Protein AF-0000000076754803 (afdb_homodimer)

pLDDT: mean 91.99, std 6.73, range [62.12, 98.69]

Organism: NCBI:txid592010

Radius of gyration: 23.78 Å; Cα contacts (8 Å, |Δi|>4): 853; chains: 2; bounding box: 56×66×45 Å

Nearest PDB structures (foldseek):
  7cfi-assembly1_A-2  TM=8.836E-01  e=2.532E-06  Thermus parvatiensis
  7m1u-assembly1_A  TM=8.599E-01  e=1.645E-06  Methanoculleus thermophilus
  3oi8-assembly1_B  TM=8.134E-01  e=3.045E-06  Neisseria meningitidis serogroup B
  2dt9-assembly1_B  TM=7.145E-01  e=1.914E-02  Thermus thermophilus
  3ab2-assembly1_A  TM=5.181E-01  e=3.209E-03  Corynebacterium glutamicum

InterPro domains:
  IPR017036 Lmo0553-like [NF038387] (1-206)
  IPR017036 Lmo0553-like [PIRSF035040] (2-206)
  IPR046342 CBS domain superfamily [G3DSA:3.10.580.10] (1-131)
  IPR046342 CBS domain superfamily [SSF54631] (2-126)

Secondary structure (DSSP, 8-state):
-GGGG-EEGGGS--EETT-BHHHHHHHHHHTT-SEEEEE-TTS-SEEEEEEHHHHHHHHHH-TT--GGGSBGGGG-B-TT-EEETT--HHHHHHHHTT-SEEEEE-TTS-EEEEEEHHHHHHHHHHHHS-TTEEEEEEEE----TTHHHHHHHHHHTT---SEEEEE---TTSPPPEEEEEEETTS-HHHHHHHHHHHHHTT--EEEEE--/-GGGG-EEGGGS--EETT-BHHHHHHHHHHTT-SEEEEE-TTS-SEEEEEEHHHHHHHHHH-TT--GGGSBGGGG-B-TT-EEETT--HHHHHHHHTT-SEEEEE-TTS-EEEEEEHHHHHHHHHHHHS-TTEEEEEEEE----TTHHHHHHHHHHTT---SEEEEE---TTSPPPEEEEEEETTS-HHHHHHHHHHHHHTT--EEEEE--

Foldseek 3Di:
DCLVQFDWPVRFDAAEQAAFQVVVLVVCVVVVHQKHWYAYPVQWATQAIAGNVVSVVVCVVVVPDDRRPHTSSVRGDPRPLAEEPPDDPVSLCVSCPPPQWHFYAYPVNTTTGIGGPVSVVVVVCCQAAPVFFWKKKKWFDPPDPCPVVVLQVLVVVQFDWSHKDWDPQDPVRDTTIIMTTTGPPRDPVSVVVSVVVSVVVPIDMDMDTPD/DCLVQFDWPVRFDAAEQAAFQVVVLVVCVVVVHQKHWYAYPVQWATQAIAGNVVSVVVCVVVVPDDRRPHTSSVGGDPRPLAEEPPDDPVSLCVSCPPPQWHFYAYPVNTTTGIGGPVSVVVVVCCQAAPVFFWKKKKWFDPPDPCPVVVLQVLVVVQFDWSHKDWDPQDPVRDTTIIMTTTGPPRDPVSVVVSVVVSVVVPIDMDMDTPD

Sequence (422 aa):
MIEQLVVPKQQISYLTEADNCASALDLLEDQGLRCVPVLDATQTLYRGNLYRYHIYQYAYHHPDEDLSRLPVTHFLKNTTRVVHEQDSFYHLVFTLNDLPYVAVLDRENRFSGIIRHNTMLQWLAQAWAMPNAGFALSVETLGSRGELAQVSKLINRFSDIVSATTLEKTDMDTKGQILYALPNSLDPVEYNQLVKQLERRGYRIRSYRLHMIEQLVVPKQQISYLTEADNCASALDLLEDQGLRCVPVLDATQTLYRGNLYRYHIYQYAYHHPDEDLSRLPVTHFLKNTTRVVHEQDSFYHLVFTLNDLPYVAVLDRENRFSGIIRHNTMLQWLAQAWAMPNAGFALSVETLGSRGELAQVSKLINRFSDIVSATTLEKTDMDTKGQILYALPNSLDPVEYNQLVKQLERRGYRIRSYRLH

Structure (mmCIF, N/CA/C/O backbone):
data_AF-0000000076754803-model_v1
#
loop_
_entity.id
_entity.type
_entity.pdbx_description
1 polymer 'CBS domain protein'
#
loop_
_atom_site.group_PDB
_atom_site.id
_atom_site.type_symbol
_atom_site.label_atom_id
_atom_site.label_alt_id
_atom_site.label_comp_id
_atom_site.label_asym_id
_atom_site.label_entity_id
_atom_site.label_seq_id
_atom_site.pdbx_PDB_ins_code
_atom_site.Cartn_x
_atom_site.Cartn_y
_atom_site.Cartn_z
_atom_site.occupancy
_atom_site.B_iso_or_equiv
_atom_site.auth_seq_id
_atom_site.auth_comp_id
_atom_site.auth_asym_id
_atom_site.auth_atom_id
_atom_site.pdbx_PDB_model_num
ATOM 1 N N . MET A 1 1 ? -14.734 -11.391 0.704 1 62.34 1 MET A N 1
ATOM 2 C CA . MET A 1 1 ? -13.297 -11.508 0.956 1 62.34 1 MET A CA 1
ATOM 3 C C . MET A 1 1 ? -12.789 -10.305 1.74 1 62.34 1 MET A C 1
ATOM 5 O O . MET A 1 1 ? -12.078 -10.461 2.734 1 62.34 1 MET A O 1
ATOM 9 N N . ILE A 1 2 ? -13.398 -9.172 1.516 1 77.75 2 ILE A N 1
ATOM 10 C CA . ILE A 1 2 ? -12.789 -8.023 2.184 1 77.75 2 ILE A CA 1
ATOM 11 C C . ILE A 1 2 ? -13.547 -7.719 3.475 1 77.75 2 ILE A C 1
ATOM 13 O O . ILE A 1 2 ? -13.18 -6.809 4.219 1 77.75 2 ILE A O 1
ATOM 17 N N . GLU A 1 3 ? -14.562 -8.602 3.678 1 82.88 3 GLU A N 1
ATOM 18 C CA . GLU A 1 3 ? -15.422 -8.359 4.836 1 82.88 3 GLU A CA 1
ATOM 19 C C . GLU A 1 3 ? -14.633 -8.492 6.141 1 82.88 3 GLU A C 1
ATOM 21 O O . GLU A 1 3 ? -14.898 -7.777 7.105 1 82.88 3 GLU A O 1
ATOM 26 N N . GLN A 1 4 ? -13.695 -9.375 6.074 1 85.38 4 GLN A N 1
ATOM 27 C CA . GLN A 1 4 ? -12.93 -9.648 7.285 1 85.38 4 GLN A CA 1
ATOM 28 C C . GLN A 1 4 ? -11.984 -8.492 7.609 1 85.38 4 GLN A C 1
A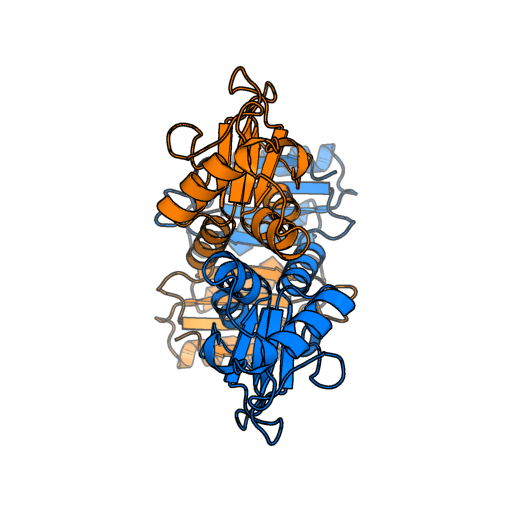TOM 30 O O . GLN A 1 4 ? -11.484 -8.391 8.727 1 85.38 4 GLN A O 1
ATOM 35 N N . LEU A 1 5 ? -11.734 -7.664 6.684 1 91.5 5 LEU A N 1
ATOM 36 C CA . LEU A 1 5 ? -10.797 -6.562 6.871 1 91.5 5 LEU A CA 1
ATOM 37 C C . LEU A 1 5 ? -11.531 -5.301 7.324 1 91.5 5 LEU A C 1
ATOM 39 O O . LEU A 1 5 ? -10.891 -4.316 7.703 1 91.5 5 LEU A O 1
ATOM 43 N N . VAL A 1 6 ? -12.859 -5.348 7.34 1 94.44 6 VAL A N 1
ATOM 44 C CA . VAL A 1 6 ? -13.648 -4.156 7.633 1 94.44 6 VAL A CA 1
ATOM 45 C C . VAL A 1 6 ? -13.664 -3.9 9.141 1 94.44 6 VAL A C 1
ATOM 47 O O . VAL A 1 6 ? -13.93 -4.812 9.93 1 94.44 6 VAL A O 1
ATOM 50 N N . VAL A 1 7 ? -13.312 -2.736 9.461 1 96.62 7 VAL A N 1
ATOM 51 C CA . VAL A 1 7 ? -13.617 -2.252 10.805 1 96.62 7 VAL A CA 1
ATOM 52 C C . VAL A 1 7 ? -14.992 -1.584 10.812 1 96.62 7 VAL A C 1
ATOM 54 O O . VAL A 1 7 ? -15.18 -0.528 10.203 1 96.62 7 VAL A O 1
ATOM 57 N N . PRO A 1 8 ? -15.898 -2.164 11.492 1 96.81 8 PRO A N 1
ATOM 58 C CA . PRO A 1 8 ? -17.281 -1.675 11.391 1 96.81 8 PRO A CA 1
ATOM 59 C C . PRO A 1 8 ? -17.453 -0.288 12.008 1 96.81 8 PRO A C 1
ATOM 61 O O . PRO A 1 8 ? -16.688 0.104 12.891 1 96.81 8 PRO A O 1
ATOM 64 N N . LYS A 1 9 ? -18.484 0.38 11.547 1 97.75 9 LYS A N 1
ATOM 65 C CA . LYS A 1 9 ? -18.812 1.739 11.969 1 97.75 9 LYS A CA 1
ATOM 66 C C . LYS A 1 9 ? -18.859 1.85 13.492 1 97.75 9 LYS A C 1
ATOM 68 O O . LYS A 1 9 ? -18.375 2.834 14.062 1 97.75 9 LYS A O 1
ATOM 73 N N . GLN A 1 10 ? -19.25 0.836 14.133 1 97.19 10 GLN A N 1
ATOM 74 C CA . GLN A 1 10 ? -19.453 0.863 15.586 1 97.19 10 GLN A CA 1
ATOM 75 C C . GLN A 1 10 ? -18.109 0.869 16.312 1 97.19 10 GLN A C 1
ATOM 77 O O . GLN A 1 10 ? -18.047 1.149 17.516 1 97.19 10 GLN A O 1
ATOM 82 N N . GLN A 1 11 ? -17.031 0.59 15.633 1 97.19 11 GLN A N 1
ATOM 83 C CA . GLN A 1 11 ? -15.727 0.458 16.266 1 97.19 11 GLN A CA 1
ATOM 84 C C . GLN A 1 11 ? -14.781 1.571 15.828 1 97.19 11 GLN A C 1
ATOM 86 O O . GLN A 1 11 ? -13.578 1.494 16.062 1 97.19 11 GLN A O 1
ATOM 91 N N . ILE A 1 12 ? -15.352 2.486 15.117 1 97.19 12 ILE A N 1
ATOM 92 C CA . ILE A 1 12 ? -14.469 3.568 14.695 1 97.19 12 ILE A CA 1
ATOM 93 C C . ILE A 1 12 ? -15.078 4.914 15.094 1 97.19 12 ILE A C 1
ATOM 95 O O . ILE A 1 12 ? -16.281 5.016 15.297 1 97.19 12 ILE A O 1
ATOM 99 N N . SER A 1 13 ? -14.203 5.93 15.195 1 97.62 13 SER A N 1
ATOM 100 C CA . SER A 1 13 ? -14.664 7.301 15.391 1 97.62 13 SER A CA 1
ATOM 101 C C . SER A 1 13 ? -15.062 7.941 14.062 1 97.62 13 SER A C 1
ATOM 103 O O . SER A 1 13 ? -14.461 7.66 13.023 1 97.62 13 SER A O 1
ATOM 105 N N . TYR A 1 14 ? -16.047 8.672 14.094 1 98.25 14 TYR A N 1
ATOM 106 C CA . TYR A 1 14 ? -16.469 9.453 12.945 1 98.25 14 TYR A CA 1
ATOM 107 C C . TYR A 1 14 ? -17.047 10.797 13.375 1 98.25 14 TYR A C 1
ATOM 109 O O . TYR A 1 14 ? -17.344 11 14.555 1 98.25 14 TYR A O 1
ATOM 117 N N . LEU A 1 15 ? -17.094 11.766 12.445 1 98.38 15 LEU A N 1
ATOM 118 C CA . LEU A 1 15 ? -17.734 13.062 12.641 1 98.38 15 LEU A CA 1
ATOM 119 C C . LEU A 1 15 ? -18.984 13.18 11.781 1 98.38 15 LEU A C 1
ATOM 121 O O . LEU A 1 15 ? -19.25 12.336 10.922 1 98.38 15 LEU A O 1
ATOM 125 N N . THR A 1 16 ? -19.766 14.164 12.07 1 97.69 16 THR A N 1
ATOM 126 C CA . THR A 1 16 ? -20.875 14.5 11.195 1 97.69 16 THR A CA 1
ATOM 127 C C . THR A 1 16 ? -20.672 15.859 10.531 1 97.69 16 THR A C 1
ATOM 129 O O . THR A 1 16 ? -19.781 16.625 10.938 1 97.69 16 THR A O 1
ATOM 132 N N . GLU A 1 17 ? -21.453 16.062 9.562 1 95.94 17 GLU A N 1
ATOM 133 C CA . GLU A 1 17 ? -21.328 17.312 8.828 1 95.94 17 GLU A CA 1
ATOM 134 C C . GLU A 1 17 ? -21.609 18.516 9.727 1 95.94 17 GLU A C 1
ATOM 136 O O . GLU A 1 17 ? -21.312 19.656 9.367 1 95.94 17 GLU A O 1
ATOM 141 N N . ALA A 1 18 ? -22.125 18.328 10.898 1 95.12 18 ALA A N 1
ATOM 142 C CA . ALA A 1 18 ? -22.469 19.406 11.82 1 95.12 18 ALA A CA 1
ATOM 143 C C . ALA A 1 18 ? -21.25 19.797 12.68 1 95.12 18 ALA A C 1
ATOM 145 O O . ALA A 1 18 ? -21.266 20.844 13.344 1 95.12 18 ALA A O 1
ATOM 146 N N . ASP A 1 19 ? -20.25 19.062 12.648 1 97.25 19 ASP A N 1
ATOM 147 C CA . ASP A 1 19 ? -19.078 19.312 13.477 1 97.25 19 ASP A CA 1
ATOM 148 C C . ASP A 1 19 ? -18.219 20.422 12.891 1 97.25 19 ASP A C 1
ATOM 150 O O . ASP A 1 19 ? -18.328 20.734 11.703 1 97.25 19 ASP A O 1
ATOM 154 N N . ASN A 1 20 ? -17.469 21.078 13.742 1 98 20 ASN A N 1
ATOM 155 C CA . ASN A 1 20 ? -16.531 22.109 13.297 1 98 20 ASN A CA 1
ATOM 156 C C . ASN A 1 20 ? -15.078 21.625 13.391 1 98 20 ASN A C 1
ATOM 158 O O . ASN A 1 20 ? -14.812 20.547 13.938 1 98 20 ASN A O 1
ATOM 162 N N . CYS A 1 21 ? -14.148 22.438 12.891 1 98.25 21 CYS A N 1
ATOM 163 C CA . CYS A 1 21 ? -12.758 22 12.734 1 98.25 21 CYS A CA 1
ATOM 164 C C . CYS A 1 21 ? -12.039 22 14.078 1 98.25 21 CYS A C 1
ATOM 166 O O . CYS A 1 21 ? -11.086 21.234 14.281 1 98.25 21 CYS A O 1
ATOM 168 N N . ALA A 1 22 ? -12.492 22.797 15.039 1 97.88 22 ALA A N 1
ATOM 169 C CA . ALA A 1 22 ? -11.859 22.797 16.359 1 97.88 22 ALA A CA 1
ATOM 170 C C . ALA A 1 22 ? -12.133 21.484 17.094 1 97.88 22 ALA A C 1
ATOM 172 O O . ALA A 1 22 ? -11.203 20.844 17.594 1 97.88 22 ALA A O 1
ATOM 173 N N . SER A 1 23 ? -13.383 21.141 17.125 1 97.38 23 SER A N 1
ATOM 174 C CA . SER A 1 23 ? -13.758 19.891 17.766 1 97.38 23 SER A CA 1
ATOM 175 C C . SER A 1 23 ? -13.188 18.688 17.031 1 97.38 23 SER A C 1
ATOM 177 O O . SER A 1 23 ? -12.797 17.688 17.641 1 97.38 23 SER A O 1
ATOM 179 N N . ALA A 1 24 ? -13.156 18.766 15.719 1 98.31 24 ALA A N 1
ATOM 180 C CA . ALA A 1 24 ? -12.57 17.703 14.906 1 98.31 24 ALA A CA 1
ATOM 181 C C . ALA A 1 24 ? -11.094 17.516 15.234 1 98.31 24 ALA A C 1
ATOM 183 O O . ALA A 1 24 ? -10.625 16.391 15.391 1 98.31 24 ALA A O 1
ATOM 184 N N . LEU A 1 25 ? -10.406 18.625 15.312 1 98.12 25 LEU A N 1
ATOM 185 C CA . LEU A 1 25 ? -8.977 18.578 15.625 1 98.12 25 LEU A CA 1
ATOM 186 C C . LEU A 1 25 ? -8.742 17.938 16.984 1 98.12 25 LEU A C 1
ATOM 188 O O . LEU A 1 25 ? -7.82 17.141 17.156 1 98.12 25 LEU A O 1
ATOM 192 N N . ASP A 1 26 ? -9.586 18.281 17.953 1 97.75 26 ASP A N 1
ATOM 193 C CA . ASP A 1 26 ? -9.492 17.688 19.281 1 97.75 26 ASP A CA 1
ATOM 194 C C . ASP A 1 26 ? -9.656 16.172 19.219 1 97.75 26 ASP A C 1
ATOM 196 O O . ASP A 1 26 ? -8.867 15.43 19.812 1 97.75 26 ASP A O 1
ATOM 200 N N . LEU A 1 27 ? -10.602 15.734 18.5 1 97.94 27 LEU A N 1
ATOM 201 C CA . LEU A 1 27 ? -10.867 14.305 18.359 1 97.94 27 LEU A CA 1
ATOM 202 C C . LEU A 1 27 ? -9.688 13.594 17.719 1 97.94 27 LEU A C 1
ATOM 204 O O . LEU A 1 27 ? -9.219 12.57 18.219 1 97.94 27 LEU A O 1
ATOM 208 N N . LEU A 1 28 ? -9.234 14.156 16.609 1 98.12 28 LEU A N 1
ATOM 209 C CA . LEU A 1 28 ? -8.148 13.547 15.844 1 98.12 28 LEU A CA 1
ATOM 210 C C . LEU A 1 28 ? -6.871 13.469 16.672 1 98.12 28 LEU A C 1
ATOM 212 O O . LEU A 1 28 ? -6.172 12.453 16.656 1 98.12 28 LEU A O 1
ATOM 216 N N . GLU A 1 29 ? -6.594 14.484 17.422 1 97.62 29 GLU A N 1
ATOM 217 C CA . GLU A 1 29 ? -5.406 14.5 18.266 1 97.62 29 GLU A CA 1
ATOM 218 C C . GLU A 1 29 ? -5.547 13.531 19.438 1 97.62 29 GLU A C 1
ATOM 220 O O . GLU A 1 29 ? -4.629 12.758 19.734 1 97.62 29 GLU A O 1
ATOM 225 N N . ASP A 1 30 ? -6.668 13.57 20.109 1 97.5 30 ASP A N 1
ATOM 226 C CA . ASP A 1 30 ? -6.91 12.742 21.281 1 97.5 30 ASP A CA 1
ATOM 227 C C . ASP A 1 30 ? -6.781 11.258 20.953 1 97.5 30 ASP A C 1
ATOM 229 O O . ASP A 1 30 ? -6.234 10.484 21.75 1 97.5 30 ASP A O 1
ATOM 233 N N . GLN A 1 31 ? -7.191 10.906 19.781 1 96.56 31 GLN A N 1
ATOM 234 C CA . GLN A 1 31 ? -7.219 9.492 19.422 1 96.56 31 GLN A CA 1
ATOM 235 C C . GLN A 1 31 ? -6.047 9.141 18.5 1 96.56 31 GLN A C 1
ATOM 237 O O . GLN A 1 31 ? -5.922 8 18.062 1 96.56 31 GLN A O 1
ATOM 242 N N . GLY A 1 32 ? -5.227 10.125 18.203 1 95.69 32 GLY A N 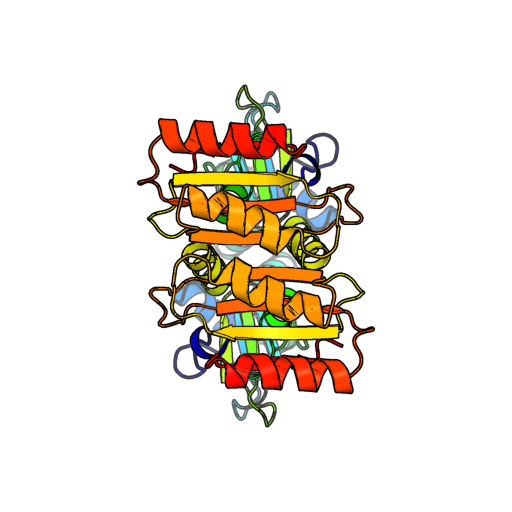1
ATOM 243 C CA . GLY A 1 32 ? -4.055 9.891 17.375 1 95.69 32 GLY A CA 1
ATOM 244 C C . GLY A 1 32 ? -4.398 9.492 15.945 1 95.69 32 GLY A C 1
ATOM 245 O O . GLY A 1 32 ? -3.715 8.656 15.352 1 95.69 32 GLY A O 1
ATOM 246 N N . LEU A 1 33 ? -5.496 10.023 15.367 1 96.12 33 LEU A N 1
ATOM 247 C CA . LEU A 1 33 ? -5.957 9.672 14.031 1 96.12 33 LEU A CA 1
ATOM 248 C C . LEU A 1 33 ? -5.43 10.656 13 1 96.12 33 LEU A C 1
ATOM 250 O O . LEU A 1 33 ? -5.402 11.867 13.242 1 96.12 33 LEU A O 1
ATOM 254 N N . ARG A 1 34 ? -5.02 10.141 11.867 1 94.44 34 ARG A N 1
ATOM 255 C CA . ARG A 1 34 ? -4.613 10.977 10.742 1 94.44 34 ARG A CA 1
ATOM 256 C C . ARG A 1 34 ? -5.824 11.602 10.055 1 94.44 34 ARG A C 1
ATOM 258 O O . ARG A 1 34 ? -5.77 12.75 9.609 1 94.44 34 ARG A O 1
ATOM 265 N N . CYS A 1 35 ? -6.816 10.828 9.938 1 97 35 CYS A N 1
ATOM 266 C CA . CYS A 1 35 ? -8.055 11.273 9.32 1 97 35 CYS A CA 1
ATOM 267 C C . CYS A 1 35 ? -9.258 10.586 9.945 1 97 35 CYS A C 1
ATOM 269 O O . CYS A 1 35 ? -9.102 9.648 10.727 1 97 35 CYS A O 1
ATOM 271 N N . VAL A 1 36 ? -10.422 11.109 9.648 1 98.06 36 VAL A N 1
ATOM 272 C CA . VAL A 1 36 ? -11.656 10.586 10.219 1 98.06 36 VAL A CA 1
ATOM 273 C C . VAL A 1 36 ? -12.797 10.742 9.211 1 98.06 36 VAL A C 1
ATOM 275 O O . VAL A 1 36 ? -12.891 11.766 8.531 1 98.06 36 VAL A O 1
ATOM 278 N N . PRO A 1 37 ? -13.602 9.672 9.055 1 98.44 37 PRO A N 1
ATOM 279 C CA . PRO A 1 37 ? -14.75 9.844 8.156 1 98.44 37 PRO A CA 1
ATOM 280 C C . PRO A 1 37 ? -15.773 10.844 8.688 1 98.44 37 PRO A C 1
ATOM 282 O O . PRO A 1 37 ? -15.969 10.945 9.898 1 98.44 37 PRO A O 1
ATOM 285 N N . VAL A 1 38 ? -16.359 11.602 7.77 1 98.69 38 VAL A N 1
ATOM 286 C CA . VAL A 1 38 ? -17.453 12.508 8.062 1 98.69 38 VAL A CA 1
ATOM 287 C C . VAL A 1 38 ? -18.75 11.969 7.445 1 98.69 38 VAL A C 1
ATOM 289 O O . VAL A 1 38 ? -18.781 11.656 6.254 1 98.69 38 VAL A O 1
ATOM 292 N N . LEU A 1 39 ? -19.734 11.781 8.266 1 98.5 39 LEU A N 1
ATOM 293 C CA . LEU A 1 39 ? -21.016 11.266 7.828 1 98.5 39 LEU A CA 1
ATOM 294 C C . LEU A 1 39 ? -22.078 12.367 7.828 1 98.5 39 LEU A C 1
ATOM 296 O O . LEU A 1 39 ? -21.828 13.461 8.352 1 98.5 39 LEU A O 1
ATOM 300 N N . ASP A 1 40 ? -23.156 12.078 7.184 1 97.81 40 ASP A N 1
ATOM 301 C CA . ASP A 1 40 ? -24.266 13.023 7.207 1 97.81 40 ASP A CA 1
ATOM 302 C C . ASP A 1 40 ? -24.891 13.102 8.594 1 97.81 40 ASP A C 1
ATOM 304 O O . ASP A 1 40 ? -24.484 12.375 9.508 1 97.81 40 ASP A O 1
ATOM 308 N N . ALA A 1 41 ? -25.891 13.945 8.703 1 95.44 41 ALA A N 1
ATOM 309 C CA . ALA A 1 41 ? -26.516 14.195 10 1 95.44 41 ALA A CA 1
ATOM 310 C C . ALA A 1 41 ? -27.156 12.93 10.555 1 95.44 41 ALA A C 1
ATOM 312 O O . ALA A 1 41 ? -27.203 12.727 11.766 1 95.44 41 ALA A O 1
ATOM 313 N N . THR A 1 42 ? -27.609 12.078 9.68 1 96.06 42 THR A N 1
ATOM 314 C CA . THR A 1 42 ? -28.281 10.852 10.102 1 96.06 42 THR A CA 1
ATOM 315 C C . THR A 1 42 ? -27.25 9.758 10.406 1 96.06 42 THR A C 1
ATOM 317 O O . THR A 1 42 ? -27.625 8.672 10.859 1 96.06 42 THR A O 1
ATOM 320 N N . GLN A 1 43 ? -26 10.039 10.102 1 96.88 43 GLN A N 1
ATOM 321 C CA . GLN A 1 43 ? -24.906 9.102 10.32 1 96.88 43 GLN A CA 1
ATOM 322 C C . GLN A 1 43 ? -25.047 7.863 9.445 1 96.88 43 GLN A C 1
ATOM 324 O O . GLN A 1 43 ? -24.766 6.75 9.883 1 96.88 43 GLN A O 1
ATOM 329 N N . THR A 1 44 ? -25.547 8.062 8.289 1 96.94 44 THR A N 1
ATOM 330 C CA . THR A 1 44 ? -25.766 6.949 7.375 1 96.94 44 THR A CA 1
ATOM 331 C C . THR A 1 44 ? -24.938 7.113 6.105 1 96.94 44 THR A C 1
ATOM 333 O O . THR A 1 44 ? -24.328 6.156 5.633 1 96.94 44 THR A O 1
ATOM 336 N N . LEU A 1 45 ? -24.891 8.297 5.594 1 97.69 45 LEU A N 1
ATOM 337 C CA . LEU A 1 45 ? -24.219 8.555 4.32 1 97.69 45 LEU A CA 1
ATOM 338 C C . LEU A 1 45 ? -22.781 9.031 4.547 1 97.69 45 LEU A C 1
ATOM 340 O O . LEU A 1 45 ? -22.547 9.914 5.371 1 97.69 45 LEU A O 1
ATOM 344 N N . TYR A 1 46 ? -21.906 8.438 3.844 1 98.44 46 TYR A N 1
ATOM 345 C CA . TYR A 1 46 ? -20.5 8.852 3.85 1 98.44 46 TYR A CA 1
ATOM 346 C C . TYR A 1 46 ? -20.312 10.148 3.062 1 98.44 46 TYR A C 1
ATOM 348 O O . TYR A 1 46 ? -20.672 10.227 1.889 1 98.44 46 TYR A O 1
ATOM 356 N N . ARG A 1 47 ? -19.656 11.172 3.645 1 98.06 47 ARG A N 1
ATOM 357 C CA . ARG A 1 47 ? -19.516 12.477 2.998 1 98.06 47 ARG A CA 1
ATOM 358 C C . ARG A 1 47 ? -18.078 12.719 2.562 1 98.06 47 ARG A C 1
ATOM 360 O O . ARG A 1 47 ? -17.812 13.609 1.749 1 98.06 47 ARG A O 1
ATOM 367 N N . GLY A 1 48 ? -17.188 12 3.148 1 98 48 GLY A N 1
ATOM 368 C CA . GLY A 1 48 ? -15.773 12.172 2.871 1 98 48 GLY A CA 1
ATOM 369 C C . GLY A 1 48 ? -14.898 12.008 4.102 1 98 48 GLY A C 1
ATOM 370 O O . GLY A 1 48 ? -15.344 11.469 5.117 1 98 48 GLY A O 1
ATOM 371 N N . ASN A 1 49 ? -13.641 12.352 3.953 1 98.06 49 ASN A N 1
ATOM 372 C CA . ASN A 1 49 ? -12.672 12.281 5.043 1 98.06 49 ASN A CA 1
ATOM 373 C C . ASN A 1 49 ? -12.172 13.664 5.441 1 98.06 49 ASN A C 1
ATOM 375 O O . ASN A 1 49 ? -12.094 14.562 4.598 1 98.06 49 ASN A O 1
ATOM 379 N N . LEU A 1 50 ? -11.984 13.828 6.652 1 98.38 50 LEU A N 1
ATOM 380 C CA . LEU A 1 50 ? -11.305 15.016 7.172 1 98.38 50 LEU A CA 1
ATOM 381 C C . LEU A 1 50 ? -9.914 14.664 7.684 1 98.38 50 LEU A C 1
ATOM 383 O O . LEU A 1 50 ? -9.766 13.789 8.547 1 98.38 50 LEU A O 1
ATOM 387 N N . TYR A 1 51 ? -8.922 15.305 7.148 1 97.75 51 TYR A N 1
ATOM 388 C CA . TYR A 1 51 ? -7.543 15.062 7.555 1 97.75 51 TYR A CA 1
ATOM 389 C C . TYR A 1 51 ? -7.066 16.125 8.539 1 97.75 51 TYR A C 1
ATOM 391 O O . TYR A 1 51 ? -7.293 17.312 8.32 1 97.75 51 TYR A O 1
ATOM 399 N N . ARG A 1 52 ? -6.379 15.609 9.539 1 97.19 52 ARG A N 1
ATOM 400 C CA . ARG A 1 52 ? -5.734 16.516 10.492 1 97.19 52 ARG A CA 1
ATOM 401 C C . ARG A 1 52 ? -4.758 17.438 9.789 1 97.19 52 ARG A C 1
ATOM 403 O O . ARG A 1 52 ? -4.664 18.625 10.141 1 97.19 52 ARG A O 1
ATOM 410 N N . TYR A 1 53 ? -4.117 17.016 8.812 1 97.25 53 TYR A N 1
ATOM 411 C CA . TYR A 1 53 ? -3.158 17.75 8.008 1 97.25 53 TYR A CA 1
ATOM 412 C C . TYR A 1 53 ? -3.789 19.016 7.434 1 97.25 53 TYR A C 1
ATOM 414 O O . TYR A 1 53 ? -3.221 20.109 7.547 1 97.25 53 TYR A O 1
ATOM 422 N N . HIS A 1 54 ? -4.961 18.906 6.883 1 97.44 54 HIS A N 1
ATOM 423 C CA . HIS A 1 54 ? -5.586 20.031 6.188 1 97.44 54 HIS A CA 1
ATOM 424 C C . HIS A 1 54 ? -6.016 21.109 7.168 1 97.44 54 HIS A C 1
ATOM 426 O O . HIS A 1 54 ? -5.996 22.297 6.836 1 97.44 54 HIS A O 1
ATOM 432 N N . ILE A 1 55 ? -6.363 20.688 8.336 1 97.88 55 ILE A N 1
ATOM 433 C CA . ILE A 1 55 ? -6.719 21.672 9.352 1 97.88 55 ILE A CA 1
ATOM 434 C C . ILE A 1 55 ? -5.473 22.438 9.789 1 97.88 55 ILE A C 1
ATOM 436 O O . ILE A 1 55 ? -5.484 23.672 9.844 1 97.88 55 ILE A O 1
ATOM 440 N N . TYR A 1 56 ? -4.387 21.719 10.039 1 97.69 56 TYR A N 1
ATOM 441 C CA . TYR A 1 56 ? -3.143 22.359 10.453 1 97.69 56 TYR A CA 1
ATOM 442 C C . TYR A 1 56 ? -2.637 23.297 9.367 1 97.69 56 TYR A C 1
ATOM 444 O O . TYR A 1 56 ? -2.217 24.422 9.664 1 97.69 56 TYR A O 1
ATOM 452 N N . GLN A 1 57 ? -2.631 22.812 8.172 1 97.19 57 GLN A N 1
ATOM 453 C CA . GLN A 1 57 ? -2.162 23.641 7.066 1 97.19 57 GLN A CA 1
ATOM 454 C C . GLN A 1 57 ? -2.969 24.938 6.965 1 97.19 57 GLN A C 1
ATOM 456 O O . GLN A 1 57 ? -2.402 26.016 6.809 1 97.19 57 GLN A O 1
ATOM 461 N N . TYR A 1 58 ? -4.262 24.812 7.043 1 97.25 58 TYR A N 1
ATOM 462 C CA . TYR A 1 58 ? -5.133 25.984 6.961 1 97.25 58 TYR A CA 1
ATOM 463 C C . TYR A 1 58 ? -4.852 26.953 8.109 1 97.25 58 TYR A C 1
ATOM 465 O O . TYR A 1 58 ? -4.699 28.156 7.887 1 97.25 58 TYR A O 1
ATOM 473 N N . ALA A 1 59 ? -4.797 26.438 9.297 1 96.38 59 ALA A N 1
ATOM 474 C CA . ALA A 1 59 ? -4.543 27.266 10.477 1 96.38 59 ALA A CA 1
ATOM 475 C C . ALA A 1 59 ? -3.205 28 10.359 1 96.38 59 ALA A C 1
ATOM 477 O O . ALA A 1 59 ? -3.072 29.141 10.797 1 96.38 59 ALA A O 1
ATOM 478 N N . TYR A 1 60 ? -2.252 27.281 9.797 1 95.94 60 TYR A N 1
ATOM 479 C CA . TYR A 1 60 ? -0.93 27.875 9.609 1 95.94 60 TYR A CA 1
ATOM 480 C C . TYR A 1 60 ? -0.998 29.094 8.695 1 95.94 60 TYR A C 1
ATOM 482 O O . TYR A 1 60 ? -0.393 30.125 8.977 1 95.94 60 TYR A O 1
ATOM 490 N N . HIS A 1 61 ? -1.75 29.031 7.645 1 96.31 61 HIS A N 1
ATOM 491 C CA . HIS A 1 61 ? -1.815 30.094 6.652 1 96.31 61 HIS A CA 1
ATOM 492 C C . HIS A 1 61 ? -2.881 31.125 7.016 1 96.31 61 HIS A C 1
ATOM 494 O O . HIS A 1 61 ? -2.92 32.219 6.441 1 96.31 61 HIS A O 1
ATOM 500 N N . HIS A 1 62 ? -3.766 30.781 7.953 1 96.12 62 HIS A N 1
ATOM 501 C CA . HIS A 1 62 ? -4.805 31.672 8.453 1 96.12 62 HIS A CA 1
ATOM 502 C C . HIS A 1 62 ? -4.793 31.734 9.977 1 96.12 62 HIS A C 1
ATOM 504 O O . HIS A 1 62 ? -5.762 31.344 10.625 1 96.12 62 HIS A O 1
ATOM 510 N N . PRO A 1 63 ? -3.812 32.375 10.547 1 92.69 63 PRO A N 1
ATOM 511 C CA . PRO A 1 63 ? -3.623 32.312 12 1 92.69 63 PRO A CA 1
ATOM 512 C C . PRO A 1 63 ? -4.746 33.031 12.766 1 92.69 63 PRO A C 1
ATOM 514 O O . PRO A 1 63 ? -4.965 32.719 13.945 1 92.69 63 PRO A O 1
ATOM 517 N N . ASP A 1 64 ? -5.535 33.844 12.148 1 94.38 64 ASP A N 1
ATOM 518 C CA . ASP A 1 64 ? -6.578 34.625 12.828 1 94.38 64 ASP A CA 1
ATOM 519 C C . ASP A 1 64 ? -7.93 33.906 12.719 1 94.38 64 ASP A C 1
ATOM 521 O O . ASP A 1 64 ? -8.914 34.375 13.305 1 94.38 64 ASP A O 1
ATOM 525 N N . GLU A 1 65 ? -7.945 32.812 11.977 1 94 65 GLU A N 1
ATOM 526 C CA . GLU A 1 65 ? -9.203 32.094 11.766 1 94 65 GLU A CA 1
ATOM 527 C C . GLU A 1 65 ? -9.656 31.375 13.031 1 94 65 GLU A C 1
ATOM 529 O O . GLU A 1 65 ? -8.836 30.781 13.734 1 94 65 GLU A O 1
ATOM 534 N N . ASP A 1 66 ? -10.977 31.469 13.234 1 96.88 66 ASP A N 1
ATOM 535 C CA . ASP A 1 66 ? -11.586 30.719 14.336 1 96.88 66 ASP A CA 1
ATOM 536 C C . ASP A 1 66 ? -12.078 29.359 13.859 1 96.88 66 ASP A C 1
ATOM 538 O O . ASP A 1 66 ? -13.156 29.25 13.273 1 96.88 66 ASP A O 1
ATOM 542 N N . LEU A 1 67 ? -11.375 28.297 14.211 1 97.38 67 LEU A N 1
ATOM 543 C CA . LEU A 1 67 ? -11.656 26.938 13.75 1 97.38 67 LEU A CA 1
ATOM 544 C C . LEU A 1 67 ? -13 26.453 14.289 1 97.38 67 LEU A C 1
ATOM 546 O O . LEU A 1 67 ? -13.586 25.516 13.75 1 97.38 67 LEU A O 1
ATOM 550 N N . SER A 1 68 ? -13.477 27.047 15.383 1 97.38 68 SER A N 1
ATOM 551 C CA . SER A 1 68 ? -14.766 26.656 15.953 1 97.38 68 SER A CA 1
ATOM 552 C C . SER A 1 68 ? -15.922 27.094 15.062 1 97.38 68 SER A C 1
ATOM 554 O O . SER A 1 68 ? -17.047 26.609 15.203 1 97.38 68 SER A O 1
ATOM 556 N N . ARG A 1 69 ? -15.656 27.953 14.141 1 97.25 69 ARG A N 1
ATOM 557 C CA . ARG A 1 69 ? -16.688 28.469 13.242 1 97.25 69 ARG A CA 1
ATOM 558 C C . ARG A 1 69 ? -16.547 27.859 11.852 1 97.25 69 ARG A C 1
ATOM 560 O O . ARG A 1 69 ? -17.375 28.125 10.969 1 97.25 69 ARG A O 1
ATOM 567 N N . LEU A 1 70 ? -15.57 27.141 11.625 1 97.12 70 LEU A N 1
ATOM 568 C CA . LEU A 1 70 ? -15.32 26.516 10.336 1 97.12 70 LEU A CA 1
ATOM 569 C C . LEU A 1 70 ? -15.891 25.094 10.312 1 97.12 70 LEU A C 1
ATOM 571 O O . LEU A 1 70 ? -15.438 24.234 11.062 1 97.12 70 LEU A O 1
ATOM 575 N N . PRO A 1 71 ? -16.828 24.875 9.461 1 97.38 71 PRO A N 1
ATOM 576 C CA . PRO A 1 71 ? -17.406 23.531 9.398 1 97.38 71 PRO A CA 1
ATOM 577 C C . PRO A 1 71 ? -16.422 22.516 8.812 1 97.38 71 PRO A C 1
ATOM 579 O O . PRO A 1 71 ? -15.586 22.859 7.98 1 97.38 71 PRO A O 1
ATOM 582 N N . VAL A 1 72 ? -16.516 21.234 9.25 1 97.5 72 VAL A N 1
ATOM 583 C CA . VAL A 1 72 ? -15.633 20.188 8.766 1 97.5 72 VAL A CA 1
ATOM 584 C C . VAL A 1 72 ? -15.852 19.969 7.27 1 97.5 72 VAL A C 1
ATOM 586 O O . VAL A 1 72 ? -14.961 19.484 6.57 1 97.5 72 VAL A O 1
ATOM 589 N N . THR A 1 73 ? -17.016 20.359 6.715 1 96.56 73 THR A N 1
ATOM 590 C CA . THR A 1 73 ? -17.344 20.156 5.309 1 96.56 73 THR A CA 1
ATOM 591 C C . THR A 1 73 ? -16.453 21 4.414 1 96.56 73 THR A C 1
ATOM 593 O O . THR A 1 73 ? -16.391 20.781 3.201 1 96.56 73 THR A O 1
ATOM 596 N N . HIS A 1 74 ? -15.766 21.969 5.023 1 95.69 74 HIS A N 1
ATOM 597 C CA . HIS A 1 74 ? -14.859 22.844 4.277 1 95.69 74 HIS A CA 1
ATOM 598 C C . HIS A 1 74 ? -13.641 22.078 3.775 1 95.69 74 HIS A C 1
ATOM 600 O O . HIS A 1 74 ? -12.992 22.484 2.812 1 95.69 74 HIS A O 1
ATOM 606 N N . PHE A 1 75 ? -13.305 20.953 4.383 1 96.44 75 PHE A N 1
ATOM 607 C CA . PHE A 1 75 ? -12.039 20.281 4.086 1 96.44 75 PHE A CA 1
ATOM 608 C C . PHE A 1 75 ? -12.281 18.828 3.699 1 96.44 75 PHE A C 1
ATOM 610 O O . PHE A 1 75 ? -11.383 18 3.82 1 96.44 75 PHE A O 1
ATOM 617 N N . LEU A 1 76 ? -13.398 18.484 3.252 1 97 76 LEU A N 1
ATOM 618 C CA . LEU A 1 76 ? -13.68 17.094 2.916 1 97 76 LEU A CA 1
ATOM 619 C C . LEU A 1 76 ? -12.828 16.641 1.736 1 97 76 LEU A C 1
ATOM 621 O O . LEU A 1 76 ? -12.664 17.375 0.762 1 97 76 LEU A O 1
ATOM 625 N N . LYS A 1 77 ? -12.227 15.523 1.942 1 96.94 77 LYS A N 1
ATOM 626 C CA . LYS A 1 77 ? -11.422 14.906 0.889 1 96.94 77 LYS A CA 1
ATOM 627 C C . LYS A 1 77 ? -11.891 13.484 0.601 1 96.94 77 LYS A C 1
ATOM 629 O O . LYS A 1 77 ? -12.617 12.891 1.404 1 96.94 77 LYS A O 1
ATOM 634 N N . ASN A 1 78 ? -11.547 12.945 -0.614 1 95.06 78 ASN A N 1
ATOM 635 C CA . ASN A 1 78 ? -11.75 11.555 -0.996 1 95.06 78 ASN A CA 1
ATOM 636 C C . ASN A 1 78 ? -13.219 11.156 -0.896 1 95.06 78 ASN A C 1
ATOM 638 O O . ASN A 1 78 ? -13.539 10.086 -0.367 1 95.06 78 ASN A O 1
ATOM 642 N N . THR A 1 79 ? -14.078 12.023 -1.373 1 94.5 79 THR A N 1
ATOM 643 C CA . THR A 1 79 ? -15.523 11.875 -1.221 1 94.5 79 THR A CA 1
ATOM 644 C C . THR A 1 79 ? -16.047 10.75 -2.107 1 94.5 79 THR A C 1
ATOM 646 O O . THR A 1 79 ? -17.109 10.18 -1.83 1 94.5 79 THR A O 1
ATOM 649 N N . THR A 1 80 ? -15.273 10.383 -3.098 1 93.31 80 THR A N 1
ATOM 650 C CA . THR A 1 80 ? -15.789 9.391 -4.035 1 93.31 80 THR A CA 1
ATOM 651 C C . THR A 1 80 ? -14.969 8.109 -3.967 1 93.31 80 THR A C 1
ATOM 653 O O . THR A 1 80 ? -15.195 7.176 -4.746 1 93.31 80 THR A O 1
ATOM 656 N N . ARG A 1 81 ? -14.062 8.039 -3.195 1 94.25 81 ARG A N 1
ATOM 657 C CA . ARG A 1 81 ? -13.219 6.855 -3.051 1 94.25 81 ARG A CA 1
ATOM 658 C C . ARG A 1 81 ? -13.797 5.895 -2.021 1 94.25 81 ARG A C 1
ATOM 660 O O . ARG A 1 81 ? -13.523 6.012 -0.826 1 94.25 81 ARG A O 1
ATOM 667 N N . VAL A 1 82 ? -14.672 5.074 -2.496 1 96.25 82 VAL A N 1
ATOM 668 C CA . VAL A 1 82 ? -15.344 4.121 -1.62 1 96.25 82 VAL A CA 1
ATOM 669 C C . VAL A 1 82 ? -15.32 2.73 -2.25 1 96.25 82 VAL A C 1
ATOM 671 O O . VAL A 1 82 ? -15.117 2.594 -3.459 1 96.25 82 VAL A O 1
ATOM 674 N N . VAL A 1 83 ? -15.453 1.705 -1.414 1 94.31 83 VAL A N 1
ATOM 675 C CA . VAL A 1 83 ? -15.688 0.341 -1.876 1 94.31 83 VAL A CA 1
ATOM 676 C C . VAL A 1 83 ? -16.969 -0.206 -1.244 1 94.31 83 VAL A C 1
ATOM 678 O O . VAL A 1 83 ? -17.453 0.335 -0.25 1 94.31 83 VAL A O 1
ATOM 681 N N . HIS A 1 84 ? -17.5 -1.147 -1.911 1 93.62 84 HIS A N 1
ATOM 682 C CA . HIS A 1 84 ? -18.641 -1.854 -1.337 1 93.62 84 HIS A CA 1
ATOM 683 C C . HIS A 1 84 ? -18.203 -3.156 -0.675 1 93.62 84 HIS A C 1
ATOM 685 O O . HIS A 1 84 ? -17.141 -3.711 -1.016 1 93.62 84 HIS A O 1
ATOM 691 N N . GLU A 1 85 ? -19 -3.605 0.21 1 89.94 85 GLU A N 1
ATOM 692 C CA . GLU A 1 85 ? -18.703 -4.816 0.968 1 89.94 85 GLU A CA 1
ATOM 693 C C . GLU A 1 85 ? -18.469 -6.004 0.039 1 89.94 85 GLU A C 1
ATOM 695 O O . GLU A 1 85 ? -17.688 -6.906 0.361 1 89.94 85 GLU A O 1
ATOM 700 N N . GLN A 1 86 ? -19.016 -5.961 -1.125 1 85 86 GLN A N 1
ATOM 701 C CA . GLN A 1 86 ? -18.969 -7.109 -2.025 1 85 86 GLN A CA 1
ATOM 702 C C . GLN A 1 86 ? -17.922 -6.906 -3.121 1 85 86 GLN A C 1
ATOM 704 O O . GLN A 1 86 ? -17.797 -7.73 -4.031 1 85 86 GLN A O 1
ATOM 709 N N . ASP A 1 87 ? -17.234 -5.812 -3.039 1 87.12 87 ASP A N 1
ATOM 710 C CA . ASP A 1 87 ? -16.234 -5.559 -4.066 1 87.12 87 ASP A CA 1
ATOM 711 C C . ASP A 1 87 ? -15.133 -6.617 -4.031 1 87.12 87 ASP A C 1
ATOM 713 O O . ASP A 1 87 ? -14.922 -7.258 -3.002 1 87.12 87 ASP A O 1
ATOM 717 N N . SER A 1 88 ? -14.43 -6.805 -5.172 1 83.19 88 SER A N 1
ATOM 718 C CA . SER A 1 88 ? -13.289 -7.711 -5.273 1 83.19 88 SER A CA 1
ATOM 719 C C . SER A 1 88 ? -12.07 -7.148 -4.559 1 83.19 88 SER A C 1
ATOM 721 O O . SER A 1 88 ? -11.984 -5.941 -4.324 1 83.19 88 SER A O 1
ATOM 723 N N . PHE A 1 89 ? -11.172 -8.047 -4.312 1 85.31 89 PHE A N 1
ATOM 724 C CA . PHE A 1 89 ? -9.891 -7.66 -3.729 1 85.31 89 PHE A CA 1
ATOM 725 C C . PHE A 1 89 ? -9.141 -6.707 -4.652 1 85.31 89 PHE A C 1
ATOM 727 O O . PHE A 1 89 ? -8.539 -5.734 -4.191 1 85.31 89 PHE A O 1
ATOM 734 N N . TYR A 1 90 ? -9.219 -6.938 -5.844 1 81.88 90 TYR A N 1
ATOM 735 C CA . TYR A 1 90 ? -8.531 -6.09 -6.805 1 81.88 90 TYR A CA 1
ATOM 736 C C . TYR A 1 90 ? -9.078 -4.668 -6.77 1 81.88 90 TYR A C 1
ATOM 738 O O . TYR A 1 90 ? -8.312 -3.701 -6.746 1 81.88 90 TYR A O 1
ATOM 746 N N . HIS A 1 91 ? -10.359 -4.586 -6.676 1 84.62 91 HIS A N 1
ATOM 747 C CA . HIS A 1 91 ? -10.969 -3.264 -6.598 1 84.62 91 HIS A CA 1
ATOM 748 C C . HIS A 1 91 ? -10.57 -2.551 -5.309 1 84.62 91 HIS A C 1
ATOM 750 O O . HIS A 1 91 ? -10.32 -1.346 -5.312 1 84.62 91 HIS A O 1
ATOM 756 N N . LEU A 1 92 ? -10.523 -3.289 -4.273 1 88.56 92 LEU A N 1
ATOM 757 C CA . LEU A 1 92 ? -10.109 -2.727 -2.992 1 88.56 92 LEU A CA 1
ATOM 758 C C . LEU A 1 92 ? -8.688 -2.168 -3.078 1 88.56 92 LEU A C 1
ATOM 760 O O . LEU A 1 92 ? -8.445 -1.027 -2.678 1 88.56 92 LEU A O 1
ATOM 764 N N . VAL A 1 93 ? -7.77 -2.996 -3.625 1 86 93 VAL A N 1
ATOM 765 C CA . VAL A 1 93 ? -6.363 -2.602 -3.676 1 86 93 VAL A CA 1
ATOM 766 C C . VAL A 1 93 ? -6.207 -1.36 -4.551 1 86 93 VAL A C 1
ATOM 768 O O . VAL A 1 93 ? -5.488 -0.425 -4.188 1 86 93 VAL A O 1
ATOM 771 N N . PHE A 1 94 ? -6.961 -1.272 -5.555 1 82.31 94 PHE A N 1
ATOM 772 C CA . PHE A 1 94 ? -6.859 -0.157 -6.484 1 82.31 94 PHE A CA 1
ATOM 773 C C . PHE A 1 94 ? -7.449 1.111 -5.879 1 82.31 94 PHE A C 1
ATOM 775 O O . PHE A 1 94 ? -6.906 2.203 -6.059 1 82.31 94 PHE A O 1
ATOM 782 N N . THR A 1 95 ? -8.523 0.918 -5.18 1 87.62 95 THR A N 1
ATOM 783 C CA . THR A 1 95 ? -9.195 2.074 -4.598 1 87.62 95 THR A CA 1
ATOM 784 C C . THR A 1 95 ? -8.414 2.598 -3.393 1 87.62 95 THR A C 1
ATOM 786 O O . THR A 1 95 ? -8.312 3.811 -3.191 1 87.62 95 THR A O 1
ATOM 789 N N . LEU A 1 96 ? -7.949 1.718 -2.535 1 88.44 96 LEU A N 1
ATOM 790 C CA . LEU A 1 96 ? -7.18 2.111 -1.36 1 88.44 96 LEU A CA 1
ATOM 791 C C . LEU A 1 96 ? -5.934 2.891 -1.764 1 88.44 96 LEU A C 1
ATOM 793 O O . LEU A 1 96 ? -5.684 3.98 -1.244 1 88.44 96 LEU A O 1
ATOM 797 N N . ASN A 1 97 ? -5.168 2.445 -2.812 1 79.75 97 ASN A N 1
ATOM 798 C CA . ASN A 1 97 ? -4.035 3.133 -3.428 1 79.75 97 ASN A CA 1
ATOM 799 C C . ASN A 1 97 ? -3.217 3.9 -2.395 1 79.75 97 ASN A C 1
ATOM 801 O O . ASN A 1 97 ? -2.547 3.295 -1.555 1 79.75 97 ASN A O 1
ATOM 805 N N . ASP A 1 98 ? -3.352 5.191 -2.199 1 82.56 98 ASP A N 1
ATOM 806 C CA . ASP A 1 98 ? -2.518 6.043 -1.354 1 82.56 98 ASP A CA 1
ATOM 807 C C . ASP A 1 98 ? -3.307 6.574 -0.159 1 82.56 98 ASP A C 1
ATOM 809 O O . ASP A 1 98 ? -2.824 7.438 0.574 1 82.56 98 ASP A O 1
ATOM 813 N N . LEU A 1 99 ? -4.465 5.965 0.088 1 90.44 99 LEU A N 1
ATOM 814 C CA . LEU A 1 99 ? -5.309 6.438 1.182 1 90.44 99 LEU A CA 1
ATOM 815 C C . LEU A 1 99 ? -4.957 5.723 2.482 1 90.44 99 LEU A C 1
ATOM 817 O O . LEU A 1 99 ? -4.578 4.547 2.469 1 90.44 99 LEU A O 1
ATOM 821 N N . PRO A 1 100 ? -5.07 6.449 3.58 1 91.69 100 PRO A N 1
ATOM 822 C CA . PRO A 1 100 ? -4.883 5.766 4.863 1 91.69 100 PRO A CA 1
ATOM 823 C C . PRO A 1 100 ? -5.914 4.664 5.102 1 91.69 100 PRO A C 1
ATOM 825 O O . PRO A 1 100 ? -5.613 3.66 5.75 1 91.69 100 PRO A O 1
ATOM 828 N N . TYR A 1 101 ? -7.074 4.891 4.621 1 95.44 101 TYR A N 1
ATOM 829 C CA . TYR A 1 101 ? -8.141 3.896 4.613 1 95.44 101 TYR A CA 1
ATOM 830 C C . TYR A 1 101 ? -9.18 4.223 3.545 1 95.44 101 TYR A C 1
ATOM 832 O O . TYR A 1 101 ? -9.172 5.316 2.977 1 95.44 101 TYR A O 1
ATOM 840 N N . VAL A 1 102 ? -10.047 3.203 3.256 1 96.38 102 VAL A N 1
ATOM 841 C CA . VAL A 1 102 ? -11.156 3.436 2.336 1 96.38 102 VAL A CA 1
ATOM 842 C C . VAL A 1 102 ? -12.477 3.172 3.045 1 96.38 102 VAL A C 1
ATOM 844 O O . VAL A 1 102 ? -12.586 2.24 3.846 1 96.38 102 VAL A O 1
ATOM 847 N N . ALA A 1 103 ? -13.414 4.066 2.744 1 97.75 103 ALA A N 1
ATOM 848 C CA . ALA A 1 103 ? -14.758 3.865 3.277 1 97.75 103 ALA A CA 1
ATOM 849 C C . ALA A 1 103 ? -15.438 2.66 2.629 1 97.75 103 ALA A C 1
ATOM 851 O O . ALA A 1 103 ? -15.297 2.439 1.423 1 97.75 103 ALA A O 1
ATOM 852 N N . VAL A 1 104 ? -16.141 1.89 3.418 1 97.56 104 VAL A N 1
ATOM 853 C CA . VAL A 1 104 ? -16.891 0.732 2.945 1 97.56 104 VAL A CA 1
ATOM 854 C C . VAL A 1 104 ? -18.391 1.014 3.047 1 97.56 104 VAL A C 1
ATOM 856 O O . VAL A 1 104 ? -18.875 1.442 4.094 1 97.56 104 VAL A O 1
ATOM 859 N N . LEU A 1 105 ? -19.078 0.879 1.956 1 97.44 105 LEU A N 1
ATOM 860 C CA . LEU A 1 105 ? -20.531 1.052 1.917 1 97.44 105 LEU A CA 1
ATOM 861 C C . LEU A 1 105 ? -21.234 -0.293 1.77 1 97.44 105 LEU A C 1
ATOM 863 O O . LEU A 1 105 ? -20.688 -1.223 1.17 1 97.44 105 LEU A O 1
ATOM 867 N N . ASP A 1 106 ? -22.391 -0.369 2.375 1 95.25 106 ASP A N 1
ATOM 868 C CA . ASP A 1 106 ? -23.188 -1.583 2.195 1 95.25 106 ASP A CA 1
ATOM 869 C C . ASP A 1 106 ? -23.953 -1.553 0.873 1 95.25 106 ASP A C 1
ATOM 871 O O . ASP A 1 106 ? -23.703 -0.683 0.032 1 95.25 106 ASP A O 1
ATOM 875 N N . ARG A 1 107 ? -24.828 -2.484 0.633 1 93.19 107 ARG A N 1
ATOM 876 C CA . ARG A 1 107 ? -25.531 -2.652 -0.629 1 93.19 107 ARG A CA 1
ATOM 877 C C . ARG A 1 107 ? -26.469 -1.477 -0.89 1 93.19 107 ARG A C 1
ATOM 879 O O . ARG A 1 107 ? -26.812 -1.196 -2.039 1 93.19 107 ARG A O 1
ATOM 886 N N . GLU A 1 108 ? -26.906 -0.854 0.197 1 95.94 108 GLU A N 1
ATOM 887 C CA . GLU A 1 108 ? -27.797 0.286 0.08 1 95.94 108 GLU A CA 1
ATOM 888 C C . GLU A 1 108 ? -27.031 1.603 0.048 1 95.94 108 GLU A C 1
ATOM 890 O O . GLU A 1 108 ? -27.609 2.672 0.26 1 95.94 108 GLU A O 1
ATOM 895 N N . ASN A 1 109 ? -25.75 1.549 -0.03 1 96.25 109 ASN A N 1
ATOM 896 C CA . ASN A 1 109 ? -24.859 2.701 -0.115 1 96.25 109 ASN A CA 1
ATOM 897 C C . ASN A 1 109 ? -24.781 3.443 1.216 1 96.25 109 ASN A C 1
ATOM 899 O O . ASN A 1 109 ? -24.562 4.656 1.241 1 96.25 109 ASN A O 1
ATOM 903 N N . ARG A 1 110 ? -25.062 2.723 2.234 1 97.62 110 ARG A N 1
ATOM 904 C CA . ARG A 1 110 ? -24.875 3.273 3.574 1 97.62 110 ARG A CA 1
ATOM 905 C C . ARG A 1 110 ? -23.5 2.953 4.117 1 97.62 110 ARG A C 1
ATOM 907 O O . ARG A 1 110 ? -22.953 1.877 3.859 1 97.62 110 ARG A O 1
ATOM 914 N N . PHE A 1 111 ? -22.969 3.928 4.934 1 98.31 111 PHE A N 1
ATOM 915 C CA . PHE A 1 111 ? -21.641 3.758 5.512 1 98.31 111 PHE A CA 1
ATOM 916 C C . PHE A 1 111 ? -21.609 2.568 6.465 1 98.31 111 PHE A C 1
ATOM 918 O O . PHE A 1 111 ? -22.359 2.531 7.441 1 98.31 111 PHE A O 1
ATOM 925 N N . SER A 1 112 ? -20.672 1.608 6.164 1 97.56 112 SER A N 1
ATOM 926 C CA . SER A 1 112 ? -20.609 0.386 6.957 1 97.56 112 SER A CA 1
ATOM 927 C C . SER A 1 112 ? -19.359 0.373 7.836 1 97.56 112 SER A C 1
ATOM 929 O O . SER A 1 112 ? -19.328 -0.286 8.875 1 97.56 112 SER A O 1
ATOM 931 N N . GLY A 1 113 ? -18.359 1.035 7.426 1 97.94 113 GLY A N 1
ATOM 932 C CA . GLY A 1 113 ? -17.078 1.058 8.125 1 97.94 113 GLY A CA 1
ATOM 933 C C . GLY A 1 113 ? -15.914 1.416 7.219 1 97.94 113 GLY A C 1
ATOM 934 O O . GLY A 1 113 ? -16.078 2.156 6.246 1 97.94 113 GLY A O 1
ATOM 935 N N . ILE A 1 114 ? -14.719 0.962 7.664 1 97.94 114 ILE A N 1
ATOM 936 C CA . ILE A 1 114 ? -13.547 1.297 6.863 1 97.94 114 ILE A CA 1
ATOM 937 C C . ILE A 1 114 ? -12.641 0.075 6.742 1 97.94 114 ILE A C 1
ATOM 939 O O . ILE A 1 114 ? -12.75 -0.869 7.527 1 97.94 114 ILE A O 1
ATOM 943 N N . ILE A 1 115 ? -11.789 0.068 5.762 1 96.19 115 ILE A N 1
ATOM 944 C CA . ILE A 1 115 ? -10.641 -0.825 5.652 1 96.19 115 ILE A CA 1
ATOM 945 C C . ILE A 1 115 ? -9.344 -0.012 5.688 1 96.19 115 ILE A C 1
ATOM 947 O O . ILE A 1 115 ? -9.141 0.872 4.852 1 96.19 115 ILE A O 1
ATOM 951 N N . ARG A 1 116 ? -8.539 -0.254 6.656 1 94.31 116 ARG A N 1
ATOM 952 C CA . ARG A 1 116 ? -7.289 0.489 6.812 1 94.31 116 ARG A CA 1
ATOM 953 C C . ARG A 1 116 ? -6.223 -0.028 5.852 1 94.31 116 ARG A C 1
ATOM 955 O O . ARG A 1 116 ? -6.074 -1.238 5.676 1 94.31 116 ARG A O 1
ATOM 962 N N . HIS A 1 117 ? -5.551 0.911 5.383 1 90.94 117 HIS A N 1
ATOM 963 C CA . HIS A 1 117 ? -4.445 0.579 4.488 1 90.94 117 HIS A CA 1
ATOM 964 C C . HIS A 1 117 ? -3.445 -0.348 5.168 1 90.94 117 HIS A C 1
ATOM 966 O O . HIS A 1 117 ? -3.092 -1.397 4.625 1 90.94 117 HIS A O 1
ATOM 972 N N . ASN A 1 118 ? -3.037 0.031 6.371 1 87.5 118 ASN A N 1
ATOM 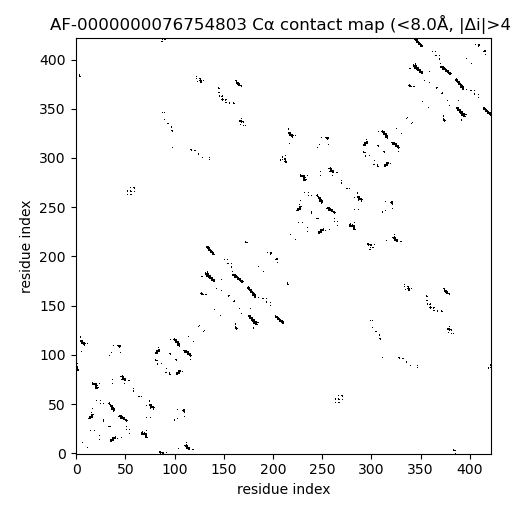973 C CA . ASN A 1 118 ? -2.041 -0.754 7.094 1 87.5 118 ASN A CA 1
ATOM 974 C C . ASN A 1 118 ? -2.541 -2.166 7.379 1 87.5 118 ASN A C 1
ATOM 976 O O . ASN A 1 118 ? -1.767 -3.125 7.34 1 87.5 118 ASN A O 1
ATOM 980 N N . THR A 1 119 ? -3.781 -2.268 7.668 1 88.19 119 THR A N 1
ATOM 981 C CA . THR A 1 119 ? -4.352 -3.582 7.934 1 88.19 119 THR A CA 1
ATOM 982 C C . THR A 1 119 ? -4.309 -4.453 6.68 1 88.19 119 THR A C 1
ATOM 984 O O . THR A 1 119 ? -3.936 -5.625 6.746 1 88.19 119 THR A O 1
ATOM 987 N N . MET A 1 120 ? -4.691 -3.924 5.566 1 88.12 120 MET A N 1
ATOM 988 C CA . MET A 1 120 ? -4.668 -4.656 4.305 1 88.12 120 MET A CA 1
ATOM 989 C C . MET A 1 120 ? -3.25 -5.102 3.959 1 88.12 120 MET A C 1
ATOM 991 O O . MET A 1 120 ? -3.031 -6.25 3.57 1 88.12 120 MET A O 1
ATOM 995 N N . LEU A 1 121 ? -2.289 -4.207 4.113 1 84.69 121 LEU A N 1
ATOM 996 C CA . LEU A 1 121 ? -0.903 -4.531 3.789 1 84.69 121 LEU A CA 1
ATOM 997 C C . LEU A 1 121 ? -0.358 -5.598 4.73 1 84.69 121 LEU A C 1
ATOM 999 O O . LEU A 1 121 ? 0.377 -6.492 4.309 1 84.69 121 LEU A O 1
ATOM 1003 N N . GLN A 1 122 ? -0.683 -5.457 6.012 1 84.25 122 GLN A N 1
ATOM 1004 C CA . GLN A 1 122 ? -0.275 -6.477 6.973 1 84.25 122 GLN A CA 1
ATOM 1005 C C . GLN A 1 122 ? -0.907 -7.824 6.645 1 84.25 122 GLN A C 1
ATOM 1007 O O . GLN A 1 122 ? -0.267 -8.867 6.789 1 84.25 122 GLN A O 1
ATOM 1012 N N . TRP A 1 123 ? -2.135 -7.734 6.293 1 86.19 123 TRP A N 1
ATOM 1013 C CA . TRP A 1 123 ? -2.824 -8.953 5.875 1 86.19 123 TRP A CA 1
ATOM 1014 C C . TRP A 1 123 ? -2.107 -9.609 4.699 1 86.19 123 TRP A C 1
ATOM 1016 O O . TRP A 1 123 ? -1.861 -10.812 4.711 1 86.19 123 TRP A O 1
ATOM 1026 N N . LEU A 1 124 ? -1.768 -8.828 3.688 1 84.62 124 LEU A N 1
ATOM 1027 C CA . LEU A 1 124 ? -1.06 -9.328 2.516 1 84.62 124 LEU A CA 1
ATOM 1028 C C . LEU A 1 124 ? 0.305 -9.891 2.904 1 84.62 124 LEU A C 1
ATOM 1030 O O . LEU A 1 124 ? 0.712 -10.945 2.41 1 84.62 124 LEU A O 1
ATOM 1034 N N . ALA A 1 125 ? 0.967 -9.188 3.736 1 81.19 125 ALA A N 1
ATOM 1035 C CA . ALA A 1 125 ? 2.275 -9.633 4.203 1 81.19 125 ALA A CA 1
ATOM 1036 C C . ALA A 1 125 ? 2.178 -11 4.883 1 81.19 125 ALA A C 1
ATOM 1038 O O . ALA A 1 125 ? 3.004 -11.883 4.641 1 81.19 125 ALA A O 1
ATOM 1039 N N . GLN A 1 126 ? 1.206 -11.094 5.742 1 83.06 126 GLN A N 1
ATOM 1040 C CA . GLN A 1 126 ? 0.997 -12.367 6.426 1 83.06 126 GLN A CA 1
ATOM 1041 C C . GLN A 1 126 ? 0.626 -13.469 5.438 1 83.06 126 GLN A C 1
ATOM 1043 O O . GLN A 1 126 ? 1.137 -14.586 5.527 1 83.06 126 GLN A O 1
ATOM 1048 N N . ALA A 1 127 ? -0.198 -13.078 4.5 1 83.69 127 ALA A N 1
ATOM 1049 C CA . ALA A 1 127 ? -0.683 -14.055 3.531 1 83.69 127 ALA A CA 1
ATOM 1050 C C . ALA A 1 127 ? 0.443 -14.523 2.615 1 83.69 127 ALA A C 1
ATOM 1052 O 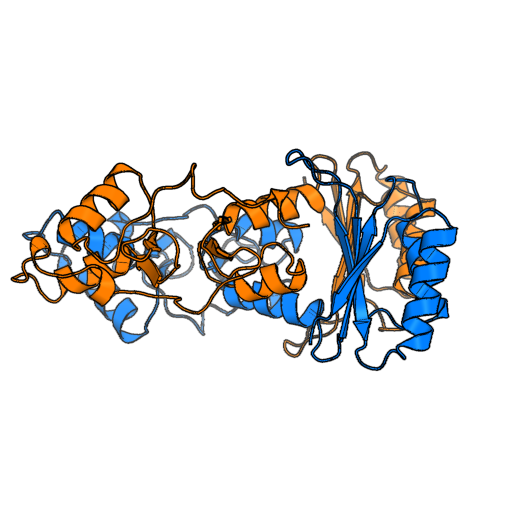O . ALA A 1 127 ? 0.439 -15.664 2.15 1 83.69 127 ALA A O 1
ATOM 1053 N N . TRP A 1 128 ? 1.397 -13.672 2.227 1 82.75 128 TRP A N 1
ATOM 1054 C CA . TRP A 1 128 ? 2.486 -13.977 1.304 1 82.75 128 TRP A CA 1
ATOM 1055 C C . TRP A 1 128 ? 3.68 -14.562 2.047 1 82.75 128 TRP A C 1
ATOM 1057 O O . TRP A 1 128 ? 4.438 -15.359 1.486 1 82.75 128 TRP A O 1
ATOM 1067 N N . ALA A 1 129 ? 4.035 -13.992 3.041 1 72.88 129 ALA A N 1
ATOM 1068 C CA . ALA A 1 129 ? 5.293 -14.375 3.678 1 72.88 129 ALA A CA 1
ATOM 1069 C C . ALA A 1 129 ? 5.082 -14.711 5.152 1 72.88 129 ALA A C 1
ATOM 1071 O O . ALA A 1 129 ? 5.602 -14.016 6.031 1 72.88 129 ALA A O 1
ATOM 1072 N N . MET A 1 130 ? 4.367 -15.852 5.348 1 65.69 130 MET A N 1
ATOM 1073 C CA . MET A 1 130 ? 4.121 -16.359 6.695 1 65.69 130 MET A CA 1
ATOM 1074 C C . MET A 1 130 ? 5.418 -16.422 7.496 1 65.69 130 MET A C 1
ATOM 1076 O O . MET A 1 130 ? 6.508 -16.422 6.922 1 65.69 130 MET A O 1
ATOM 1080 N N . PRO A 1 131 ? 5.312 -16.234 8.68 1 67.38 131 PRO A N 1
ATOM 1081 C CA . PRO A 1 131 ? 6.484 -16.375 9.547 1 67.38 131 PRO A CA 1
ATOM 1082 C C . PRO A 1 131 ? 7.375 -17.547 9.156 1 67.38 131 PRO A C 1
ATOM 1084 O O . PRO A 1 131 ? 8.555 -17.594 9.523 1 67.38 131 PRO A O 1
ATOM 1087 N N . ASN A 1 132 ? 6.922 -18.312 8.211 1 77.06 132 ASN A N 1
ATOM 1088 C CA . ASN A 1 132 ? 7.652 -19.531 7.906 1 77.06 132 ASN A CA 1
ATOM 1089 C C . ASN A 1 132 ? 8.406 -19.422 6.582 1 77.06 132 ASN A C 1
ATOM 1091 O O . ASN A 1 132 ? 9.086 -20.375 6.172 1 77.06 132 ASN A O 1
ATOM 1095 N N . ALA A 1 133 ? 8.266 -18.25 5.934 1 84.94 133 ALA A N 1
ATOM 1096 C CA . ALA A 1 133 ? 9 -18.109 4.68 1 84.94 133 ALA A CA 1
ATOM 1097 C C . ALA A 1 133 ? 10.477 -17.828 4.938 1 84.94 133 ALA A C 1
ATOM 1099 O O . ALA A 1 133 ? 10.82 -17.016 5.793 1 84.94 133 ALA A O 1
ATOM 1100 N N . GLY A 1 134 ? 11.344 -18.594 4.25 1 86.19 134 GLY A N 1
ATOM 1101 C CA . GLY A 1 134 ? 12.773 -18.391 4.426 1 86.19 134 GLY A CA 1
ATOM 1102 C C . GLY A 1 134 ? 13.477 -17.984 3.148 1 86.19 134 GLY A C 1
ATOM 1103 O O . GLY A 1 134 ? 14.602 -17.469 3.191 1 86.19 134 GLY A O 1
ATOM 1104 N N . PHE A 1 135 ? 12.867 -18.312 2.002 1 88.31 135 PHE A N 1
ATOM 1105 C CA . PHE A 1 135 ? 13.484 -18 0.717 1 88.31 135 PHE A CA 1
ATOM 1106 C C . PHE A 1 135 ? 12.492 -17.328 -0.216 1 88.31 135 PHE A C 1
ATOM 1108 O O . PHE A 1 135 ? 11.305 -17.656 -0.218 1 88.31 135 PHE A O 1
ATOM 1115 N N . ALA A 1 136 ? 13.016 -16.375 -0.842 1 89.69 136 ALA A N 1
ATOM 1116 C CA . ALA A 1 136 ? 12.273 -15.781 -1.952 1 89.69 136 ALA A CA 1
ATOM 1117 C C . ALA A 1 136 ? 12.93 -16.109 -3.289 1 89.69 136 ALA A C 1
ATOM 1119 O O . ALA A 1 136 ? 14.156 -16.031 -3.422 1 89.69 136 ALA A O 1
ATOM 1120 N N . LEU A 1 137 ? 12.094 -16.578 -4.172 1 91.75 137 LEU A N 1
ATOM 1121 C CA . LEU A 1 137 ? 12.555 -16.969 -5.5 1 91.75 137 LEU A CA 1
ATOM 1122 C C . LEU A 1 137 ? 11.805 -16.203 -6.582 1 91.75 137 LEU A C 1
ATOM 1124 O O . LEU A 1 137 ? 10.57 -16.188 -6.594 1 91.75 137 LEU A O 1
ATOM 1128 N N . SER A 1 138 ? 12.547 -15.469 -7.352 1 92 138 SER A N 1
ATOM 1129 C CA . SER A 1 138 ? 11.977 -14.82 -8.523 1 92 138 SER A CA 1
ATOM 1130 C C . SER A 1 138 ? 12.328 -15.57 -9.805 1 92 138 SER A C 1
ATOM 1132 O O . SER A 1 138 ? 13.508 -15.789 -10.094 1 92 138 SER A O 1
ATOM 1134 N N . VAL A 1 139 ? 11.297 -15.984 -10.523 1 94.38 139 VAL A N 1
ATOM 1135 C CA . VAL A 1 139 ? 11.477 -16.719 -11.773 1 94.38 139 VAL A CA 1
ATOM 1136 C C . VAL A 1 139 ? 10.992 -15.859 -12.945 1 94.38 139 VAL A C 1
ATOM 1138 O O . VAL A 1 139 ? 9.797 -15.594 -13.078 1 94.38 139 VAL A O 1
ATOM 1141 N N . GLU A 1 140 ? 11.922 -15.477 -13.75 1 92.5 140 GLU A N 1
ATOM 1142 C CA . GLU A 1 140 ? 11.523 -14.719 -14.93 1 92.5 140 GLU A CA 1
ATOM 1143 C C . GLU A 1 140 ? 10.781 -15.602 -15.93 1 92.5 140 GLU A C 1
ATOM 1145 O O . GLU A 1 140 ? 11.227 -16.703 -16.25 1 92.5 140 GLU A O 1
ATOM 1150 N N . THR A 1 141 ? 9.594 -15.062 -16.312 1 86.12 141 THR A N 1
ATOM 1151 C CA . THR A 1 141 ? 8.75 -15.852 -17.219 1 86.12 141 THR A CA 1
ATOM 1152 C C . THR A 1 141 ? 8.789 -15.281 -18.625 1 86.12 141 THR A C 1
ATOM 1154 O O . THR A 1 141 ? 9.109 -14.109 -18.828 1 86.12 141 THR A O 1
ATOM 1157 N N . LEU A 1 142 ? 8.477 -16.172 -19.625 1 79.25 142 LEU A N 1
ATOM 1158 C CA . LEU A 1 142 ? 8.375 -15.766 -21.016 1 79.25 142 LEU A CA 1
ATOM 1159 C C . LEU A 1 142 ? 6.949 -15.352 -21.375 1 79.25 142 LEU A C 1
ATOM 1161 O O . LEU A 1 142 ? 6.703 -14.781 -22.438 1 79.25 142 LEU A O 1
ATOM 1165 N N . GLY A 1 143 ? 6.02 -15.539 -20.469 1 78.31 143 GLY A N 1
ATOM 1166 C CA . GLY A 1 143 ? 4.629 -15.156 -20.672 1 78.31 143 GLY A CA 1
ATOM 1167 C C . GLY A 1 143 ? 3.828 -16.203 -21.422 1 78.31 143 GLY A C 1
ATOM 1168 O O . GLY A 1 143 ? 2.787 -15.898 -22 1 78.31 143 GLY A O 1
ATOM 1169 N N . SER A 1 144 ? 4.312 -17.484 -21.422 1 84.44 144 SER A N 1
ATOM 1170 C CA . SER A 1 144 ? 3.604 -18.547 -22.141 1 84.44 144 SER A CA 1
ATOM 1171 C C . SER A 1 144 ? 2.504 -19.156 -21.281 1 84.44 144 SER A C 1
ATOM 1173 O O . SER A 1 144 ? 2.629 -19.219 -20.047 1 84.44 144 SER A O 1
ATOM 1175 N N . ARG A 1 145 ? 1.477 -19.578 -22.047 1 89.69 145 ARG A N 1
ATOM 1176 C CA . ARG A 1 145 ? 0.373 -20.25 -21.375 1 89.69 145 ARG A CA 1
ATOM 1177 C C . ARG A 1 145 ? 0.858 -21.484 -20.641 1 89.69 145 ARG A C 1
ATOM 1179 O O . ARG A 1 145 ? 1.599 -22.297 -21.203 1 89.69 145 ARG A O 1
ATOM 1186 N N . GLY A 1 146 ? 0.515 -21.562 -19.312 1 92.88 146 GLY A N 1
ATOM 1187 C CA . GLY A 1 146 ? 0.799 -22.766 -18.531 1 92.88 146 GLY A CA 1
ATOM 1188 C C . GLY A 1 146 ? 2.084 -22.672 -17.734 1 92.88 146 GLY A C 1
ATOM 1189 O O . GLY A 1 146 ? 2.402 -23.562 -16.938 1 92.88 146 GLY A O 1
ATOM 1190 N N . GLU A 1 147 ? 2.795 -21.641 -17.906 1 92.81 147 GLU A N 1
ATOM 1191 C CA . GLU A 1 147 ? 4.094 -21.5 -17.25 1 92.81 147 GLU A CA 1
ATOM 1192 C C . GLU A 1 147 ? 3.949 -21.5 -15.734 1 92.81 147 GLU A C 1
ATOM 1194 O O . GLU A 1 147 ? 4.758 -22.109 -15.031 1 92.81 147 GLU A O 1
ATOM 1199 N N . LEU A 1 148 ? 2.932 -20.828 -15.242 1 95 148 LEU A N 1
ATOM 1200 C CA . LEU A 1 148 ? 2.699 -20.812 -13.797 1 95 148 LEU A CA 1
ATOM 1201 C C . LEU A 1 148 ? 2.547 -22.234 -13.258 1 95 148 LEU A C 1
ATOM 1203 O O . LEU A 1 148 ? 3.197 -22.609 -12.281 1 95 148 LEU A O 1
ATOM 1207 N N . ALA A 1 149 ? 1.766 -23.031 -13.945 1 95.5 149 ALA A N 1
ATOM 1208 C CA . ALA A 1 149 ? 1.532 -24.406 -13.523 1 95.5 149 ALA A CA 1
ATOM 1209 C C . ALA A 1 149 ? 2.812 -25.234 -13.617 1 95.5 149 ALA A C 1
ATOM 1211 O O . ALA A 1 149 ? 3.135 -25.984 -12.695 1 95.5 149 ALA A O 1
ATOM 1212 N N . GLN A 1 150 ? 3.564 -25.047 -14.641 1 95 150 GLN A N 1
ATOM 1213 C CA . GLN A 1 150 ? 4.773 -25.828 -14.891 1 95 150 GLN A CA 1
ATOM 1214 C C . GLN A 1 150 ? 5.848 -25.531 -13.852 1 95 150 GLN A C 1
ATOM 1216 O O . GLN A 1 150 ? 6.434 -26.438 -13.266 1 95 150 GLN A O 1
ATOM 1221 N N . VAL A 1 151 ? 6.07 -24.297 -13.633 1 96.19 151 VAL A N 1
ATOM 1222 C CA . VAL A 1 151 ? 7.105 -23.875 -12.695 1 96.19 151 VAL A CA 1
ATOM 1223 C C . VAL A 1 151 ? 6.711 -24.297 -11.273 1 96.19 151 VAL A C 1
ATOM 1225 O O . VAL A 1 151 ? 7.531 -24.812 -10.523 1 96.19 151 VAL A O 1
ATOM 1228 N N . SER A 1 152 ? 5.422 -24.109 -10.969 1 96.88 152 SER A N 1
ATOM 1229 C CA . SER A 1 152 ? 4.953 -24.469 -9.633 1 96.88 152 SER A CA 1
ATOM 1230 C C . SER A 1 152 ? 5.074 -25.969 -9.398 1 96.88 152 SER A C 1
ATOM 1232 O O . SER A 1 152 ? 5.441 -26.406 -8.305 1 96.88 152 SER A O 1
ATOM 1234 N N . LYS A 1 153 ? 4.754 -26.719 -10.391 1 96.12 153 LYS A N 1
ATOM 1235 C CA . LYS A 1 153 ? 4.898 -28.172 -10.305 1 96.12 153 LYS A CA 1
ATOM 1236 C C . LYS A 1 153 ? 6.355 -28.562 -10.055 1 96.12 153 LYS A C 1
ATOM 1238 O O . LYS A 1 153 ? 6.637 -29.438 -9.234 1 96.12 153 LYS A O 1
ATOM 1243 N N . LEU A 1 154 ? 7.215 -27.938 -10.758 1 95.69 154 LEU A N 1
ATOM 1244 C CA . LEU A 1 154 ? 8.641 -28.203 -10.594 1 95.69 154 LEU A CA 1
ATOM 1245 C C . LEU A 1 154 ? 9.102 -27.875 -9.18 1 95.69 154 LEU A C 1
ATOM 1247 O O . LEU A 1 154 ? 9.828 -28.641 -8.562 1 95.69 154 LEU A O 1
ATOM 1251 N N . ILE A 1 155 ? 8.688 -26.766 -8.664 1 96.44 155 ILE A N 1
ATOM 1252 C CA . ILE A 1 155 ? 9.055 -26.344 -7.312 1 96.44 155 ILE A CA 1
ATOM 1253 C C . ILE A 1 155 ? 8.508 -27.359 -6.301 1 96.44 155 ILE A C 1
ATOM 1255 O O . ILE A 1 155 ? 9.203 -27.719 -5.348 1 96.44 155 ILE A O 1
ATOM 1259 N N . ASN A 1 156 ? 7.324 -27.828 -6.57 1 96.31 156 ASN A N 1
ATOM 1260 C CA . ASN A 1 156 ? 6.664 -28.75 -5.637 1 96.31 156 ASN A CA 1
ATOM 1261 C C . ASN A 1 156 ? 7.387 -30.094 -5.559 1 96.31 156 ASN A C 1
ATOM 1263 O O . ASN A 1 156 ? 7.168 -30.859 -4.625 1 96.31 156 ASN A O 1
ATOM 1267 N N . ARG A 1 157 ? 8.195 -30.391 -6.473 1 95.12 157 ARG A N 1
ATOM 1268 C CA . ARG A 1 157 ? 9.016 -31.609 -6.395 1 95.12 157 ARG A CA 1
ATOM 1269 C C . ARG A 1 157 ? 10.047 -31.5 -5.281 1 95.12 157 ARG A C 1
ATOM 1271 O O . ARG A 1 157 ? 10.555 -32.5 -4.793 1 95.12 157 ARG A O 1
ATOM 1278 N N . PHE A 1 158 ? 10.336 -30.266 -4.871 1 94.38 158 PHE A N 1
ATOM 1279 C CA . PHE A 1 158 ? 11.414 -30.047 -3.92 1 94.38 158 PHE A CA 1
ATOM 1280 C C . PHE A 1 158 ? 10.891 -29.422 -2.637 1 94.38 158 PHE A C 1
ATOM 1282 O O . PHE A 1 158 ? 11.477 -29.609 -1.565 1 94.38 158 PHE A O 1
ATOM 1289 N N . SER A 1 159 ? 9.836 -28.672 -2.752 1 93.5 159 SER A N 1
ATOM 1290 C CA . SER A 1 159 ? 9.422 -27.844 -1.621 1 93.5 159 SER A CA 1
ATOM 1291 C C . SER A 1 159 ? 7.93 -27.531 -1.678 1 93.5 159 SER A C 1
ATOM 1293 O O . SER A 1 159 ? 7.324 -27.578 -2.75 1 93.5 159 SER A O 1
ATOM 1295 N N . ASP A 1 160 ? 7.418 -27.266 -0.495 1 92 160 ASP A N 1
ATOM 1296 C CA . ASP A 1 160 ? 6.137 -26.578 -0.453 1 92 160 ASP A CA 1
ATOM 1297 C C . ASP A 1 160 ? 6.289 -25.125 -0.903 1 92 160 ASP A C 1
ATOM 1299 O O . ASP A 1 160 ? 7.398 -24.594 -0.935 1 92 160 ASP A O 1
ATOM 1303 N N . ILE A 1 161 ? 5.184 -24.609 -1.348 1 92.56 161 ILE A N 1
ATOM 1304 C CA . ILE A 1 161 ? 5.129 -23.188 -1.717 1 92.56 161 ILE A CA 1
ATOM 1305 C C . ILE A 1 161 ? 4.324 -22.422 -0.677 1 92.56 161 ILE A C 1
ATOM 1307 O O . ILE A 1 161 ? 3.141 -22.703 -0.466 1 92.56 161 ILE A O 1
ATOM 1311 N N . VAL A 1 162 ? 5.004 -21.531 -0.044 1 89.62 162 VAL A N 1
ATOM 1312 C CA . VAL A 1 162 ? 4.336 -20.719 0.96 1 89.62 162 VAL A CA 1
ATOM 1313 C C . VAL A 1 162 ? 3.43 -19.688 0.275 1 89.62 162 VAL A C 1
ATOM 1315 O O . VAL A 1 162 ? 2.266 -19.531 0.654 1 89.62 162 VAL A O 1
ATOM 1318 N N . SER A 1 163 ? 3.941 -19.078 -0.711 1 90.75 163 SER A N 1
ATOM 1319 C CA . SER A 1 163 ? 3.154 -18.141 -1.497 1 90.75 163 SER A CA 1
ATOM 1320 C C . SER A 1 163 ? 3.709 -18 -2.912 1 90.75 163 SER A C 1
ATOM 1322 O O . SER A 1 163 ? 4.867 -18.328 -3.166 1 90.75 163 SER A O 1
ATOM 1324 N N . ALA A 1 164 ? 2.832 -17.578 -3.789 1 92.44 164 ALA A N 1
ATOM 1325 C CA . ALA A 1 164 ? 3.205 -17.297 -5.176 1 92.44 164 ALA A CA 1
ATOM 1326 C C . ALA A 1 164 ? 2.404 -16.125 -5.742 1 92.44 164 ALA A C 1
ATOM 1328 O O . ALA A 1 164 ? 1.206 -16 -5.48 1 92.44 164 ALA A O 1
ATOM 1329 N N . THR A 1 165 ? 3.076 -15.305 -6.496 1 92.12 165 THR A N 1
ATOM 1330 C CA . THR A 1 165 ? 2.418 -14.195 -7.184 1 92.12 165 THR A CA 1
ATOM 1331 C C . THR A 1 165 ? 3.031 -13.969 -8.562 1 92.12 165 THR A C 1
ATOM 1333 O O . THR A 1 165 ? 4.254 -13.953 -8.703 1 92.12 165 THR A O 1
ATOM 1336 N N . THR A 1 166 ? 2.17 -13.852 -9.539 1 92.25 166 THR A N 1
ATOM 1337 C CA . THR A 1 166 ? 2.656 -13.508 -10.875 1 92.25 166 THR A CA 1
ATOM 1338 C C . THR A 1 166 ? 2.699 -12 -11.07 1 92.25 166 THR A C 1
ATOM 1340 O O . THR A 1 166 ? 1.805 -11.281 -10.609 1 92.25 166 THR A O 1
ATOM 1343 N N . LEU A 1 167 ? 3.717 -11.57 -11.68 1 89.06 167 LEU A N 1
ATOM 1344 C CA . LEU A 1 167 ? 3.881 -10.172 -12.07 1 89.06 167 LEU A CA 1
ATOM 1345 C C . LEU A 1 167 ? 4.109 -10.055 -13.578 1 89.06 167 LEU A C 1
ATOM 1347 O O . LEU A 1 167 ? 5.137 -10.508 -14.086 1 89.06 167 LEU A O 1
ATOM 1351 N N . GLU A 1 168 ? 3.201 -9.414 -14.227 1 85.94 168 GLU A N 1
ATOM 1352 C CA . GLU A 1 168 ? 3.314 -9.273 -15.68 1 85.94 168 GLU A CA 1
ATOM 1353 C C . GLU A 1 168 ? 4.203 -8.086 -16.047 1 85.94 168 GLU A C 1
ATOM 1355 O O . GLU A 1 168 ? 4.5 -7.238 -15.203 1 85.94 168 GLU A O 1
ATOM 1360 N N . LYS A 1 169 ? 4.602 -8.172 -17.297 1 84.62 169 LYS A N 1
ATOM 1361 C CA . LYS A 1 169 ? 5.359 -7.027 -17.812 1 84.62 169 LYS A CA 1
ATOM 1362 C C . LYS A 1 169 ? 4.547 -5.742 -17.703 1 84.62 169 LYS A C 1
ATOM 1364 O O . LYS A 1 169 ? 3.336 -5.742 -17.938 1 84.62 169 LYS A O 1
ATOM 1369 N N . THR A 1 170 ? 5.211 -4.691 -17.344 1 84.62 170 THR A N 1
ATOM 1370 C CA . THR A 1 170 ? 4.531 -3.408 -17.203 1 84.62 170 THR A CA 1
ATOM 1371 C C . THR A 1 170 ? 5.191 -2.348 -18.078 1 84.62 170 THR A C 1
ATOM 1373 O O . THR A 1 170 ? 6.207 -2.615 -18.734 1 84.62 170 THR A O 1
ATOM 1376 N N . ASP A 1 171 ? 4.562 -1.165 -18.109 1 82.75 171 ASP A N 1
ATOM 1377 C CA . ASP A 1 171 ? 5.121 -0.043 -18.844 1 82.75 171 ASP A CA 1
ATOM 1378 C C . ASP A 1 171 ? 6.352 0.526 -18.156 1 82.75 171 ASP A C 1
ATOM 1380 O O . ASP A 1 171 ? 7.031 1.4 -18.688 1 82.75 171 ASP A O 1
ATOM 1384 N N . MET A 1 172 ? 6.742 -0.025 -17 1 78.06 172 MET A N 1
ATOM 1385 C CA . MET A 1 172 ? 7.922 0.419 -16.281 1 78.06 172 MET A CA 1
ATOM 1386 C C . MET A 1 172 ? 9.125 -0.454 -16.609 1 78.06 172 MET A C 1
ATOM 1388 O O . MET A 1 172 ? 10.078 -0.527 -15.828 1 78.06 172 MET A O 1
ATOM 1392 N N . ASP A 1 173 ? 9.062 -1.157 -17.656 1 80.88 173 ASP A N 1
ATOM 1393 C CA . ASP A 1 173 ? 10.148 -1.97 -18.203 1 80.88 173 ASP A CA 1
ATOM 1394 C C . ASP A 1 173 ? 10.492 -3.125 -17.266 1 80.88 173 ASP A C 1
ATOM 1396 O O . ASP A 1 173 ? 11.664 -3.445 -17.078 1 80.88 173 ASP A O 1
ATOM 1400 N N . THR A 1 174 ? 9.516 -3.559 -16.578 1 82.94 174 THR A N 1
ATOM 1401 C CA . THR A 1 174 ? 9.711 -4.77 -15.781 1 82.94 174 THR A CA 1
ATOM 1402 C C . THR A 1 174 ? 9.32 -6.008 -16.578 1 82.94 174 THR A C 1
ATOM 1404 O O . THR A 1 174 ? 8.461 -5.938 -17.469 1 82.94 174 THR A O 1
ATOM 1407 N N . LYS A 1 175 ? 9.984 -7.027 -16.281 1 85.94 175 LYS A N 1
ATOM 1408 C CA . LYS A 1 175 ? 9.719 -8.297 -16.953 1 85.94 175 LYS A CA 1
ATOM 1409 C C . LYS A 1 175 ? 8.68 -9.117 -16.188 1 85.94 175 LYS A C 1
ATOM 1411 O O . LYS A 1 175 ? 8.445 -8.875 -15.008 1 85.94 175 LYS A O 1
ATOM 1416 N N . GLY A 1 176 ? 8.094 -9.992 -16.984 1 88.5 176 GLY A N 1
ATOM 1417 C CA . GLY A 1 176 ? 7.211 -10.945 -16.312 1 88.5 176 GLY A CA 1
ATOM 1418 C C . GLY A 1 176 ? 7.945 -11.898 -15.398 1 88.5 176 GLY A C 1
ATOM 1419 O O . GLY A 1 176 ? 9.016 -12.406 -15.742 1 88.5 176 GLY A O 1
ATOM 1420 N N . GLN A 1 177 ? 7.43 -12.047 -14.188 1 92.25 177 GLN A N 1
ATOM 1421 C CA . GLN A 1 177 ? 8.055 -12.93 -13.211 1 92.25 177 GLN A CA 1
ATOM 1422 C C . GLN A 1 177 ? 7.012 -13.609 -12.336 1 92.25 177 GLN A C 1
ATOM 1424 O O . GLN A 1 177 ? 5.891 -13.117 -12.195 1 92.25 177 GLN A O 1
ATOM 1429 N N . ILE A 1 178 ? 7.375 -14.719 -11.852 1 94.25 178 ILE A N 1
ATOM 1430 C CA . ILE A 1 178 ? 6.652 -15.352 -10.75 1 94.25 178 ILE A CA 1
ATOM 1431 C C . ILE A 1 178 ? 7.492 -15.297 -9.477 1 94.25 178 ILE A C 1
ATOM 1433 O O . ILE A 1 178 ? 8.641 -15.758 -9.469 1 94.25 178 ILE A O 1
ATOM 1437 N N . LEU A 1 179 ? 6.914 -14.672 -8.484 1 91.75 179 LEU A N 1
ATOM 1438 C CA . LEU A 1 179 ? 7.578 -14.609 -7.188 1 91.75 179 LEU A CA 1
ATOM 1439 C C . LEU A 1 179 ? 7.066 -15.711 -6.262 1 91.75 179 LEU A C 1
ATOM 1441 O O . LEU A 1 179 ? 5.855 -15.859 -6.082 1 91.75 179 LEU A O 1
ATOM 1445 N N . TYR A 1 180 ? 8.062 -16.484 -5.715 1 92.88 180 TYR A N 1
ATOM 1446 C CA . TYR A 1 180 ? 7.719 -17.547 -4.773 1 92.88 180 TYR A CA 1
ATOM 1447 C C . TYR A 1 180 ? 8.359 -17.281 -3.414 1 92.88 180 TYR A C 1
ATOM 1449 O O . TYR A 1 180 ? 9.508 -16.844 -3.332 1 92.88 180 TYR A O 1
ATOM 1457 N N . ALA A 1 181 ? 7.586 -17.484 -2.43 1 91.31 181 ALA A N 1
ATOM 1458 C CA . ALA A 1 181 ? 8.148 -17.656 -1.093 1 91.31 181 ALA A CA 1
ATOM 1459 C C . ALA A 1 181 ? 8.172 -19.125 -0.69 1 91.31 181 ALA A C 1
ATOM 1461 O O . ALA A 1 181 ? 7.152 -19.812 -0.786 1 91.31 181 ALA A O 1
ATOM 1462 N N . LEU A 1 182 ? 9.359 -19.547 -0.275 1 92.88 182 LEU A N 1
ATOM 1463 C CA . LEU A 1 182 ? 9.531 -20.938 0.134 1 92.88 182 LEU A CA 1
ATOM 1464 C C . LEU A 1 182 ? 9.828 -21.031 1.628 1 92.88 182 LEU A C 1
ATOM 1466 O O . LEU A 1 182 ? 10.305 -20.062 2.234 1 92.88 182 LEU A O 1
ATOM 1470 N N . PRO A 1 183 ? 9.516 -22.203 2.164 1 91.38 183 PRO A N 1
ATOM 1471 C CA . PRO A 1 183 ? 9.641 -22.328 3.619 1 91.38 183 PRO A CA 1
ATOM 1472 C C . PRO A 1 183 ? 11.086 -22.234 4.098 1 91.38 183 PRO A C 1
ATOM 1474 O O . PRO A 1 183 ? 12.008 -22.625 3.375 1 91.38 183 PRO A O 1
ATOM 1477 N N . ASN A 1 184 ? 11.156 -21.719 5.305 1 90.62 184 ASN A N 1
ATOM 1478 C CA . ASN A 1 184 ? 12.477 -21.641 5.934 1 90.62 184 ASN A CA 1
ATOM 1479 C C . ASN A 1 184 ? 13.008 -23.031 6.293 1 90.62 184 ASN A C 1
ATOM 1481 O O . ASN A 1 184 ? 14.195 -23.188 6.57 1 90.62 184 ASN A O 1
ATOM 1485 N N . SER A 1 185 ? 12.164 -24.016 6.281 1 90.12 185 SER A N 1
ATOM 1486 C CA . SER A 1 185 ? 12.547 -25.375 6.605 1 90.12 185 SER A CA 1
ATOM 1487 C C . SER A 1 185 ? 13.164 -26.078 5.398 1 90.12 185 SER A C 1
ATOM 1489 O O . SER A 1 185 ? 13.68 -27.188 5.52 1 90.12 185 SER A O 1
ATOM 1491 N N . LEU A 1 186 ? 13.117 -25.422 4.258 1 91.94 186 LEU A N 1
ATOM 1492 C CA . LEU A 1 186 ? 13.672 -26.016 3.045 1 91.94 186 LEU A CA 1
ATOM 1493 C C . LEU A 1 186 ? 15.18 -26.188 3.164 1 91.94 186 LEU A C 1
ATOM 1495 O O . LEU A 1 186 ? 15.898 -25.25 3.48 1 91.94 186 LEU A O 1
ATOM 1499 N N . ASP A 1 187 ? 15.625 -27.438 2.918 1 92.25 187 ASP A N 1
ATOM 1500 C CA . ASP A 1 187 ? 17.047 -27.766 2.971 1 92.25 187 ASP A CA 1
ATOM 1501 C C . ASP A 1 187 ? 17.828 -27.016 1.904 1 92.25 187 ASP A C 1
ATOM 1503 O O . ASP A 1 187 ? 17.422 -26.969 0.739 1 92.25 187 ASP A O 1
ATOM 1507 N N . PRO A 1 188 ? 18.984 -26.453 2.404 1 90.25 188 PRO A N 1
ATOM 1508 C CA . PRO A 1 188 ? 19.781 -25.688 1.453 1 90.25 188 PRO A CA 1
ATOM 1509 C C . PRO A 1 188 ? 20.25 -26.516 0.255 1 90.25 188 PRO A C 1
ATOM 1511 O O . PRO A 1 188 ? 20.375 -25.984 -0.853 1 90.25 188 PRO A O 1
ATOM 1514 N N . VAL A 1 189 ? 20.469 -27.734 0.444 1 93.69 189 VAL A N 1
ATOM 1515 C CA . VAL A 1 189 ? 20.875 -28.594 -0.658 1 93.69 189 VAL A CA 1
ATOM 1516 C C . VAL A 1 189 ? 19.719 -28.75 -1.641 1 93.69 189 VAL A C 1
ATOM 1518 O O . VAL A 1 189 ? 19.906 -28.641 -2.854 1 93.69 189 VAL A O 1
ATOM 1521 N N . GLU A 1 190 ? 18.547 -28.953 -1.097 1 93.88 190 GLU A N 1
ATOM 1522 C CA . GLU A 1 190 ? 17.359 -29.078 -1.93 1 93.88 190 GLU A CA 1
ATOM 1523 C C . GLU A 1 190 ? 17.062 -27.766 -2.662 1 93.88 190 GLU A C 1
ATOM 1525 O O . GLU A 1 190 ? 16.641 -27.781 -3.824 1 93.88 190 GLU A O 1
ATOM 1530 N N . TYR A 1 191 ? 17.266 -26.75 -1.937 1 93.75 191 TYR A N 1
ATOM 1531 C CA . TYR A 1 191 ? 17.062 -25.453 -2.549 1 93.75 191 TYR A CA 1
ATOM 1532 C C . TYR A 1 191 ? 17.984 -25.266 -3.748 1 93.75 191 TYR A C 1
ATOM 1534 O O . TYR A 1 191 ? 17.547 -24.828 -4.812 1 93.75 191 TYR A O 1
ATOM 1542 N N . ASN A 1 192 ? 19.219 -25.594 -3.57 1 94.12 192 ASN A N 1
ATOM 1543 C CA . ASN A 1 192 ? 20.188 -25.453 -4.652 1 94.12 192 ASN A CA 1
ATOM 1544 C C . ASN A 1 192 ? 19.844 -26.344 -5.836 1 94.12 192 ASN A C 1
ATOM 1546 O O . ASN A 1 192 ? 20 -25.953 -6.992 1 94.12 192 ASN A O 1
ATOM 1550 N N . GLN A 1 193 ? 19.375 -27.484 -5.559 1 95.69 193 GLN A N 1
ATOM 1551 C CA . GLN A 1 193 ? 18.953 -28.391 -6.621 1 95.69 193 GLN A CA 1
ATOM 1552 C C . GLN A 1 193 ? 17.766 -27.828 -7.391 1 95.69 193 GLN A C 1
ATOM 1554 O O . GLN A 1 193 ? 17.719 -27.922 -8.617 1 95.69 193 GLN A O 1
ATOM 1559 N N . LEU A 1 194 ? 16.859 -27.281 -6.641 1 95.88 194 LEU A N 1
ATOM 1560 C CA . LEU A 1 194 ? 15.695 -26.641 -7.254 1 95.88 194 LEU A CA 1
ATOM 1561 C C . LEU A 1 194 ? 16.109 -25.547 -8.211 1 95.88 194 LEU A C 1
ATOM 1563 O O . LEU A 1 194 ? 15.68 -25.516 -9.367 1 95.88 194 LEU A O 1
ATOM 1567 N N . VAL A 1 195 ? 17.016 -24.719 -7.758 1 94.81 195 VAL A N 1
ATOM 1568 C CA . VAL A 1 195 ? 17.484 -23.578 -8.555 1 94.81 195 VAL A CA 1
ATOM 1569 C C . VAL A 1 195 ? 18.188 -24.094 -9.812 1 94.81 195 VAL A C 1
ATOM 1571 O O . VAL A 1 195 ? 17.922 -23.609 -10.922 1 94.81 195 VAL A O 1
ATOM 1574 N N . LYS A 1 196 ? 18.969 -25.062 -9.648 1 95.38 196 LYS A N 1
ATOM 1575 C CA . LYS A 1 196 ? 19.703 -25.641 -10.773 1 95.38 196 LYS A CA 1
ATOM 1576 C C . LYS A 1 196 ? 18.75 -26.25 -11.805 1 95.38 196 LYS A C 1
ATOM 1578 O O . LYS A 1 196 ? 18.938 -26.094 -13.008 1 95.38 196 LYS A O 1
ATOM 1583 N N . GLN A 1 197 ? 17.75 -26.922 -11.344 1 95.62 197 GLN A N 1
ATOM 1584 C CA . GLN A 1 197 ? 16.781 -27.531 -12.242 1 95.62 197 GLN A CA 1
ATOM 1585 C C . GLN A 1 197 ? 16.031 -26.469 -13.047 1 95.62 197 GLN A C 1
ATOM 1587 O O . GLN A 1 197 ? 15.789 -26.641 -14.242 1 95.62 197 GLN A O 1
ATOM 1592 N N . LEU A 1 198 ? 15.633 -25.406 -12.375 1 94.75 198 LEU A N 1
ATOM 1593 C CA . LEU A 1 198 ? 14.93 -24.328 -13.055 1 94.75 198 LEU A CA 1
ATOM 1594 C C . LEU A 1 198 ? 15.828 -23.672 -14.102 1 94.75 198 LEU A C 1
ATOM 1596 O O . LEU A 1 198 ? 15.383 -23.391 -15.219 1 94.75 198 LEU A O 1
ATOM 1600 N N . GLU A 1 199 ? 17.094 -23.5 -13.75 1 94.56 199 GLU A N 1
ATOM 1601 C CA . GLU A 1 199 ? 18.047 -22.875 -14.672 1 94.56 199 GLU A CA 1
ATOM 1602 C C . GLU A 1 199 ? 18.312 -23.781 -15.875 1 94.56 199 GLU A C 1
ATOM 1604 O O . GLU A 1 199 ? 18.438 -23.297 -17 1 94.56 199 GLU A O 1
ATOM 1609 N N . ARG A 1 200 ? 18.344 -25 -15.641 1 94.44 200 ARG A N 1
ATOM 1610 C CA . ARG A 1 200 ? 18.547 -25.969 -16.719 1 94.44 200 ARG A CA 1
ATOM 1611 C C . ARG A 1 200 ? 17.406 -25.922 -17.719 1 94.44 200 ARG A C 1
ATOM 1613 O O . ARG A 1 200 ? 17.594 -26.188 -18.906 1 94.44 200 ARG A O 1
ATOM 1620 N N . ARG A 1 201 ? 16.281 -25.594 -17.266 1 91.69 201 ARG A N 1
ATOM 1621 C CA . ARG A 1 201 ? 15.102 -25.531 -18.125 1 91.69 201 ARG A CA 1
ATOM 1622 C C . ARG A 1 201 ? 15.008 -24.172 -18.812 1 91.69 201 ARG A C 1
ATOM 1624 O O . ARG A 1 201 ? 14.039 -23.906 -19.531 1 91.69 201 ARG A O 1
ATOM 1631 N N . GLY A 1 202 ? 16 -23.281 -18.516 1 90.88 202 GLY A N 1
ATOM 1632 C CA . GLY A 1 202 ? 16.094 -22.031 -19.266 1 90.88 202 GLY A CA 1
ATOM 1633 C C . GLY A 1 202 ? 15.516 -20.844 -18.516 1 90.88 202 GLY A C 1
ATOM 1634 O O . GLY A 1 202 ? 15.43 -19.75 -19.047 1 90.88 202 GLY A O 1
ATOM 1635 N N . TYR A 1 203 ? 15.141 -21.031 -17.234 1 92.62 203 TYR A N 1
ATOM 1636 C CA . TYR A 1 203 ? 14.586 -19.922 -16.469 1 92.62 203 TYR A CA 1
ATOM 1637 C C . TYR A 1 203 ? 15.695 -19.094 -15.836 1 92.62 203 TYR A C 1
ATOM 1639 O O . TYR A 1 203 ? 16.688 -19.641 -15.359 1 92.62 203 TYR A O 1
ATOM 1647 N N . ARG A 1 204 ? 15.57 -17.781 -15.938 1 92.19 204 ARG A N 1
ATOM 1648 C CA . ARG A 1 204 ? 16.422 -16.891 -15.164 1 92.19 204 ARG A CA 1
ATOM 1649 C C . ARG A 1 204 ? 15.891 -16.734 -13.742 1 92.19 204 ARG A C 1
ATOM 1651 O O . ARG A 1 204 ? 14.727 -16.375 -13.539 1 92.19 204 ARG A O 1
ATOM 1658 N N . ILE A 1 205 ? 16.844 -17 -12.773 1 92.44 205 ILE A N 1
ATOM 1659 C CA . ILE A 1 205 ? 16.422 -17.078 -11.383 1 92.44 205 ILE A CA 1
ATOM 1660 C C . ILE A 1 205 ? 17.188 -16.078 -10.531 1 92.44 205 ILE A C 1
ATOM 1662 O O . ILE A 1 205 ? 18.406 -15.93 -10.703 1 92.44 205 ILE A O 1
ATOM 1666 N N . ARG A 1 206 ? 16.422 -15.383 -9.703 1 88.88 206 ARG A N 1
ATOM 1667 C CA . ARG A 1 206 ? 17.016 -14.609 -8.625 1 88.88 206 ARG A CA 1
ATOM 1668 C C . ARG A 1 206 ? 16.547 -15.102 -7.258 1 88.88 206 ARG A C 1
ATOM 1670 O O . ARG A 1 206 ? 15.359 -15.391 -7.074 1 88.88 206 ARG A O 1
ATOM 1677 N N . SER A 1 207 ? 17.484 -15.266 -6.387 1 86.88 207 SER A N 1
ATOM 1678 C CA . SER A 1 207 ? 17.172 -15.82 -5.07 1 86.88 207 SER A CA 1
ATOM 1679 C C . SER A 1 207 ? 17.562 -14.852 -3.961 1 86.88 207 SER A C 1
ATOM 1681 O O . SER A 1 207 ? 18.609 -14.18 -4.051 1 86.88 207 SER A O 1
ATOM 1683 N N . TYR A 1 208 ? 16.672 -14.828 -2.959 1 82.56 208 TYR A N 1
ATOM 1684 C CA . TYR A 1 208 ? 16.875 -13.953 -1.81 1 82.56 208 TYR A CA 1
ATOM 1685 C C . TYR A 1 208 ? 16.578 -14.688 -0.506 1 82.56 208 TYR A C 1
ATOM 1687 O O . TYR A 1 208 ? 15.68 -15.531 -0.452 1 82.56 208 TYR A O 1
ATOM 1695 N N . ARG A 1 209 ? 17.453 -14.367 0.476 1 80.94 209 ARG A N 1
ATOM 1696 C CA . ARG A 1 209 ? 17.109 -14.852 1.811 1 80.94 209 ARG A CA 1
ATOM 1697 C C . ARG A 1 209 ? 16.188 -13.859 2.531 1 80.94 209 ARG A C 1
ATOM 1699 O O . ARG A 1 209 ? 16.453 -12.656 2.527 1 80.94 209 ARG A O 1
ATOM 1706 N N . LEU A 1 210 ? 14.945 -14.258 3.062 1 75.75 210 LEU A N 1
ATOM 1707 C CA . LEU A 1 210 ? 13.977 -13.375 3.713 1 75.75 210 LEU A CA 1
ATOM 1708 C C . LEU A 1 210 ? 14.281 -13.234 5.199 1 75.75 210 LEU A C 1
ATOM 1710 O O . LEU A 1 210 ? 13.891 -12.25 5.832 1 75.75 210 LEU A O 1
ATOM 1714 N N . HIS A 1 211 ? 14.875 -14.125 5.859 1 65.94 211 HIS A N 1
ATOM 1715 C CA . HIS A 1 211 ? 15.336 -14.07 7.242 1 65.94 211 HIS A CA 1
ATOM 1716 C C . HIS A 1 211 ? 16.766 -14.609 7.371 1 65.94 211 HIS A C 1
ATOM 1718 O O . HIS A 1 211 ? 17.188 -15.445 6.578 1 65.94 211 HIS A O 1
ATOM 1724 N N . MET B 1 1 ? 15.383 -6.246 -8.805 1 62.12 1 MET B N 1
ATOM 1725 C CA . MET B 1 1 ? 13.953 -6.242 -9.094 1 62.12 1 MET B CA 1
ATOM 1726 C C . MET B 1 1 ? 13.328 -4.891 -8.766 1 62.12 1 MET B C 1
ATOM 1728 O O . MET B 1 1 ? 12.539 -4.355 -9.539 1 62.12 1 MET B O 1
ATOM 1732 N N . ILE B 1 2 ? 13.914 -4.23 -7.793 1 77.94 2 ILE B N 1
ATOM 1733 C CA . ILE B 1 2 ? 13.211 -3.016 -7.402 1 77.94 2 ILE B CA 1
ATOM 1734 C C . ILE B 1 2 ? 13.922 -1.795 -7.977 1 77.94 2 ILE B C 1
ATOM 1736 O O . ILE B 1 2 ? 13.516 -0.657 -7.734 1 77.94 2 ILE B O 1
ATOM 1740 N N . GLU B 1 3 ? 14.961 -2.158 -8.758 1 82.88 3 GLU B N 1
ATOM 1741 C CA . GLU B 1 3 ? 15.781 -1.074 -9.289 1 82.88 3 GLU B CA 1
ATOM 1742 C C . GLU B 1 3 ? 14.977 -0.182 -10.227 1 82.88 3 GLU B C 1
ATOM 1744 O O . GLU B 1 3 ? 15.195 1.03 -10.273 1 82.88 3 GLU B O 1
ATOM 1749 N N . GLN B 1 4 ? 14.078 -0.832 -10.883 1 85.75 4 GLN B N 1
ATOM 1750 C CA . GLN B 1 4 ? 13.297 -0.097 -11.875 1 85.75 4 GLN B CA 1
ATOM 1751 C C . GLN B 1 4 ? 12.312 0.851 -11.203 1 85.75 4 GLN B C 1
ATOM 1753 O O . GLN B 1 4 ? 11.773 1.757 -11.844 1 85.75 4 GLN B O 1
ATOM 1758 N N . LEU B 1 5 ? 12.055 0.662 -9.969 1 91.75 5 LEU B N 1
ATOM 1759 C CA . LEU B 1 5 ? 11.078 1.472 -9.25 1 91.75 5 LEU B CA 1
ATOM 1760 C C . LEU B 1 5 ? 11.75 2.648 -8.555 1 91.75 5 LEU B C 1
ATOM 1762 O O . LEU B 1 5 ? 11.078 3.545 -8.047 1 91.75 5 LEU B O 1
ATOM 1766 N N . VAL B 1 6 ? 13.086 2.682 -8.586 1 94.56 6 VAL B N 1
ATOM 1767 C CA . VAL B 1 6 ? 13.828 3.691 -7.84 1 94.56 6 VAL B CA 1
ATOM 1768 C C . VAL B 1 6 ? 13.805 5.016 -8.602 1 94.56 6 VAL B C 1
ATOM 1770 O O . VAL B 1 6 ? 14.086 5.055 -9.805 1 94.56 6 VAL B O 1
ATOM 1773 N N . VAL B 1 7 ? 13.422 5.996 -7.91 1 96.69 7 VAL B N 1
ATOM 1774 C CA . VAL B 1 7 ? 13.688 7.348 -8.391 1 96.69 7 VAL B CA 1
ATOM 1775 C C . VAL B 1 7 ? 15.039 7.824 -7.855 1 96.69 7 VAL B C 1
ATOM 1777 O O . VAL B 1 7 ? 15.195 8.031 -6.652 1 96.69 7 VAL B O 1
ATOM 1780 N N . PRO B 1 8 ? 15.945 8.008 -8.734 1 96.88 8 PRO B N 1
ATOM 1781 C CA . PRO B 1 8 ? 17.312 8.297 -8.273 1 96.88 8 PRO B CA 1
ATOM 1782 C C . PRO B 1 8 ? 17.438 9.656 -7.594 1 96.88 8 PRO B C 1
ATOM 1784 O O . PRO B 1 8 ? 16.641 10.555 -7.863 1 96.88 8 PRO B O 1
ATOM 1787 N N . LYS B 1 9 ? 18.438 9.766 -6.762 1 97.75 9 LYS B N 1
ATOM 1788 C CA . LYS B 1 9 ? 18.719 10.961 -5.977 1 97.75 9 LYS B CA 1
ATOM 1789 C C . LYS B 1 9 ? 18.734 12.211 -6.863 1 97.75 9 LYS B C 1
ATOM 1791 O O . LYS B 1 9 ? 18.203 13.258 -6.473 1 97.75 9 LYS B O 1
ATOM 1796 N N . GLN B 1 10 ? 19.156 12.078 -8.055 1 97.19 10 GLN B N 1
ATOM 1797 C CA . GLN B 1 10 ? 19.328 13.219 -8.945 1 97.19 10 GLN B CA 1
ATOM 1798 C C . GLN B 1 10 ? 17.969 13.734 -9.43 1 97.19 10 GLN B C 1
ATOM 1800 O O . GLN B 1 10 ? 17.891 14.836 -9.977 1 97.19 10 GLN B O 1
ATOM 1805 N N . GLN B 1 11 ? 16.922 12.992 -9.227 1 97.19 11 GLN B N 1
ATOM 1806 C CA . GLN B 1 11 ? 15.617 13.359 -9.758 1 97.19 11 GLN B CA 1
ATOM 1807 C C . GLN B 1 11 ? 14.641 13.695 -8.633 1 97.19 11 GLN B C 1
ATOM 1809 O O . GLN B 1 11 ? 13.43 13.789 -8.859 1 97.19 11 GLN B O 1
ATOM 1814 N N . ILE B 1 12 ? 15.18 13.75 -7.465 1 97.19 12 ILE B N 1
ATOM 1815 C CA . ILE B 1 12 ? 14.266 14.086 -6.379 1 97.19 12 ILE B CA 1
ATOM 1816 C C . ILE B 1 12 ? 14.82 15.266 -5.582 1 97.19 12 ILE B C 1
ATOM 1818 O O . ILE B 1 12 ? 16.016 15.531 -5.613 1 97.19 12 ILE B O 1
ATOM 1822 N N . SER B 1 13 ? 13.906 15.961 -4.875 1 97.62 13 SER B N 1
ATOM 1823 C CA . SER B 1 13 ? 14.32 17 -3.934 1 97.62 13 SER B CA 1
ATOM 1824 C C . SER B 1 13 ? 14.719 16.391 -2.592 1 97.62 13 SER B C 1
ATOM 1826 O O . SER B 1 13 ? 14.148 15.391 -2.16 1 97.62 13 SER B O 1
ATOM 1828 N N . TYR B 1 14 ? 15.672 16.922 -2.031 1 98.25 14 TYR B N 1
ATOM 1829 C CA . TYR B 1 14 ? 16.094 16.547 -0.687 1 98.25 14 TYR B CA 1
ATOM 1830 C C . TYR B 1 14 ? 16.609 17.75 0.082 1 98.25 14 TYR B C 1
ATOM 1832 O O . TYR B 1 14 ? 16.875 18.797 -0.507 1 98.25 14 TYR B O 1
ATOM 1840 N N . LEU B 1 15 ? 16.656 17.656 1.42 1 98.38 15 LEU B N 1
ATOM 1841 C CA . LEU B 1 15 ? 17.234 18.656 2.307 1 98.38 15 LEU B CA 1
ATOM 1842 C C . LEU B 1 15 ? 18.5 18.109 2.969 1 98.38 15 LEU B C 1
ATOM 1844 O O . LEU B 1 15 ? 18.797 16.922 2.865 1 98.38 15 LEU B O 1
ATOM 1848 N N . THR B 1 16 ? 19.234 18.984 3.551 1 97.69 16 THR B N 1
ATOM 1849 C CA . THR B 1 16 ? 20.359 18.562 4.383 1 97.69 16 THR B CA 1
ATOM 1850 C C . THR B 1 16 ? 20.109 18.906 5.848 1 97.69 16 THR B C 1
ATOM 1852 O O . THR B 1 16 ? 19.188 19.672 6.164 1 97.69 16 THR B O 1
ATOM 1855 N N . GLU B 1 17 ? 20.906 18.312 6.641 1 95.94 17 GLU B N 1
ATOM 1856 C CA . GLU B 1 17 ? 20.766 18.531 8.078 1 95.94 17 GLU B CA 1
ATOM 1857 C C . GLU B 1 17 ? 20.984 20 8.438 1 95.94 17 GLU B C 1
ATOM 1859 O O . GLU B 1 17 ? 20.641 20.438 9.539 1 95.94 17 GLU B O 1
ATOM 1864 N N . ALA B 1 18 ? 21.469 20.812 7.559 1 95.12 18 ALA B N 1
ATOM 1865 C CA . ALA B 1 18 ? 21.766 22.219 7.809 1 95.12 18 ALA B CA 1
ATOM 1866 C C . ALA B 1 18 ? 20.531 23.094 7.543 1 95.12 18 ALA B C 1
ATOM 1868 O O . ALA B 1 18 ? 20.5 24.266 7.922 1 95.12 18 ALA B O 1
ATOM 1869 N N . ASP B 1 19 ? 19.547 22.562 6.973 1 97.25 19 ASP B N 1
ATOM 1870 C CA . ASP B 1 19 ? 18.359 23.312 6.613 1 97.25 19 ASP B CA 1
ATOM 1871 C C . ASP B 1 19 ? 17.469 23.547 7.828 1 97.25 19 ASP B C 1
ATOM 1873 O O . ASP B 1 19 ? 17.578 22.828 8.828 1 97.25 19 ASP B O 1
ATOM 1877 N N . ASN B 1 20 ? 16.688 24.594 7.77 1 97.94 20 ASN B N 1
ATOM 1878 C CA . ASN B 1 20 ? 15.719 24.875 8.828 1 97.94 20 ASN B CA 1
ATOM 1879 C C . ASN B 1 20 ? 14.289 24.594 8.375 1 97.94 20 ASN B C 1
ATOM 1881 O O . ASN B 1 20 ? 14.047 24.328 7.195 1 97.94 20 ASN B O 1
ATOM 1885 N N . CYS B 1 21 ? 13.328 24.703 9.305 1 98.25 21 CYS B N 1
ATOM 1886 C CA . CYS B 1 21 ? 11.961 24.25 9.039 1 98.25 21 CYS B CA 1
ATOM 1887 C C . CYS B 1 21 ? 11.219 25.266 8.18 1 98.25 21 CYS B C 1
ATOM 1889 O O . CYS B 1 21 ? 10.289 24.906 7.449 1 98.25 21 CYS B O 1
ATOM 1891 N N . ALA B 1 22 ? 11.625 26.531 8.188 1 97.94 22 ALA B N 1
ATOM 1892 C CA . ALA B 1 22 ? 10.977 27.531 7.34 1 97.94 22 ALA B CA 1
ATOM 1893 C C . ALA B 1 22 ? 11.281 27.266 5.867 1 97.94 22 ALA B C 1
ATOM 1895 O O . ALA B 1 22 ? 10.367 27.203 5.039 1 97.94 22 ALA B O 1
ATOM 1896 N N . SER B 1 23 ? 12.539 27.109 5.613 1 97.44 23 SER B N 1
ATOM 1897 C CA . SER B 1 23 ? 12.953 26.828 4.242 1 97.44 23 SER B CA 1
ATOM 1898 C C . SER B 1 23 ? 12.43 25.469 3.777 1 97.44 23 SER B C 1
ATOM 1900 O O . SER B 1 23 ? 12.07 25.312 2.609 1 97.44 23 SER B O 1
ATOM 1902 N N . ALA B 1 24 ? 12.422 24.516 4.668 1 98.31 24 ALA B N 1
ATOM 1903 C CA . ALA B 1 24 ? 11.891 23.203 4.355 1 98.31 24 ALA B CA 1
ATOM 1904 C C . ALA B 1 24 ? 10.414 23.281 3.977 1 98.31 24 ALA B C 1
ATOM 1906 O O . ALA B 1 24 ? 9.984 22.672 2.994 1 98.31 24 ALA B O 1
ATOM 1907 N N . LEU B 1 25 ? 9.68 24.016 4.762 1 98.06 25 LEU B N 1
ATOM 1908 C CA . LEU B 1 25 ? 8.258 24.172 4.504 1 98.06 25 LEU B CA 1
ATOM 1909 C C . LEU B 1 25 ? 8.016 24.828 3.146 1 98.06 25 LEU B C 1
ATOM 1911 O O . LEU B 1 25 ? 7.125 24.406 2.402 1 98.06 25 LEU B O 1
ATOM 1915 N N . ASP B 1 26 ? 8.828 25.797 2.811 1 97.75 26 ASP B N 1
ATOM 1916 C CA . ASP B 1 26 ? 8.734 26.453 1.509 1 97.75 26 ASP B CA 1
ATOM 1917 C C . ASP B 1 26 ? 8.953 25.453 0.375 1 97.75 26 ASP B C 1
ATOM 1919 O O . ASP B 1 26 ? 8.188 25.422 -0.586 1 97.75 26 ASP B O 1
ATOM 1923 N N . LEU B 1 27 ? 9.93 24.656 0.512 1 97.94 27 LEU B N 1
ATOM 1924 C CA . LEU B 1 27 ? 10.25 23.656 -0.5 1 97.94 27 LEU B CA 1
ATOM 1925 C C . LEU B 1 27 ? 9.102 22.656 -0.657 1 97.94 27 LEU B C 1
ATOM 1927 O O . LEU B 1 27 ? 8.664 22.375 -1.775 1 97.94 27 LEU B O 1
ATOM 1931 N N . LEU B 1 28 ? 8.641 22.141 0.465 1 98.06 28 LEU B N 1
ATOM 1932 C CA . LEU B 1 28 ? 7.598 21.125 0.466 1 98.06 28 LEU B CA 1
ATOM 1933 C C . LEU B 1 28 ? 6.309 21.672 -0.14 1 98.06 28 LEU B C 1
ATOM 1935 O O . LEU B 1 28 ? 5.652 21 -0.93 1 98.06 28 LEU B O 1
ATOM 1939 N N . GLU B 1 29 ? 5.984 22.891 0.167 1 97.62 29 GLU B N 1
ATOM 1940 C CA . GLU B 1 29 ? 4.781 23.5 -0.38 1 97.62 29 GLU B CA 1
ATOM 1941 C C . GLU B 1 29 ? 4.938 23.797 -1.869 1 97.62 29 GLU B C 1
ATOM 1943 O O . GLU B 1 29 ? 4.043 23.5 -2.664 1 97.62 29 GLU B O 1
ATOM 1948 N N . ASP B 1 30 ? 6.055 24.359 -2.236 1 97.56 30 ASP B N 1
ATOM 1949 C CA . ASP B 1 30 ? 6.309 24.766 -3.619 1 97.56 30 ASP B CA 1
ATOM 1950 C C . ASP B 1 30 ? 6.234 23.562 -4.559 1 97.56 30 ASP B C 1
ATOM 1952 O O . ASP B 1 30 ? 5.703 23.656 -5.664 1 97.56 30 ASP B O 1
ATOM 1956 N N . GLN B 1 31 ? 6.676 22.438 -4.078 1 96.5 31 GLN B N 1
ATOM 1957 C CA . GLN B 1 31 ? 6.754 21.266 -4.938 1 96.5 31 GLN B CA 1
ATOM 1958 C C . GLN B 1 31 ? 5.609 20.297 -4.656 1 96.5 31 GLN B C 1
ATOM 1960 O O . GLN B 1 31 ? 5.535 19.219 -5.254 1 96.5 31 GLN B O 1
ATOM 1965 N N . GLY B 1 32 ? 4.762 20.672 -3.709 1 95.69 32 GLY B N 1
ATOM 1966 C CA . GLY B 1 32 ? 3.609 19.844 -3.385 1 95.69 32 GLY B CA 1
ATOM 1967 C C . GLY B 1 32 ? 3.986 18.5 -2.781 1 95.69 32 GLY B C 1
ATOM 1968 O O . GLY B 1 32 ? 3.342 17.484 -3.057 1 95.69 32 GLY B O 1
ATOM 1969 N N . LEU B 1 33 ? 5.07 18.438 -1.99 1 96.06 33 LEU B N 1
ATOM 1970 C CA . LEU B 1 33 ? 5.562 17.188 -1.397 1 96.06 33 LEU B CA 1
ATOM 1971 C C . LEU B 1 33 ? 5.016 17.016 0.015 1 96.06 33 LEU B C 1
ATOM 1973 O O . LEU B 1 33 ? 4.953 17.969 0.788 1 96.06 33 LEU B O 1
ATOM 1977 N N . ARG B 1 34 ? 4.645 15.789 0.338 1 94.38 34 ARG B N 1
ATOM 1978 C CA . ARG B 1 34 ? 4.227 15.445 1.692 1 94.38 34 ARG B CA 1
ATOM 1979 C C . ARG B 1 34 ? 5.426 15.352 2.629 1 94.38 34 ARG B C 1
ATOM 1981 O O . ARG B 1 34 ? 5.344 15.742 3.795 1 94.38 34 ARG B O 1
ATOM 1988 N N . CYS B 1 35 ? 6.449 14.789 2.113 1 96.94 35 CYS B N 1
ATOM 1989 C CA . CYS B 1 35 ? 7.684 14.633 2.873 1 96.94 35 CYS B CA 1
ATOM 1990 C C . CYS B 1 35 ? 8.898 14.711 1.96 1 96.94 35 CYS B C 1
ATOM 1992 O O . CYS B 1 35 ? 8.766 14.711 0.736 1 96.94 35 CYS B O 1
ATOM 1994 N N . VAL B 1 36 ? 10.047 14.859 2.586 1 98.06 36 VAL B N 1
ATOM 1995 C CA . VAL B 1 36 ? 11.289 15.008 1.838 1 98.06 36 VAL B CA 1
ATOM 1996 C C . VAL B 1 36 ? 12.438 14.367 2.615 1 98.06 36 VAL B C 1
ATOM 1998 O O . VAL B 1 36 ? 12.516 14.492 3.84 1 98.06 36 VAL B O 1
ATOM 2001 N N . PRO B 1 37 ? 13.281 13.586 1.902 1 98.44 37 PRO B N 1
ATOM 2002 C CA . PRO B 1 37 ? 14.438 13.039 2.623 1 98.44 37 PRO B CA 1
ATOM 2003 C C . PRO B 1 37 ? 15.414 14.125 3.076 1 98.44 37 PRO B C 1
ATOM 2005 O O . PRO B 1 37 ? 15.586 15.133 2.391 1 98.44 37 PRO B O 1
ATOM 2008 N N . VAL B 1 38 ? 15.984 13.914 4.25 1 98.69 38 VAL B N 1
ATOM 2009 C CA . VAL B 1 38 ? 17.047 14.758 4.781 1 98.69 38 VAL B CA 1
ATOM 2010 C C . VAL B 1 38 ? 18.359 13.984 4.781 1 98.69 38 VAL B C 1
ATOM 2012 O O . VAL B 1 38 ? 18.438 12.867 5.293 1 98.69 38 VAL B O 1
ATOM 2015 N N . LEU B 1 39 ? 19.344 14.531 4.133 1 98.5 39 LEU B N 1
ATOM 2016 C CA . LEU B 1 39 ? 20.656 13.914 4.039 1 98.5 39 LEU B CA 1
ATOM 2017 C C . LEU B 1 39 ? 21.672 14.656 4.902 1 98.5 39 LEU B C 1
ATOM 2019 O O . LEU B 1 39 ? 21.391 15.742 5.406 1 98.5 39 LEU B O 1
ATOM 2023 N N . ASP B 1 40 ? 22.781 14.008 5.105 1 97.81 40 ASP B N 1
ATOM 2024 C CA . ASP B 1 40 ? 23.859 14.664 5.84 1 97.81 40 ASP B CA 1
ATOM 2025 C C . ASP B 1 40 ? 24.453 15.812 5.031 1 97.81 40 ASP B C 1
ATOM 2027 O O . ASP B 1 40 ? 24.078 16.031 3.879 1 97.81 40 ASP B O 1
ATOM 2031 N N . ALA B 1 41 ? 25.438 16.469 5.629 1 95.38 41 ALA B N 1
ATOM 2032 C CA . ALA B 1 41 ? 26.031 17.656 5.016 1 95.38 41 ALA B CA 1
ATOM 2033 C C . ALA B 1 41 ? 26.703 17.297 3.691 1 95.38 41 ALA B C 1
ATOM 2035 O O . ALA B 1 41 ? 26.719 18.109 2.764 1 95.38 41 ALA B O 1
ATOM 2036 N N . THR B 1 42 ? 27.188 16.109 3.596 1 96.06 42 THR B N 1
ATOM 2037 C CA . THR B 1 42 ? 27.891 15.68 2.389 1 96.06 42 THR B CA 1
ATOM 2038 C C . THR B 1 42 ? 26.906 15.18 1.338 1 96.06 42 THR B C 1
ATOM 2040 O O . THR B 1 42 ? 27.297 14.852 0.217 1 96.06 42 THR B O 1
ATOM 2043 N N . GLN B 1 43 ? 25.641 15.062 1.727 1 96.88 43 GLN B N 1
ATOM 2044 C CA . GLN B 1 43 ? 24.562 14.602 0.848 1 96.88 43 GLN B CA 1
ATOM 2045 C C . GLN B 1 43 ? 24.766 13.148 0.451 1 96.88 43 GLN B C 1
ATOM 2047 O O . GLN B 1 43 ? 24.516 12.766 -0.695 1 96.88 43 GLN B O 1
ATOM 2052 N N . THR B 1 44 ? 25.281 12.398 1.349 1 96.94 44 THR B N 1
ATOM 2053 C CA . THR B 1 44 ? 25.562 10.992 1.074 1 96.94 44 THR B CA 1
ATOM 2054 C C . THR B 1 44 ? 24.75 10.086 1.997 1 96.94 44 THR B C 1
ATOM 2056 O O . THR B 1 44 ? 24.172 9.094 1.55 1 96.94 44 THR B O 1
ATOM 2059 N N . LEU B 1 45 ? 24.672 10.445 3.234 1 97.69 45 LEU B N 1
ATOM 2060 C CA . LEU B 1 45 ? 24.016 9.602 4.23 1 97.69 45 LEU B CA 1
ATOM 2061 C C . LEU B 1 45 ? 22.562 10.031 4.434 1 97.69 45 L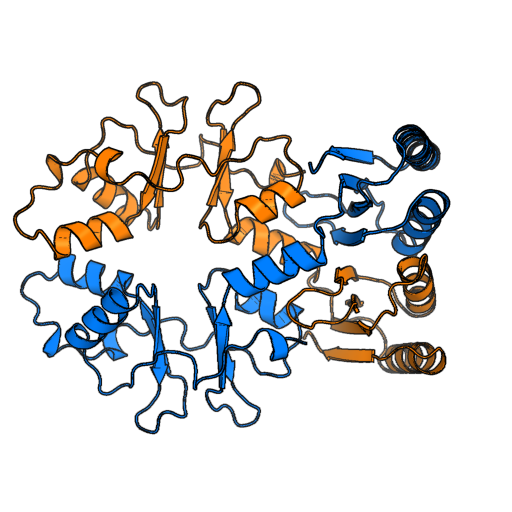EU B C 1
ATOM 2063 O O . LEU B 1 45 ? 22.281 11.219 4.59 1 97.69 45 LEU B O 1
ATOM 2067 N N . TYR B 1 46 ? 21.703 9.07 4.41 1 98.44 46 TYR B N 1
ATOM 2068 C CA . TYR B 1 46 ? 20.297 9.289 4.703 1 98.44 46 TYR B CA 1
ATOM 2069 C C . TYR B 1 46 ? 20.078 9.5 6.199 1 98.44 46 TYR B C 1
ATOM 2071 O O . TYR B 1 46 ? 20.469 8.656 7.012 1 98.44 46 TYR B O 1
ATOM 2079 N N . ARG B 1 47 ? 19.391 10.57 6.598 1 98 47 ARG B N 1
ATOM 2080 C CA . ARG B 1 47 ? 19.219 10.898 8.016 1 98 47 ARG B CA 1
ATOM 2081 C C . ARG B 1 47 ? 17.766 10.664 8.453 1 98 47 ARG B C 1
ATOM 2083 O O . ARG B 1 47 ? 17.484 10.594 9.648 1 98 47 ARG B O 1
ATOM 2090 N N . GLY B 1 48 ? 16.891 10.633 7.508 1 98 48 GLY B N 1
ATOM 2091 C CA . GLY B 1 48 ? 15.469 10.477 7.793 1 98 48 GLY B CA 1
ATOM 2092 C C . GLY B 1 48 ? 14.586 11.289 6.867 1 98 48 GLY B C 1
ATOM 2093 O O . GLY B 1 48 ? 15.031 11.742 5.809 1 98 48 GLY B O 1
ATOM 2094 N N . ASN B 1 49 ? 13.312 11.359 7.219 1 98.06 49 ASN B N 1
ATOM 2095 C CA . ASN B 1 49 ? 12.336 12.125 6.453 1 98.06 49 ASN B CA 1
ATOM 2096 C C . ASN B 1 49 ? 11.781 13.297 7.258 1 98.06 49 ASN B C 1
ATOM 2098 O O . ASN B 1 49 ? 11.688 13.219 8.484 1 98.06 49 ASN B O 1
ATOM 2102 N N . LEU B 1 50 ? 11.57 14.32 6.605 1 98.38 50 LEU B N 1
ATOM 2103 C CA . LEU B 1 50 ? 10.844 15.453 7.176 1 98.38 50 LEU B CA 1
ATOM 2104 C C . LEU B 1 50 ? 9.461 15.578 6.555 1 98.38 50 LEU B C 1
ATOM 2106 O O . LEU B 1 50 ? 9.328 15.672 5.332 1 98.38 50 LEU B O 1
ATOM 2110 N N . TYR B 1 51 ? 8.453 15.555 7.379 1 97.69 51 TYR B N 1
ATOM 2111 C CA . TYR B 1 51 ? 7.082 15.672 6.91 1 97.69 51 TYR B CA 1
ATOM 2112 C C . TYR B 1 51 ? 6.555 17.094 7.098 1 97.69 51 TYR B C 1
ATOM 2114 O O . TYR B 1 51 ? 6.742 17.688 8.164 1 97.69 51 TYR B O 1
ATOM 2122 N N . ARG B 1 52 ? 5.871 17.516 6.055 1 97.25 52 ARG B N 1
ATOM 2123 C CA . ARG B 1 52 ? 5.184 18.797 6.125 1 97.25 52 ARG B CA 1
ATOM 2124 C C . ARG B 1 52 ? 4.184 18.828 7.273 1 97.25 52 ARG B C 1
ATOM 2126 O O . ARG B 1 52 ? 4.043 19.828 7.965 1 97.25 52 ARG B O 1
ATOM 2133 N N . TYR B 1 53 ? 3.572 17.766 7.551 1 97.25 53 TYR B N 1
ATOM 2134 C CA . TYR B 1 53 ? 2.596 17.578 8.617 1 97.25 53 TYR B CA 1
ATOM 2135 C C . TYR B 1 53 ? 3.189 17.969 9.969 1 97.25 53 TYR B C 1
ATOM 2137 O O . TYR B 1 53 ? 2.582 18.719 10.727 1 97.25 53 TYR B O 1
ATOM 2145 N N . HIS B 1 54 ? 4.371 17.516 10.258 1 97.44 54 HIS B N 1
ATOM 2146 C CA . HIS B 1 54 ? 4.965 17.703 11.578 1 97.44 54 HIS B CA 1
ATOM 2147 C C . HIS B 1 54 ? 5.344 19.156 11.797 1 97.44 54 HIS B C 1
ATOM 2149 O O . HIS B 1 54 ? 5.293 19.656 12.93 1 97.44 54 HIS B O 1
ATOM 2155 N N . ILE B 1 55 ? 5.695 19.812 10.734 1 97.88 55 ILE B N 1
ATOM 2156 C CA . ILE B 1 55 ? 6.004 21.234 10.852 1 97.88 55 ILE B CA 1
ATOM 2157 C C . ILE B 1 55 ? 4.73 22.016 11.148 1 97.88 55 ILE B C 1
ATOM 2159 O O . ILE B 1 55 ? 4.699 22.844 12.07 1 97.88 55 ILE B O 1
ATOM 2163 N N . TYR B 1 56 ? 3.666 21.719 10.414 1 97.62 56 TYR B N 1
ATOM 2164 C CA . TYR B 1 56 ? 2.395 22.391 10.633 1 97.62 56 TYR B CA 1
ATOM 2165 C C . TYR B 1 56 ? 1.877 22.141 12.039 1 97.62 56 TYR B C 1
ATOM 2167 O O . TYR B 1 56 ? 1.418 23.078 12.711 1 97.62 56 TYR B O 1
ATOM 2175 N N . GLN B 1 57 ? 1.9 20.922 12.43 1 97.25 57 GLN B N 1
ATOM 2176 C CA . GLN B 1 57 ? 1.421 20.562 13.766 1 97.25 57 GLN B CA 1
ATOM 2177 C C . GLN B 1 57 ? 2.188 21.328 14.844 1 97.25 57 GLN B C 1
ATOM 2179 O O . GLN B 1 57 ? 1.586 21.875 15.766 1 97.25 57 GLN B O 1
ATOM 2184 N N . TYR B 1 58 ? 3.479 21.359 14.711 1 97.25 58 TYR B N 1
ATOM 2185 C CA . TYR B 1 58 ? 4.309 22.062 15.68 1 97.25 58 TYR B CA 1
ATOM 2186 C C . TYR B 1 58 ? 3.98 23.547 15.695 1 97.25 58 TYR B C 1
ATOM 2188 O O . TYR B 1 58 ? 3.795 24.141 16.766 1 97.25 58 TYR B O 1
ATOM 2196 N N . ALA B 1 59 ? 3.922 24.141 14.547 1 96.38 59 ALA B N 1
ATOM 2197 C CA . ALA B 1 59 ? 3.627 25.578 14.445 1 96.38 59 ALA B CA 1
ATOM 2198 C C . ALA B 1 59 ? 2.266 25.906 15.055 1 96.38 59 ALA B C 1
ATOM 2200 O O . ALA B 1 59 ? 2.088 26.953 15.664 1 96.38 59 ALA B O 1
ATOM 2201 N N . TYR B 1 60 ? 1.344 24.984 14.852 1 96 60 TYR B N 1
ATOM 2202 C CA . TYR B 1 60 ? 0.005 25.172 15.398 1 96 60 TYR B CA 1
ATOM 2203 C C . TYR B 1 60 ? 0.046 25.234 16.922 1 96 60 TYR B C 1
ATOM 2205 O O . TYR B 1 60 ? -0.597 26.094 17.531 1 96 60 TYR B O 1
ATOM 2213 N N . HIS B 1 61 ? 0.814 24.406 17.547 1 96.31 61 HIS B N 1
ATOM 2214 C CA . HIS B 1 61 ? 0.859 24.312 19 1 96.31 61 HIS B CA 1
ATOM 2215 C C . HIS B 1 61 ? 1.884 25.281 19.578 1 96.31 61 HIS B C 1
ATOM 2217 O O . HIS B 1 61 ? 1.893 25.547 20.781 1 96.31 61 HIS B O 1
ATOM 2223 N N . HIS B 1 62 ? 2.764 25.828 18.719 1 96.19 62 HIS B N 1
ATOM 2224 C CA . HIS B 1 62 ? 3.768 26.812 19.109 1 96.19 62 HIS B CA 1
ATOM 2225 C C . HIS B 1 62 ? 3.729 28.031 18.203 1 96.19 62 HIS B C 1
ATOM 2227 O O . HIS B 1 62 ? 4.703 28.312 17.5 1 96.19 62 HIS B O 1
ATOM 2233 N N . PRO B 1 63 ? 2.713 28.828 18.312 1 92.62 63 PRO B N 1
ATOM 2234 C CA . PRO B 1 63 ? 2.504 29.922 17.344 1 92.62 63 PRO B CA 1
ATOM 2235 C C . PRO B 1 63 ? 3.594 30.984 17.422 1 92.62 63 PRO B C 1
ATOM 2237 O O . PRO B 1 63 ? 3.807 31.734 16.453 1 92.62 63 PRO B O 1
ATOM 2240 N N . ASP B 1 64 ? 4.363 31.062 18.469 1 94.38 64 ASP B N 1
ATOM 2241 C CA . ASP B 1 64 ? 5.371 32.094 18.641 1 94.38 64 ASP B CA 1
ATOM 2242 C C . ASP B 1 64 ? 6.746 31.609 18.203 1 94.38 64 ASP B C 1
ATOM 2244 O O . ASP B 1 64 ? 7.711 32.375 18.188 1 94.38 64 ASP B O 1
ATOM 2248 N N . GLU B 1 65 ? 6.809 30.344 17.812 1 94.06 65 GLU B N 1
ATOM 2249 C CA . GLU B 1 65 ? 8.094 29.766 17.422 1 94.06 65 GLU B CA 1
ATOM 2250 C C . GLU B 1 65 ? 8.555 30.312 16.078 1 94.06 65 GLU B C 1
ATOM 2252 O O . GLU B 1 65 ? 7.746 30.469 15.148 1 94.06 65 GLU B O 1
ATOM 2257 N N . ASP B 1 66 ? 9.883 30.562 16.031 1 96.94 66 ASP B N 1
ATOM 2258 C CA . ASP B 1 66 ? 10.5 30.969 14.781 1 96.94 66 ASP B CA 1
ATOM 2259 C C . ASP B 1 66 ? 11.047 29.766 14.023 1 96.94 66 ASP B C 1
ATOM 2261 O O . ASP B 1 66 ? 12.133 29.266 14.32 1 96.94 66 ASP B O 1
ATOM 2265 N N . LEU B 1 67 ? 10.352 29.344 12.977 1 97.38 67 LEU B N 1
ATOM 2266 C CA . LEU B 1 67 ? 10.688 28.141 12.219 1 97.38 67 LEU B CA 1
ATOM 2267 C C . LEU B 1 67 ? 12.031 28.281 11.516 1 97.38 67 LEU B C 1
ATOM 2269 O O . LEU B 1 67 ? 12.656 27.297 11.141 1 97.38 67 LEU B O 1
ATOM 2273 N N . SER B 1 68 ? 12.477 29.516 11.289 1 97.38 68 SER B N 1
ATOM 2274 C CA . SER B 1 68 ? 13.766 29.75 10.641 1 97.38 68 SER B CA 1
ATOM 2275 C C . SER B 1 68 ? 14.922 29.391 11.57 1 97.38 68 SER B C 1
ATOM 2277 O O . SER B 1 68 ? 16.062 29.219 11.117 1 97.38 68 SER B O 1
ATOM 2279 N N . ARG B 1 69 ? 14.656 29.219 12.812 1 97.19 69 ARG B N 1
ATOM 2280 C CA . ARG B 1 69 ? 15.688 28.875 13.789 1 97.19 69 ARG B CA 1
ATOM 2281 C C . ARG B 1 69 ? 15.586 27.406 14.211 1 97.19 69 ARG B C 1
ATOM 2283 O O . ARG B 1 69 ? 16.406 26.922 14.992 1 97.19 69 ARG B O 1
ATOM 2290 N N . LEU B 1 70 ? 14.625 26.766 13.773 1 97.12 70 LEU B N 1
ATOM 2291 C CA . LEU B 1 70 ? 14.414 25.359 14.102 1 97.12 70 LEU B CA 1
ATOM 2292 C C . LEU B 1 70 ? 15.031 24.453 13.039 1 97.12 70 LEU B C 1
ATOM 2294 O O . LEU B 1 70 ? 14.594 24.469 11.883 1 97.12 70 LEU B O 1
ATOM 2298 N N . PRO B 1 71 ? 15.992 23.703 13.438 1 97.38 71 PRO B N 1
ATOM 2299 C CA . PRO B 1 71 ? 16.609 22.812 12.445 1 97.38 71 PRO B CA 1
ATOM 2300 C C . PRO B 1 71 ? 15.672 21.672 12.016 1 97.38 71 PRO B C 1
ATOM 2302 O O . PRO B 1 71 ? 14.844 21.219 12.805 1 97.38 71 PRO B O 1
ATOM 2305 N N . VAL B 1 72 ? 15.812 21.203 10.75 1 97.5 72 VAL B N 1
ATOM 2306 C CA . VAL B 1 72 ? 14.969 20.141 10.234 1 97.5 72 VAL B CA 1
ATOM 2307 C C . VAL B 1 72 ? 15.211 18.859 11.031 1 97.5 72 VAL B C 1
ATOM 2309 O O . VAL B 1 72 ? 14.352 17.969 11.078 1 97.5 72 VAL B O 1
ATOM 2312 N N . THR B 1 73 ? 16.359 18.703 11.695 1 96.56 73 THR B N 1
ATOM 2313 C CA . THR B 1 73 ? 16.719 17.5 12.438 1 96.56 73 THR B CA 1
ATOM 2314 C C . THR B 1 73 ? 15.82 17.312 13.648 1 96.56 73 THR B C 1
ATOM 2316 O O . THR B 1 73 ? 15.781 16.234 14.25 1 96.56 73 THR B O 1
ATOM 2319 N N . HIS B 1 74 ? 15.094 18.375 14 1 95.75 74 HIS B N 1
ATOM 2320 C CA . HIS B 1 74 ? 14.172 18.328 15.125 1 95.75 74 HIS B CA 1
ATOM 2321 C C . HIS B 1 74 ? 12.992 17.406 14.836 1 95.75 74 HIS B C 1
ATOM 2323 O O . HIS B 1 74 ? 12.344 16.906 15.758 1 95.75 74 HIS B O 1
ATOM 2329 N N . PHE B 1 75 ? 12.688 17.156 13.57 1 96.38 75 PHE B N 1
ATOM 2330 C CA . PHE B 1 75 ? 11.453 16.453 13.219 1 96.38 75 PHE B CA 1
ATOM 2331 C C . PHE B 1 75 ? 11.75 15.234 12.352 1 96.38 75 PHE B C 1
ATOM 2333 O O . PHE B 1 75 ? 10.875 14.766 11.617 1 96.38 75 PHE B O 1
ATOM 2340 N N . LEU B 1 76 ? 12.875 14.711 12.398 1 96.88 76 LEU B N 1
ATOM 2341 C CA . LEU B 1 76 ? 13.211 13.578 11.539 1 96.88 76 LEU B CA 1
ATOM 2342 C C . LEU B 1 76 ? 12.391 12.344 11.922 1 96.88 76 LEU B C 1
ATOM 2344 O O . LEU B 1 76 ? 12.211 12.062 13.109 1 96.88 76 LEU B O 1
ATOM 2348 N N . LYS B 1 77 ? 11.828 11.773 10.922 1 96.81 77 LYS B N 1
ATOM 2349 C CA . LYS B 1 77 ? 11.062 10.539 11.102 1 96.81 77 LYS B CA 1
ATOM 2350 C C . LYS B 1 77 ? 11.594 9.438 10.188 1 96.81 77 LYS B C 1
ATOM 2352 O O . LYS B 1 77 ? 12.32 9.703 9.234 1 96.81 77 LYS B O 1
ATOM 2357 N N . ASN B 1 78 ? 11.266 8.148 10.547 1 94.94 78 ASN B N 1
ATOM 2358 C CA . ASN B 1 78 ? 11.523 6.977 9.711 1 94.94 78 ASN B CA 1
ATOM 2359 C C . ASN B 1 78 ? 13.008 6.844 9.375 1 94.94 78 ASN B C 1
ATOM 2361 O O . ASN B 1 78 ? 13.359 6.578 8.227 1 94.94 78 ASN B O 1
ATOM 2365 N N . THR B 1 79 ? 13.859 7.059 10.359 1 94.38 79 THR B N 1
ATOM 2366 C CA . THR B 1 79 ? 15.305 7.133 10.18 1 94.38 79 THR B CA 1
ATOM 2367 C C . THR B 1 79 ? 15.883 5.754 9.883 1 94.38 79 THR B C 1
ATOM 2369 O O . THR B 1 79 ? 16.953 5.637 9.281 1 94.38 79 THR B O 1
ATOM 2372 N N . THR B 1 80 ? 15.125 4.738 10.219 1 93.06 80 THR B N 1
ATOM 2373 C CA . THR B 1 80 ? 15.688 3.398 10.055 1 93.06 80 THR B CA 1
ATOM 2374 C C . THR B 1 80 ? 14.906 2.611 9.008 1 93.06 80 THR B C 1
ATOM 2376 O O . THR B 1 80 ? 15.172 1.429 8.789 1 93.06 80 THR B O 1
ATOM 2379 N N . ARG B 1 81 ? 13.977 3.174 8.43 1 94.31 81 ARG B N 1
ATOM 2380 C CA . ARG B 1 81 ? 13.18 2.506 7.41 1 94.31 81 ARG B CA 1
ATOM 2381 C C . ARG B 1 81 ? 13.781 2.697 6.023 1 94.31 81 ARG B C 1
ATOM 2383 O O . ARG B 1 81 ? 13.492 3.68 5.344 1 94.31 81 ARG B O 1
ATOM 2390 N N . VAL B 1 82 ? 14.688 1.801 5.73 1 96.31 82 VAL B N 1
ATOM 2391 C CA . VAL B 1 82 ? 15.391 1.892 4.453 1 96.31 82 VAL B CA 1
ATOM 2392 C C . VAL B 1 82 ? 15.43 0.519 3.783 1 96.31 82 VAL B C 1
ATOM 2394 O O . VAL B 1 82 ? 15.25 -0.506 4.445 1 96.31 82 VAL B O 1
ATOM 2397 N N . VAL B 1 83 ? 15.586 0.507 2.463 1 94.25 83 VAL B N 1
ATOM 2398 C CA . VAL B 1 83 ? 15.883 -0.708 1.712 1 94.25 83 VAL B CA 1
ATOM 2399 C C . VAL B 1 83 ? 17.172 -0.523 0.91 1 94.25 83 VAL B C 1
ATOM 2401 O O . VAL B 1 83 ? 17.625 0.605 0.702 1 94.25 83 VAL B O 1
ATOM 2404 N N . HIS B 1 84 ? 17.734 -1.623 0.612 1 93.62 84 HIS B N 1
ATOM 2405 C CA . HIS B 1 84 ? 18.891 -1.587 -0.28 1 93.62 84 HIS B CA 1
ATOM 2406 C C . HIS B 1 84 ? 18.5 -1.918 -1.714 1 93.62 84 HIS B C 1
ATOM 2408 O O . HIS B 1 84 ? 17.469 -2.57 -1.942 1 93.62 84 HIS B O 1
ATOM 2414 N N . GLU B 1 85 ? 19.297 -1.498 -2.613 1 90.06 85 GLU B N 1
ATOM 2415 C CA . GLU B 1 85 ? 19.031 -1.69 -4.035 1 90.06 85 GLU B CA 1
ATOM 2416 C C . GLU B 1 85 ? 18.844 -3.168 -4.371 1 90.06 85 GLU B C 1
ATOM 2418 O O . GLU B 1 85 ? 18.094 -3.518 -5.285 1 90.06 85 GLU B O 1
ATOM 2423 N N . GLN B 1 86 ? 19.406 -4.016 -3.592 1 85 86 GLN B N 1
ATOM 2424 C CA . GLN B 1 86 ? 19.422 -5.441 -3.908 1 85 86 GLN B CA 1
ATOM 2425 C C . GLN B 1 86 ? 18.391 -6.195 -3.07 1 85 86 GLN B C 1
ATOM 2427 O O . GLN B 1 86 ? 18.312 -7.426 -3.135 1 85 86 GLN B O 1
ATOM 2432 N N . ASP B 1 87 ? 17.688 -5.465 -2.289 1 87.31 87 ASP B N 1
ATOM 2433 C CA . ASP B 1 87 ? 16.688 -6.137 -1.454 1 87.31 87 ASP B CA 1
ATOM 2434 C C . ASP B 1 87 ? 15.625 -6.816 -2.309 1 87.31 87 ASP B C 1
ATOM 2436 O O . ASP B 1 87 ? 15.406 -6.438 -3.461 1 87.31 87 ASP B O 1
ATOM 2440 N N . SER B 1 88 ? 14.945 -7.848 -1.74 1 83.44 88 SER B N 1
ATOM 2441 C CA . SER B 1 88 ? 13.836 -8.547 -2.393 1 83.44 88 SER B CA 1
ATOM 2442 C C . SER B 1 88 ? 12.586 -7.684 -2.43 1 83.44 88 SER B C 1
ATOM 2444 O O . SER B 1 88 ? 12.445 -6.742 -1.646 1 83.44 88 SER B O 1
ATOM 2446 N N . PHE B 1 89 ? 11.719 -8.086 -3.293 1 85.69 89 PHE B N 1
ATOM 2447 C CA . PHE B 1 89 ? 10.414 -7.438 -3.387 1 85.69 89 PHE B CA 1
ATOM 2448 C C . PHE B 1 89 ? 9.648 -7.578 -2.076 1 85.69 89 PHE B C 1
ATOM 2450 O O . PHE B 1 89 ? 9 -6.629 -1.624 1 85.69 89 PHE B O 1
ATOM 2457 N N . TYR B 1 90 ? 9.758 -8.648 -1.5 1 82.38 90 TYR B N 1
ATOM 2458 C CA . TYR B 1 90 ? 9.055 -8.875 -0.241 1 82.38 90 TYR B CA 1
ATOM 2459 C C . TYR B 1 90 ? 9.547 -7.926 0.841 1 82.38 90 TYR B C 1
ATOM 2461 O O . TYR B 1 90 ? 8.75 -7.324 1.562 1 82.38 90 TYR B O 1
ATOM 2469 N N . HIS B 1 91 ? 10.828 -7.758 0.863 1 84.81 91 HIS B N 1
ATOM 2470 C CA . HIS B 1 91 ? 11.383 -6.832 1.845 1 84.81 91 HIS B CA 1
ATOM 2471 C C . HIS B 1 91 ? 10.938 -5.402 1.567 1 84.81 91 HIS B C 1
ATOM 2473 O O . HIS B 1 91 ? 10.641 -4.648 2.496 1 84.81 91 HIS B O 1
ATOM 2479 N N . LEU B 1 92 ? 10.906 -5.07 0.338 1 88.62 92 LEU B N 1
ATOM 2480 C CA . LEU B 1 92 ? 10.445 -3.742 -0.046 1 88.62 92 LEU B CA 1
ATOM 2481 C C . LEU B 1 92 ? 9.008 -3.51 0.418 1 88.62 92 LEU B C 1
ATOM 2483 O O . LEU B 1 92 ? 8.711 -2.486 1.037 1 88.62 92 LEU B O 1
ATOM 2487 N N . VAL B 1 93 ? 8.117 -4.492 0.121 1 86.12 93 VAL B N 1
ATOM 2488 C CA . VAL B 1 93 ? 6.703 -4.336 0.439 1 86.12 93 VAL B CA 1
ATOM 2489 C C . VAL B 1 93 ? 6.523 -4.23 1.951 1 86.12 93 VAL B C 1
ATOM 2491 O O . VAL B 1 93 ? 5.77 -3.385 2.434 1 86.12 93 VAL B O 1
ATOM 2494 N N . PHE B 1 94 ? 7.305 -4.922 2.66 1 82.56 94 PHE B N 1
ATOM 2495 C CA . PHE B 1 94 ? 7.195 -4.934 4.113 1 82.56 94 PHE B CA 1
ATOM 2496 C C . PHE B 1 94 ? 7.715 -3.633 4.711 1 82.56 94 PHE B C 1
ATOM 2498 O O . PHE B 1 94 ? 7.129 -3.098 5.652 1 82.56 94 PHE B O 1
ATOM 2505 N N . THR B 1 95 ? 8.773 -3.176 4.125 1 87.62 95 THR B N 1
ATOM 2506 C CA . THR B 1 95 ? 9.383 -1.963 4.656 1 87.62 95 THR B CA 1
ATOM 2507 C C . THR B 1 95 ? 8.562 -0.733 4.285 1 87.62 95 THR B C 1
ATOM 2509 O O . THR B 1 95 ? 8.406 0.185 5.094 1 87.62 95 THR B O 1
ATOM 2512 N N . LEU B 1 96 ? 8.109 -0.649 3.057 1 88.25 96 LEU B N 1
ATOM 2513 C CA . LEU B 1 96 ? 7.297 0.479 2.604 1 88.25 96 LEU B CA 1
ATOM 2514 C C . LEU B 1 96 ? 6.031 0.61 3.441 1 88.25 96 LEU B C 1
ATOM 2516 O O . LEU B 1 96 ? 5.723 1.694 3.943 1 88.25 96 LEU B O 1
ATOM 2520 N N . ASN B 1 97 ? 5.305 -0.514 3.73 1 79.56 97 ASN B N 1
ATOM 2521 C CA . ASN B 1 97 ? 4.16 -0.597 4.633 1 79.56 97 ASN B CA 1
ATOM 2522 C C . ASN B 1 97 ? 3.297 0.658 4.562 1 79.56 97 ASN B C 1
ATOM 2524 O O . ASN B 1 97 ? 2.619 0.893 3.561 1 79.56 97 ASN B O 1
ATOM 2528 N N . ASP B 1 98 ? 3.404 1.652 5.445 1 82.19 98 ASP B N 1
ATOM 2529 C CA . ASP B 1 98 ? 2.529 2.814 5.559 1 82.19 98 ASP B CA 1
ATOM 2530 C C . ASP B 1 98 ? 3.277 4.102 5.223 1 82.19 98 ASP B C 1
ATOM 2532 O O . ASP B 1 98 ? 2.756 5.199 5.422 1 82.19 98 ASP B O 1
ATOM 2536 N N . LEU B 1 99 ? 4.441 3.953 4.594 1 90.19 99 LEU B N 1
ATOM 2537 C CA . LEU B 1 99 ? 5.25 5.129 4.285 1 90.19 99 LEU B CA 1
ATOM 2538 C C . LEU B 1 99 ? 4.906 5.672 2.902 1 90.19 99 LEU B C 1
ATOM 2540 O O . LEU B 1 99 ? 4.566 4.91 1.995 1 90.19 99 LEU B O 1
ATOM 2544 N N . PRO B 1 100 ? 4.965 6.977 2.775 1 91.5 100 PRO B N 1
ATOM 2545 C CA . PRO B 1 100 ? 4.781 7.531 1.432 1 91.5 100 PRO B CA 1
ATOM 2546 C C . PRO B 1 100 ? 5.852 7.055 0.448 1 91.5 100 PRO B C 1
ATOM 2548 O O . PRO B 1 100 ? 5.578 6.918 -0.747 1 91.5 100 PRO B O 1
ATOM 2551 N N . TYR B 1 101 ? 7.012 6.863 0.954 1 95.38 101 TYR B N 1
ATOM 2552 C CA . TYR B 1 101 ? 8.109 6.266 0.209 1 95.38 101 TYR B CA 1
ATOM 2553 C C . TYR B 1 101 ? 9.156 5.688 1.154 1 95.38 101 TYR B C 1
ATOM 2555 O O . TYR B 1 101 ? 9.125 5.949 2.359 1 95.38 101 TYR B O 1
ATOM 2563 N N . VAL B 1 102 ? 10.062 4.852 0.568 1 96.31 102 VAL B N 1
ATOM 2564 C CA . VAL B 1 102 ? 11.18 4.332 1.348 1 96.31 102 VAL B CA 1
ATOM 2565 C C . VAL B 1 102 ? 12.5 4.766 0.71 1 96.31 102 VAL B C 1
ATOM 2567 O O . VAL B 1 102 ? 12.625 4.797 -0.517 1 96.31 102 VAL B O 1
ATOM 2570 N N . ALA B 1 103 ? 13.414 5.137 1.597 1 97.69 103 ALA B N 1
ATOM 2571 C CA . ALA B 1 103 ? 14.75 5.469 1.121 1 97.69 103 ALA B CA 1
ATOM 2572 C C . ALA B 1 103 ? 15.477 4.227 0.614 1 97.69 103 ALA B C 1
ATOM 2574 O O . ALA B 1 103 ? 15.375 3.152 1.209 1 97.69 103 ALA B O 1
ATOM 2575 N N . VAL B 1 104 ? 16.188 4.367 -0.461 1 97.56 104 VAL B N 1
ATOM 2576 C CA . VAL B 1 104 ? 16.984 3.295 -1.043 1 97.56 104 VAL B CA 1
ATOM 2577 C C . VAL B 1 104 ? 18.469 3.605 -0.868 1 97.56 104 VAL B C 1
ATOM 2579 O O . VAL B 1 104 ? 18.922 4.703 -1.196 1 97.56 104 VAL B O 1
ATOM 2582 N N . LEU B 1 105 ? 19.188 2.707 -0.269 1 97.44 105 LEU B N 1
ATOM 2583 C CA . LEU B 1 105 ? 20.641 2.84 -0.088 1 97.44 105 LEU B CA 1
ATOM 2584 C C . LEU B 1 105 ? 21.391 1.897 -1.019 1 97.44 105 LEU B C 1
ATOM 2586 O O . LEU B 1 105 ? 20.891 0.826 -1.363 1 97.44 105 LEU B O 1
ATOM 2590 N N . ASP B 1 106 ? 22.547 2.35 -1.442 1 95.25 106 ASP B N 1
ATOM 2591 C CA . ASP B 1 106 ? 23.375 1.468 -2.252 1 95.25 106 ASP B CA 1
ATOM 2592 C C . ASP B 1 106 ? 24.156 0.494 -1.373 1 95.25 106 ASP B C 1
ATOM 2594 O O . ASP B 1 106 ? 23.906 0.389 -0.172 1 95.25 106 ASP B O 1
ATOM 2598 N N . ARG B 1 107 ? 25.062 -0.255 -1.928 1 93.25 107 ARG B N 1
ATOM 2599 C CA . ARG B 1 107 ? 25.812 -1.31 -1.238 1 93.25 107 ARG B CA 1
ATOM 2600 C C . ARG B 1 107 ? 26.703 -0.729 -0.149 1 93.25 107 ARG B C 1
ATOM 2602 O O . ARG B 1 107 ? 27.047 -1.423 0.808 1 93.25 107 ARG B O 1
ATOM 2609 N N . GLU B 1 108 ? 27.094 0.52 -0.354 1 96 108 GLU B N 1
ATOM 2610 C CA . GLU B 1 108 ? 27.953 1.188 0.615 1 96 108 GLU B CA 1
ATOM 2611 C C . GLU B 1 108 ? 27.141 1.973 1.636 1 96 108 GLU B C 1
ATOM 2613 O O . GLU B 1 108 ? 27.672 2.834 2.338 1 96 108 GLU B O 1
ATOM 2618 N N . ASN B 1 109 ? 25.859 1.844 1.626 1 96.31 109 ASN B N 1
ATOM 2619 C CA . ASN B 1 109 ? 24.938 2.479 2.553 1 96.31 109 ASN B CA 1
ATOM 2620 C C . ASN B 1 109 ? 24.797 3.973 2.277 1 96.31 109 ASN B C 1
ATOM 2622 O O . ASN B 1 109 ? 24.547 4.758 3.193 1 96.31 109 ASN B O 1
ATOM 2626 N N . ARG B 1 110 ? 25.094 4.301 1.076 1 97.69 110 ARG B N 1
ATOM 2627 C CA . ARG B 1 110 ? 24.875 5.676 0.646 1 97.69 110 ARG B CA 1
ATOM 2628 C C . ARG B 1 110 ? 23.484 5.844 0.029 1 97.69 110 ARG B C 1
ATOM 2630 O O . ARG B 1 110 ? 22.984 4.938 -0.646 1 97.69 110 ARG B O 1
ATOM 2637 N N . PHE B 1 111 ? 22.922 7.078 0.248 1 98.31 111 PHE B N 1
ATOM 2638 C CA . PHE B 1 111 ? 21.594 7.367 -0.27 1 98.31 111 PHE B CA 1
ATOM 2639 C C . PHE B 1 111 ? 21.578 7.344 -1.794 1 98.31 111 PHE B C 1
ATOM 2641 O O . PHE B 1 111 ? 22.312 8.102 -2.434 1 98.31 111 PHE B O 1
ATOM 2648 N N . SER B 1 112 ? 20.688 6.465 -2.357 1 97.56 112 SER B N 1
ATOM 2649 C CA . SER B 1 112 ? 20.641 6.297 -3.805 1 97.56 112 SER B CA 1
ATOM 2650 C C . SER B 1 112 ? 19.375 6.922 -4.395 1 97.56 112 SER B C 1
ATOM 2652 O O . SER B 1 112 ? 19.359 7.305 -5.566 1 97.56 112 SER B O 1
ATOM 2654 N N . GLY B 1 113 ? 18.359 7.004 -3.633 1 97.88 113 GLY B N 1
ATOM 2655 C CA . GLY B 1 113 ? 17.078 7.508 -4.078 1 97.88 113 GLY B CA 1
ATOM 2656 C C . GLY B 1 113 ? 15.914 6.996 -3.248 1 97.88 113 GLY B C 1
ATOM 2657 O O . GLY B 1 113 ? 16.078 6.719 -2.059 1 97.88 113 GLY B O 1
ATOM 2658 N N . ILE B 1 114 ? 14.734 7.016 -3.896 1 97.88 114 ILE B N 1
ATOM 2659 C CA . ILE B 1 114 ? 13.562 6.566 -3.145 1 97.88 114 ILE B CA 1
ATOM 2660 C C . ILE B 1 114 ? 12.703 5.668 -4.023 1 97.88 114 ILE B C 1
ATOM 2662 O O . ILE B 1 114 ? 12.828 5.676 -5.25 1 97.88 114 ILE B O 1
ATOM 2666 N N . ILE B 1 115 ? 11.867 4.871 -3.42 1 96.19 115 ILE B N 1
ATOM 2667 C CA . ILE B 1 115 ? 10.75 4.176 -4.055 1 96.19 115 ILE B CA 1
ATOM 2668 C C . ILE B 1 115 ? 9.43 4.676 -3.467 1 96.19 115 ILE B C 1
ATOM 2670 O O . ILE B 1 115 ? 9.211 4.578 -2.258 1 96.19 115 ILE B O 1
ATOM 2674 N N . ARG B 1 116 ? 8.609 5.234 -4.281 1 94.38 116 ARG B N 1
ATOM 2675 C CA . ARG B 1 116 ? 7.332 5.781 -3.822 1 94.38 116 ARG B CA 1
ATOM 2676 C C . ARG B 1 116 ? 6.297 4.68 -3.633 1 94.38 116 ARG B C 1
ATOM 2678 O O . ARG B 1 116 ? 6.191 3.771 -4.461 1 94.38 116 ARG B O 1
ATOM 2685 N N . HIS B 1 117 ? 5.602 4.891 -2.623 1 90.94 117 HIS B N 1
ATOM 2686 C CA . HIS B 1 117 ? 4.52 3.953 -2.334 1 90.94 117 HIS B CA 1
ATOM 2687 C C . HIS B 1 117 ? 3.543 3.859 -3.502 1 90.94 117 HIS B C 1
ATOM 2689 O O . HIS B 1 117 ? 3.234 2.764 -3.971 1 90.94 117 HIS B O 1
ATOM 2695 N N . ASN B 1 118 ? 3.113 5.012 -3.979 1 87.56 118 ASN B N 1
ATOM 2696 C CA . ASN B 1 118 ? 2.137 5.039 -5.062 1 87.56 118 ASN B CA 1
ATOM 2697 C C . ASN B 1 118 ? 2.682 4.383 -6.328 1 87.56 118 ASN B C 1
ATOM 2699 O O . ASN B 1 118 ? 1.941 3.723 -7.059 1 87.56 118 ASN B O 1
ATOM 2703 N N . THR B 1 119 ? 3.924 4.578 -6.555 1 88.38 119 THR B N 1
ATOM 2704 C CA . THR B 1 119 ? 4.539 3.963 -7.727 1 88.38 119 THR B CA 1
ATOM 2705 C C . THR B 1 119 ? 4.535 2.441 -7.602 1 88.38 119 THR B C 1
ATOM 2707 O O . THR B 1 119 ? 4.203 1.736 -8.555 1 88.38 119 THR B O 1
ATOM 2710 N N . MET B 1 120 ? 4.918 1.926 -6.48 1 88.19 120 MET B N 1
ATOM 2711 C CA . MET B 1 120 ? 4.934 0.485 -6.246 1 88.19 120 MET B CA 1
ATOM 2712 C C . MET B 1 120 ? 3.537 -0.106 -6.398 1 88.19 120 MET B C 1
ATOM 2714 O O . MET B 1 120 ? 3.363 -1.142 -7.043 1 88.19 120 MET B O 1
ATOM 2718 N N . LEU B 1 121 ? 2.541 0.552 -5.82 1 84.88 121 LEU B N 1
ATOM 2719 C CA . LEU B 1 121 ? 1.172 0.055 -5.891 1 84.88 121 LEU B CA 1
ATOM 2720 C C . LEU B 1 121 ? 0.655 0.085 -7.324 1 84.88 121 LEU B C 1
ATOM 2722 O O . LEU B 1 121 ? -0.042 -0.836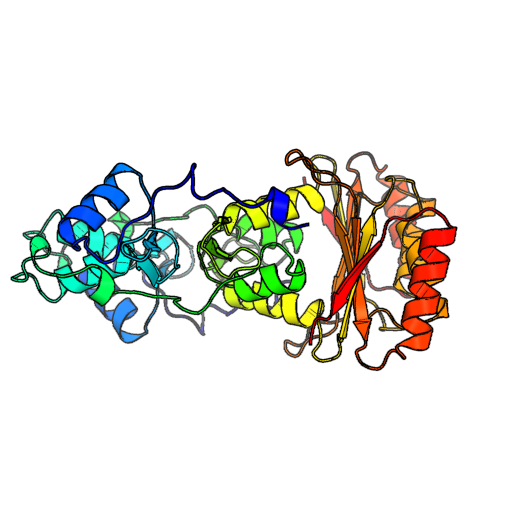 -7.758 1 84.88 121 LEU B O 1
ATOM 2726 N N . GLN B 1 122 ? 0.957 1.16 -8.023 1 84.44 122 GLN B N 1
ATOM 2727 C CA . GLN B 1 122 ? 0.575 1.239 -9.43 1 84.44 122 GLN B CA 1
ATOM 2728 C C . GLN B 1 122 ? 1.26 0.147 -10.25 1 84.44 122 GLN B C 1
ATOM 2730 O O . GLN B 1 122 ? 0.656 -0.425 -11.164 1 84.44 122 GLN B O 1
ATOM 2735 N N . TRP B 1 123 ? 2.492 -0.034 -9.93 1 86.5 123 TRP B N 1
ATOM 2736 C CA . TRP B 1 123 ? 3.23 -1.109 -10.586 1 86.5 123 TRP B CA 1
ATOM 2737 C C . TRP B 1 123 ? 2.551 -2.455 -10.359 1 86.5 123 TRP B C 1
ATOM 2739 O O . TRP B 1 123 ? 2.354 -3.227 -11.297 1 86.5 123 TRP B O 1
ATOM 2749 N N . LEU B 1 124 ? 2.201 -2.74 -9.117 1 84.94 124 LEU B N 1
ATOM 2750 C CA . LEU B 1 124 ? 1.523 -3.986 -8.773 1 84.94 124 LEU B CA 1
ATOM 2751 C C . LEU B 1 124 ? 0.176 -4.086 -9.484 1 84.94 124 LEU B C 1
ATOM 2753 O O . LEU B 1 124 ? -0.189 -5.152 -9.984 1 84.94 124 LEU B O 1
ATOM 2757 N N . ALA B 1 125 ? -0.522 -3.008 -9.492 1 81.56 125 ALA B N 1
ATOM 2758 C CA . ALA B 1 125 ? -1.816 -2.977 -10.164 1 81.56 125 ALA B CA 1
ATOM 2759 C C . ALA B 1 125 ? -1.673 -3.328 -11.641 1 81.56 125 ALA B C 1
ATOM 2761 O O . ALA B 1 125 ? -2.467 -4.102 -12.188 1 81.56 125 ALA B O 1
ATOM 2762 N N . GLN B 1 126 ? -0.71 -2.711 -12.25 1 83.44 126 GLN B N 1
ATOM 2763 C CA . GLN B 1 126 ? -0.458 -2.998 -13.656 1 83.44 126 GLN B CA 1
ATOM 2764 C C . GLN B 1 126 ? -0.035 -4.453 -13.852 1 83.44 126 GLN B C 1
ATOM 2766 O O . GLN B 1 126 ? -0.509 -5.121 -14.773 1 83.44 126 GLN B O 1
ATOM 2771 N N . ALA B 1 127 ? 0.797 -4.895 -12.945 1 83.88 127 ALA B N 1
ATOM 2772 C CA . ALA B 1 127 ? 1.336 -6.246 -13.055 1 83.88 127 ALA B CA 1
ATOM 2773 C C . ALA B 1 127 ? 0.245 -7.293 -12.844 1 83.88 127 ALA B C 1
ATOM 2775 O O . ALA B 1 127 ? 0.3 -8.383 -13.422 1 83.88 127 ALA B O 1
ATOM 2776 N N . TRP B 1 128 ? -0.738 -7.09 -11.953 1 82.81 128 TRP B N 1
ATOM 2777 C CA . TRP B 1 128 ? -1.797 -8.031 -11.617 1 82.81 128 TRP B CA 1
ATOM 2778 C C . TRP B 1 128 ? -2.984 -7.883 -12.562 1 82.81 128 TRP B C 1
ATOM 2780 O O . TRP B 1 128 ? -3.699 -8.852 -12.828 1 82.81 128 TRP B O 1
ATOM 2790 N N . ALA B 1 129 ? -3.367 -6.762 -12.766 1 72.94 129 ALA B N 1
ATOM 2791 C CA . ALA B 1 129 ? -4.609 -6.559 -13.5 1 72.94 129 ALA B CA 1
ATOM 2792 C C . ALA B 1 129 ? -4.391 -5.641 -14.703 1 72.94 129 ALA B C 1
ATOM 2794 O O . ALA B 1 129 ? -4.941 -4.539 -14.758 1 72.94 129 ALA B O 1
ATOM 2795 N N . MET B 1 130 ? -3.641 -6.215 -15.68 1 65.75 130 MET B N 1
ATOM 2796 C CA . MET B 1 130 ? -3.389 -5.488 -16.922 1 65.75 130 MET B CA 1
ATOM 2797 C C . MET B 1 130 ? -4.691 -4.973 -17.531 1 65.75 130 MET B C 1
ATOM 2799 O O . MET B 1 130 ? -5.773 -5.457 -17.188 1 65.75 130 MET B O 1
ATOM 2803 N N . PRO B 1 131 ? -4.605 -3.963 -18.141 1 67.5 131 PRO B N 1
ATOM 2804 C CA . PRO B 1 131 ? -5.785 -3.424 -18.828 1 67.5 131 PRO B CA 1
ATOM 2805 C C . PRO B 1 131 ? -6.629 -4.512 -19.5 1 67.5 131 PRO B C 1
ATOM 2807 O O . PRO B 1 131 ? -7.809 -4.289 -19.781 1 67.5 131 PRO B O 1
ATOM 2810 N N . ASN B 1 132 ? -6.145 -5.707 -19.453 1 77.25 132 ASN B N 1
ATOM 2811 C CA . ASN B 1 132 ? -6.828 -6.754 -20.203 1 77.25 132 ASN B CA 1
ATOM 2812 C C . ASN B 1 132 ? -7.582 -7.707 -19.281 1 77.25 132 ASN B C 1
ATOM 2814 O O . ASN B 1 132 ? -8.234 -8.641 -19.734 1 77.25 132 ASN B O 1
ATOM 2818 N N . ALA B 1 133 ? -7.477 -7.43 -17.969 1 85 133 ALA B N 1
ATOM 2819 C CA . ALA B 1 133 ? -8.203 -8.312 -17.062 1 85 133 ALA B CA 1
ATOM 2820 C C . ALA B 1 133 ? -9.695 -7.973 -17.047 1 85 133 ALA B C 1
ATOM 2822 O O . ALA B 1 133 ? -10.07 -6.801 -17 1 85 133 ALA B O 1
ATOM 2823 N N . GLY B 1 134 ? -10.523 -9.023 -17.188 1 86.19 134 GLY B N 1
ATOM 2824 C CA . GLY B 1 134 ? -11.961 -8.805 -17.172 1 86.19 134 GLY B CA 1
ATOM 2825 C C . GLY B 1 134 ? -12.664 -9.539 -16.047 1 86.19 134 GLY B C 1
ATOM 2826 O O . GLY B 1 134 ? -13.805 -9.211 -15.695 1 86.19 134 GLY B O 1
ATOM 2827 N N . PHE B 1 135 ? -12.039 -10.602 -15.555 1 88.31 135 PHE B N 1
ATOM 2828 C CA . PHE B 1 135 ? -12.648 -11.406 -14.5 1 88.31 135 PHE B CA 1
ATOM 2829 C C . PHE B 1 135 ? -11.664 -11.656 -13.367 1 88.31 135 PHE B C 1
ATOM 2831 O O . PHE B 1 135 ? -10.469 -11.836 -13.602 1 88.31 135 PHE B O 1
ATOM 2838 N N . ALA B 1 136 ? -12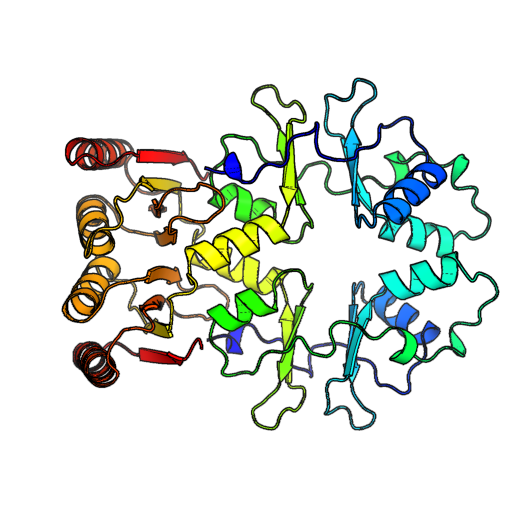.211 -11.539 -12.242 1 89.5 136 ALA B N 1
ATOM 2839 C CA . ALA B 1 136 ? -11.469 -11.992 -11.062 1 89.5 136 ALA B CA 1
ATOM 2840 C C . ALA B 1 136 ? -12.102 -13.242 -10.469 1 89.5 136 ALA B C 1
ATOM 2842 O O . ALA B 1 136 ? -13.32 -13.336 -10.344 1 89.5 136 ALA B O 1
ATOM 2843 N N . LEU B 1 137 ? -11.227 -14.203 -10.25 1 91.62 137 LEU B N 1
ATOM 2844 C CA . LEU B 1 137 ? -11.664 -15.484 -9.695 1 91.62 137 LEU B CA 1
ATOM 2845 C C . LEU B 1 137 ? -10.922 -15.797 -8.406 1 91.62 137 LEU B C 1
ATOM 2847 O O . LEU B 1 137 ? -9.688 -15.758 -8.367 1 91.62 137 LEU B O 1
ATOM 2851 N N . SER B 1 138 ? -11.68 -15.945 -7.359 1 91.88 138 SER B N 1
ATOM 2852 C CA . SER B 1 138 ? -11.109 -16.406 -6.098 1 91.88 138 SER B CA 1
ATOM 2853 C C . SER B 1 138 ? -11.422 -17.875 -5.855 1 91.88 138 SER B C 1
ATOM 2855 O O . SER B 1 138 ? -12.586 -18.281 -5.848 1 91.88 138 SER B O 1
ATOM 2857 N N . VAL B 1 139 ? -10.367 -18.656 -5.691 1 94.31 139 VAL B N 1
ATOM 2858 C CA . VAL B 1 139 ? -10.508 -20.094 -5.445 1 94.31 139 VAL B CA 1
ATOM 2859 C C . VAL B 1 139 ? -10.039 -20.422 -4.027 1 94.31 139 VAL B C 1
ATOM 2861 O O . VAL B 1 139 ? -8.852 -20.312 -3.719 1 94.31 139 VAL B O 1
ATOM 2864 N N . GLU B 1 140 ? -10.961 -20.828 -3.23 1 92.38 140 GLU B N 1
ATOM 2865 C CA . GLU B 1 140 ? -10.578 -21.234 -1.882 1 92.38 140 GLU B CA 1
ATOM 2866 C C . GLU B 1 140 ? -9.797 -22.547 -1.899 1 92.38 140 GLU B C 1
ATOM 2868 O O . GLU B 1 140 ? -10.203 -23.516 -2.547 1 92.38 140 GLU B O 1
ATOM 2873 N N . THR B 1 141 ? -8.609 -22.453 -1.223 1 86.06 141 THR B N 1
ATOM 2874 C CA . THR B 1 141 ? -7.73 -23.625 -1.239 1 86.06 141 THR B CA 1
ATOM 2875 C C . THR B 1 141 ? -7.762 -24.344 0.108 1 86.06 141 THR B C 1
ATOM 2877 O O . THR B 1 141 ? -8.117 -23.75 1.126 1 86.06 141 THR B O 1
ATOM 2880 N N . LEU B 1 142 ? -7.414 -25.656 0.088 1 79.06 142 LEU B N 1
ATOM 2881 C CA . LEU B 1 142 ? -7.309 -26.453 1.301 1 79.06 142 LEU B CA 1
ATOM 2882 C C . LEU B 1 142 ? -5.891 -26.422 1.858 1 79.06 142 LEU B C 1
ATOM 2884 O O . LEU B 1 142 ? -5.648 -26.844 2.986 1 79.06 142 LEU B O 1
ATOM 2888 N N . GLY B 1 143 ? -4.957 -25.828 1.153 1 78.38 143 GLY B N 1
ATOM 2889 C CA . GLY B 1 143 ? -3.578 -25.703 1.603 1 78.38 143 GLY B CA 1
ATOM 2890 C C . GLY B 1 143 ? -2.732 -26.906 1.281 1 78.38 143 GLY B C 1
ATOM 2891 O O . GLY B 1 143 ? -1.687 -27.125 1.898 1 78.38 143 GLY B O 1
ATOM 2892 N N . SER B 1 144 ? -3.176 -27.75 0.286 1 84.38 144 SER B N 1
ATOM 2893 C CA . SER B 1 144 ? -2.426 -28.953 -0.056 1 84.38 144 SER B CA 1
ATOM 2894 C C . SER B 1 144 ? -1.319 -28.641 -1.062 1 84.38 144 SER B C 1
ATOM 2896 O O . SER B 1 144 ? -1.462 -27.75 -1.896 1 84.38 144 SER B O 1
ATOM 2898 N N . ARG B 1 145 ? -0.269 -29.469 -0.872 1 89.81 145 ARG B N 1
ATOM 2899 C CA . ARG B 1 145 ? 0.844 -29.344 -1.807 1 89.81 145 ARG B CA 1
ATOM 2900 C C . ARG B 1 145 ? 0.387 -29.609 -3.24 1 89.81 145 ARG B C 1
ATOM 2902 O O . ARG B 1 145 ? -0.322 -30.578 -3.508 1 89.81 145 ARG B O 1
ATOM 2909 N N . GLY B 1 146 ? 0.716 -28.625 -4.156 1 92.94 146 GLY B N 1
ATOM 2910 C CA . GLY B 1 146 ? 0.456 -28.812 -5.574 1 92.94 146 GLY B CA 1
ATOM 2911 C C . GLY B 1 146 ? -0.843 -28.188 -6.031 1 92.94 146 GLY B C 1
ATOM 2912 O O . GLY B 1 146 ? -1.144 -28.172 -7.227 1 92.94 146 GLY B O 1
ATOM 2913 N N . GLU B 1 147 ? -1.582 -27.672 -5.137 1 92.81 147 GLU B N 1
ATOM 2914 C CA . GLU B 1 147 ? -2.895 -27.125 -5.473 1 92.81 147 GLU B CA 1
ATOM 2915 C C . GLU B 1 147 ? -2.773 -25.969 -6.453 1 92.81 147 GLU B C 1
ATOM 2917 O O . GLU B 1 147 ? -3.574 -25.844 -7.383 1 92.81 147 GLU B O 1
ATOM 2922 N N . LEU B 1 148 ? -1.783 -25.125 -6.234 1 95 148 LEU B N 1
ATOM 2923 C CA . LEU B 1 148 ? -1.573 -24 -7.145 1 95 148 LEU B CA 1
ATOM 2924 C C . LEU B 1 148 ? -1.385 -24.5 -8.578 1 95 148 LEU B C 1
ATOM 2926 O O . LEU B 1 148 ? -2.039 -24.016 -9.5 1 95 148 LEU B O 1
ATOM 2930 N N . ALA B 1 149 ? -0.564 -25.516 -8.734 1 95.5 149 ALA B N 1
ATOM 2931 C CA . ALA B 1 149 ? -0.295 -26.062 -10.055 1 95.5 149 ALA B CA 1
ATOM 2932 C C . ALA B 1 149 ? -1.548 -26.703 -10.648 1 95.5 149 ALA B C 1
ATOM 2934 O O . ALA B 1 149 ? -1.861 -26.5 -11.828 1 95.5 149 ALA B O 1
ATOM 2935 N N . GLN B 1 150 ? -2.283 -27.391 -9.867 1 95 150 GLN B N 1
ATOM 2936 C CA . GLN B 1 150 ? -3.463 -28.125 -10.328 1 95 150 GLN B CA 1
ATOM 2937 C C . GLN B 1 150 ? -4.562 -27.172 -10.773 1 95 150 GLN B C 1
ATOM 2939 O O . GLN B 1 150 ? -5.129 -27.328 -11.852 1 95 150 GLN B O 1
ATOM 2944 N N . VAL B 1 151 ? -4.832 -26.219 -9.969 1 96.12 151 VAL B N 1
ATOM 2945 C CA . VAL B 1 151 ? -5.895 -25.266 -10.281 1 96.12 151 VAL B CA 1
ATOM 2946 C C . VAL B 1 151 ? -5.508 -24.422 -11.5 1 96.12 151 VAL B C 1
ATOM 2948 O O . VAL B 1 151 ? -6.328 -24.203 -12.391 1 96.12 151 VAL B O 1
ATOM 2951 N N . SER B 1 152 ? -4.23 -24.031 -11.523 1 96.81 152 SER B N 1
ATOM 2952 C CA . SER B 1 152 ? -3.768 -23.234 -12.656 1 96.81 152 SER B CA 1
ATOM 2953 C C . SER B 1 152 ? -3.846 -24.031 -13.961 1 96.81 152 SER B C 1
ATOM 2955 O O . SER B 1 152 ? -4.219 -23.484 -15 1 96.81 152 SER B O 1
ATOM 2957 N N . LYS B 1 153 ? -3.486 -25.25 -13.891 1 96.19 153 LYS B N 1
ATOM 2958 C CA . LYS B 1 153 ? -3.588 -26.125 -15.062 1 96.19 153 LYS B CA 1
ATOM 2959 C C . LYS B 1 153 ? -5.035 -26.234 -15.539 1 96.19 153 LYS B C 1
ATOM 2961 O O . LYS B 1 153 ? -5.301 -26.172 -16.734 1 96.19 153 LYS B O 1
ATOM 2966 N N . LEU B 1 154 ? -5.91 -26.391 -14.625 1 95.69 154 LEU B N 1
ATOM 2967 C CA . LEU B 1 154 ? -7.328 -26.484 -14.953 1 95.69 154 LEU B CA 1
ATOM 2968 C C . LEU B 1 154 ? -7.82 -25.188 -15.617 1 95.69 154 LEU B C 1
ATOM 2970 O O . LEU B 1 154 ? -8.531 -25.234 -16.609 1 95.69 154 LEU B O 1
ATOM 2974 N N . ILE B 1 155 ? -7.449 -24.062 -15.086 1 96.38 155 ILE B N 1
ATOM 2975 C CA . ILE B 1 155 ? -7.848 -22.781 -15.641 1 96.38 155 ILE B CA 1
ATOM 2976 C C . ILE B 1 155 ? -7.289 -22.625 -17.062 1 96.38 155 ILE B C 1
ATOM 2978 O O . ILE B 1 155 ? -7.984 -22.156 -17.953 1 96.38 155 ILE B O 1
ATOM 2982 N N . ASN B 1 156 ? -6.086 -23.109 -17.234 1 96.25 156 ASN B N 1
ATOM 2983 C CA . ASN B 1 156 ? -5.406 -22.969 -18.516 1 96.25 156 ASN B CA 1
ATOM 2984 C C . ASN B 1 156 ? -6.086 -23.781 -19.609 1 96.25 156 ASN B C 1
ATOM 2986 O O . ASN B 1 156 ? -5.855 -23.562 -20.797 1 96.25 156 ASN B O 1
ATOM 2990 N N . ARG B 1 157 ? -6.875 -24.719 -19.281 1 95.12 157 ARG B N 1
ATOM 2991 C CA . ARG B 1 157 ? -7.656 -25.453 -20.281 1 95.12 157 ARG B CA 1
ATOM 2992 C C . ARG B 1 157 ? -8.711 -24.562 -20.922 1 95.12 157 ARG B C 1
ATOM 2994 O O . ARG B 1 157 ? -9.188 -24.844 -22.016 1 95.12 157 ARG B O 1
ATOM 3001 N N . PHE B 1 158 ? -9.039 -23.469 -20.234 1 94.19 158 PHE B N 1
ATOM 3002 C CA . PHE B 1 158 ? -10.141 -22.625 -20.703 1 94.19 158 PHE B CA 1
ATOM 3003 C C . PHE B 1 158 ? -9.656 -21.219 -21.031 1 94.19 158 PHE B C 1
ATOM 3005 O O . PHE B 1 158 ? -10.242 -20.547 -21.875 1 94.19 158 PHE B O 1
ATOM 3012 N N . SER B 1 159 ? -8.625 -20.797 -20.375 1 93.5 159 SER B N 1
ATOM 3013 C CA . SER B 1 159 ? -8.25 -19.391 -20.469 1 93.5 159 SER B CA 1
ATOM 3014 C C . SER B 1 159 ? -6.77 -19.188 -20.172 1 93.5 159 SER B C 1
ATOM 3016 O O . SER B 1 159 ? -6.148 -20.016 -19.484 1 93.5 159 SER B O 1
ATOM 3018 N N . ASP B 1 160 ? -6.277 -18.109 -20.719 1 92 160 ASP B N 1
ATOM 3019 C CA . ASP B 1 160 ? -5.02 -17.594 -20.188 1 92 160 ASP B CA 1
ATOM 3020 C C . ASP B 1 160 ? -5.211 -17 -18.797 1 92 160 ASP B C 1
ATOM 3022 O O . ASP B 1 160 ? -6.34 -16.734 -18.391 1 92 160 ASP B O 1
ATOM 3026 N N . ILE B 1 161 ? -4.117 -16.969 -18.078 1 92.56 161 ILE B N 1
ATOM 3027 C CA . ILE B 1 161 ? -4.105 -16.344 -16.766 1 92.56 161 ILE B CA 1
ATOM 3028 C C . ILE B 1 161 ? -3.338 -15.031 -16.828 1 92.56 161 ILE B C 1
ATOM 3030 O O . ILE B 1 161 ? -2.15 -15.008 -17.172 1 92.56 161 ILE B O 1
ATOM 3034 N N . VAL B 1 162 ? -4.055 -13.992 -16.578 1 89.69 162 VAL B N 1
ATOM 3035 C CA . VAL B 1 162 ? -3.432 -12.68 -16.578 1 89.69 162 VAL B CA 1
ATOM 3036 C C . VAL B 1 162 ? -2.549 -12.516 -15.344 1 89.69 162 VAL B C 1
ATOM 3038 O O . VAL B 1 162 ? -1.402 -12.078 -15.445 1 89.69 162 VAL B O 1
ATOM 3041 N N . SER B 1 163 ? -3.066 -12.906 -14.25 1 90.81 163 SER B N 1
ATOM 3042 C CA . SER B 1 163 ? -2.297 -12.867 -13.016 1 90.81 163 SER B CA 1
ATOM 3043 C C . SER B 1 163 ? -2.832 -13.883 -12.008 1 90.81 163 SER B C 1
ATOM 3045 O O . SER B 1 163 ? -3.975 -14.328 -12.109 1 90.81 163 SER B O 1
ATOM 3047 N N . ALA B 1 164 ? -1.943 -14.258 -11.102 1 92.44 164 ALA B N 1
ATOM 3048 C CA . ALA B 1 164 ? -2.305 -15.156 -10.008 1 92.44 164 ALA B CA 1
ATOM 3049 C C . ALA B 1 164 ? -1.536 -14.805 -8.734 1 92.44 164 ALA B C 1
ATOM 3051 O O . ALA B 1 164 ? -0.347 -14.484 -8.789 1 92.44 164 ALA B O 1
ATOM 3052 N N . THR B 1 165 ? -2.234 -14.875 -7.629 1 92 165 THR B N 1
ATOM 3053 C CA . THR B 1 165 ? -1.604 -14.664 -6.328 1 92 165 THR B CA 1
ATOM 3054 C C . THR B 1 165 ? -2.205 -15.594 -5.281 1 92 165 THR B C 1
ATOM 3056 O O . THR B 1 165 ? -3.428 -15.734 -5.195 1 92 165 THR B O 1
ATOM 3059 N N . THR B 1 166 ? -1.327 -16.25 -4.562 1 92.12 166 THR B N 1
ATOM 3060 C CA . THR B 1 166 ? -1.806 -17.078 -3.459 1 92.12 166 THR B CA 1
ATOM 3061 C C . THR B 1 166 ? -1.895 -16.25 -2.174 1 92.12 166 THR B C 1
ATOM 3063 O O . THR B 1 166 ? -1.032 -15.422 -1.906 1 92.12 166 THR B O 1
ATOM 3066 N N . LEU B 1 167 ? -2.922 -16.484 -1.456 1 88.88 167 LEU B N 1
ATOM 3067 C CA . LEU B 1 167 ? -3.125 -15.898 -0.134 1 88.88 167 LEU B CA 1
ATOM 3068 C C . LEU B 1 167 ? -3.332 -16.984 0.914 1 88.88 167 LEU B C 1
ATOM 3070 O O . LEU B 1 167 ? -4.332 -17.703 0.878 1 88.88 167 LEU B O 1
ATOM 3074 N N . GLU B 1 168 ? -2.43 -17.047 1.838 1 85.69 168 GLU B N 1
ATOM 3075 C CA . GLU B 1 168 ? -2.523 -18.062 2.877 1 85.69 168 GLU B CA 1
ATOM 3076 C C . GLU B 1 168 ? -3.457 -17.625 4.004 1 85.69 168 GLU B C 1
ATOM 3078 O O . GLU B 1 168 ? -3.807 -16.438 4.098 1 85.69 168 GLU B O 1
ATOM 3083 N N . LYS B 1 169 ? -3.828 -18.641 4.746 1 84.44 169 LYS B N 1
ATOM 3084 C CA . LYS B 1 169 ? -4.613 -18.328 5.934 1 84.44 169 LYS B CA 1
ATOM 3085 C C . LYS B 1 169 ? -3.844 -17.391 6.867 1 84.44 169 LYS B C 1
ATOM 3087 O O . LYS B 1 169 ? -2.631 -17.547 7.035 1 84.44 169 LYS B O 1
ATOM 3092 N N . THR B 1 170 ? -4.551 -16.469 7.434 1 84.12 170 THR B N 1
ATOM 3093 C CA . THR B 1 170 ? -3.912 -15.516 8.336 1 84.12 170 THR B CA 1
ATOM 3094 C C . THR B 1 170 ? -4.59 -15.531 9.703 1 84.12 170 THR B C 1
ATOM 3096 O O . THR B 1 170 ? -5.586 -16.234 9.898 1 84.12 170 THR B O 1
ATOM 3099 N N . ASP B 1 171 ? -3.996 -14.773 10.633 1 82.44 171 ASP B N 1
ATOM 3100 C CA . ASP B 1 171 ? -4.574 -14.648 11.969 1 82.44 171 ASP B CA 1
ATOM 3101 C C . ASP B 1 171 ? -5.836 -13.781 11.945 1 82.44 171 ASP B C 1
ATOM 3103 O O . ASP B 1 171 ? -6.531 -13.664 12.953 1 82.44 171 ASP B O 1
ATOM 3107 N N . MET B 1 172 ? -6.211 -13.273 10.789 1 77.62 172 MET B N 1
ATOM 3108 C CA . MET B 1 172 ? -7.422 -12.469 10.648 1 77.62 172 MET B CA 1
ATOM 3109 C C . MET B 1 172 ? -8.594 -13.328 10.18 1 77.62 172 MET B C 1
ATOM 3111 O O . MET B 1 172 ? -9.555 -12.812 9.602 1 77.62 172 MET B O 1
ATOM 3115 N N . ASP B 1 173 ? -8.477 -14.586 10.312 1 80.56 173 ASP B N 1
ATOM 3116 C CA . ASP B 1 173 ? -9.523 -15.562 10.031 1 80.56 173 ASP B CA 1
ATOM 3117 C C . ASP B 1 173 ? -9.859 -15.594 8.539 1 80.56 173 ASP B C 1
ATOM 3119 O O . ASP B 1 173 ? -11.023 -15.688 8.156 1 80.56 173 ASP B O 1
ATOM 3123 N N . THR B 1 174 ? -8.883 -15.305 7.777 1 82.69 174 THR B N 1
ATOM 3124 C CA . THR B 1 174 ? -9.055 -15.469 6.34 1 82.69 174 THR B CA 1
ATOM 3125 C C . THR B 1 174 ? -8.625 -16.875 5.902 1 82.69 174 THR B C 1
ATOM 3127 O O . THR B 1 174 ? -7.758 -17.484 6.535 1 82.69 174 THR B O 1
ATOM 3130 N N . LYS B 1 175 ? -9.258 -17.297 4.902 1 85.75 175 LYS B N 1
ATOM 3131 C CA . LYS B 1 175 ? -8.938 -18.625 4.363 1 85.75 175 LYS B CA 1
ATOM 3132 C C . LYS B 1 175 ? -7.895 -18.531 3.258 1 85.75 175 LYS B C 1
ATOM 3134 O O . LYS B 1 175 ? -7.68 -17.453 2.691 1 85.75 175 LYS B O 1
ATOM 3139 N N . GLY B 1 176 ? -7.27 -19.672 3.094 1 88.25 176 GLY B N 1
ATOM 3140 C CA . GLY B 1 176 ? -6.367 -19.75 1.955 1 88.25 176 GLY B CA 1
ATOM 3141 C C . GLY B 1 176 ? -7.082 -19.672 0.62 1 88.25 176 GLY B C 1
ATOM 3142 O O . GLY B 1 176 ? -8.133 -20.297 0.436 1 88.25 176 GLY B O 1
ATOM 3143 N N . GLN B 1 177 ? -6.582 -18.797 -0.263 1 92.06 177 GLN B N 1
ATOM 3144 C CA . GLN B 1 177 ? -7.191 -18.641 -1.577 1 92.06 177 GLN B CA 1
ATOM 3145 C C . GLN B 1 177 ? -6.133 -18.375 -2.646 1 92.06 177 GLN B C 1
ATOM 3147 O O . GLN B 1 177 ? -5.027 -17.938 -2.336 1 92.06 177 GLN B O 1
ATOM 3152 N N . ILE B 1 178 ? -6.465 -18.75 -3.811 1 94.19 178 ILE B N 1
ATOM 3153 C CA . ILE B 1 178 ? -5.738 -18.281 -4.992 1 94.19 178 ILE B CA 1
ATOM 3154 C C . ILE B 1 178 ? -6.598 -17.297 -5.781 1 94.19 178 ILE B C 1
ATOM 3156 O O . ILE B 1 178 ? -7.73 -17.625 -6.156 1 94.19 178 ILE B O 1
ATOM 3160 N N . LEU B 1 179 ? -6.055 -16.125 -5.934 1 91.62 179 LEU B N 1
ATOM 3161 C CA . LEU B 1 179 ? -6.738 -15.109 -6.727 1 91.62 179 LEU B CA 1
ATOM 3162 C C . LEU B 1 179 ? -6.207 -15.086 -8.156 1 91.62 179 LEU B C 1
ATOM 3164 O O . LEU B 1 179 ? -4.992 -15.008 -8.367 1 91.62 179 LEU B O 1
ATOM 3168 N N . TYR B 1 180 ? -7.18 -15.195 -9.102 1 92.75 180 TYR B N 1
ATOM 3169 C CA . TYR B 1 180 ? -6.816 -15.141 -10.516 1 92.75 180 TYR B CA 1
ATOM 3170 C C . TYR B 1 180 ? -7.484 -13.961 -11.203 1 92.75 180 TYR B C 1
ATOM 3172 O O . TYR B 1 180 ? -8.648 -13.656 -10.938 1 92.75 180 TYR B O 1
ATOM 3180 N N . ALA B 1 181 ? -6.727 -13.297 -11.977 1 91.31 181 ALA B N 1
ATOM 3181 C CA . ALA B 1 181 ? -7.305 -12.398 -12.977 1 91.31 181 ALA B CA 1
ATOM 3182 C C . ALA B 1 181 ? -7.285 -13.039 -14.359 1 91.31 181 ALA B C 1
ATOM 3184 O O . ALA B 1 181 ? -6.246 -13.531 -14.812 1 91.31 181 ALA B O 1
ATOM 3185 N N . LEU B 1 182 ? -8.461 -13.031 -14.969 1 92.75 182 LEU B N 1
ATOM 3186 C CA . LEU B 1 182 ? -8.602 -13.617 -16.297 1 92.75 182 LEU B CA 1
ATOM 3187 C C . LEU B 1 182 ? -8.906 -12.547 -17.344 1 92.75 182 LEU B C 1
ATOM 3189 O O . LEU B 1 182 ? -9.422 -11.477 -17 1 92.75 182 LEU B O 1
ATOM 3193 N N . PRO B 1 183 ? -8.57 -12.883 -18.562 1 91.31 183 PRO B N 1
ATOM 3194 C CA . PRO B 1 183 ? -8.711 -11.852 -19.609 1 91.31 183 PRO B CA 1
ATOM 3195 C C . PRO B 1 183 ? -10.164 -11.469 -19.859 1 91.31 183 PRO B C 1
ATOM 3197 O O . PRO B 1 183 ? -11.062 -12.297 -19.703 1 91.31 183 PRO B O 1
ATOM 3200 N N . ASN B 1 184 ? -10.266 -10.219 -20.266 1 90.5 184 ASN B N 1
ATOM 3201 C CA . ASN B 1 184 ? -11.586 -9.727 -20.625 1 90.5 184 ASN B CA 1
ATOM 3202 C C . ASN B 1 184 ? -12.086 -10.352 -21.922 1 90.5 184 ASN B C 1
ATOM 3204 O O . ASN B 1 184 ? -13.273 -10.273 -22.234 1 90.5 184 ASN B O 1
ATOM 3208 N N . SER B 1 185 ? -11.211 -10.977 -22.656 1 90.06 185 SER B N 1
ATOM 3209 C CA . SER B 1 185 ? -11.562 -11.625 -23.922 1 90.06 185 SER B CA 1
ATOM 3210 C C . SER B 1 185 ? -12.141 -13.016 -23.688 1 90.06 185 SER B C 1
ATOM 3212 O O . SER B 1 185 ? -12.633 -13.648 -24.609 1 90.06 185 SER B O 1
ATOM 3214 N N . LEU B 1 186 ? -12.109 -13.453 -22.438 1 91.88 186 LEU B N 1
ATOM 3215 C CA . LEU B 1 186 ? -12.625 -14.781 -22.109 1 91.88 186 LEU B CA 1
ATOM 3216 C C . LEU B 1 186 ? -14.133 -14.844 -22.344 1 91.88 186 LEU B C 1
ATOM 3218 O O . LEU B 1 186 ? -14.883 -14.008 -21.812 1 91.88 186 LEU B O 1
ATOM 3222 N N . ASP B 1 187 ? -14.539 -15.836 -23.141 1 92.12 187 ASP B N 1
ATOM 3223 C CA . ASP B 1 187 ? -15.953 -16.047 -23.438 1 92.12 187 ASP B CA 1
ATOM 3224 C C . ASP B 1 187 ? -16.734 -16.391 -22.188 1 92.12 187 ASP B C 1
ATOM 3226 O O . ASP B 1 187 ? -16.328 -17.25 -21.406 1 92.12 187 ASP B O 1
ATOM 3230 N N . PRO B 1 188 ? -17.906 -15.688 -22.094 1 90 188 PRO B N 1
ATOM 3231 C CA . PRO B 1 188 ? -18.719 -15.938 -20.891 1 90 188 PRO B CA 1
ATOM 3232 C C . PRO B 1 188 ? -19.141 -17.406 -20.766 1 90 188 PRO B C 1
ATOM 3234 O O . PRO B 1 188 ? -19.25 -17.922 -19.656 1 90 188 PRO B O 1
ATOM 3237 N N . VAL B 1 189 ? -19.328 -18.047 -21.828 1 93.56 189 VAL B N 1
ATOM 3238 C CA . VAL B 1 189 ? -19.703 -19.453 -21.781 1 93.56 189 VAL B CA 1
ATOM 3239 C C . VAL B 1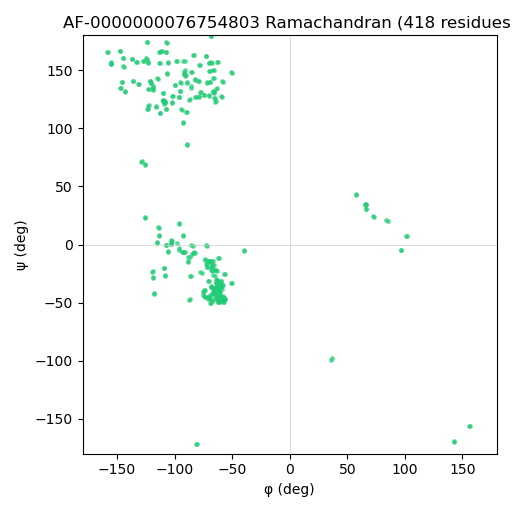 189 ? -18.516 -20.281 -21.266 1 93.56 189 VAL B C 1
ATOM 3241 O O . VAL B 1 189 ? -18.688 -21.141 -20.406 1 93.56 189 VAL B O 1
ATOM 3244 N N . GLU B 1 190 ? -17.359 -19.953 -21.766 1 93.75 190 GLU B N 1
ATOM 3245 C CA . GLU B 1 190 ? -16.156 -20.641 -21.312 1 93.75 190 GLU B CA 1
ATOM 3246 C C . GLU B 1 190 ? -15.883 -20.359 -19.844 1 93.75 190 GLU B C 1
ATOM 3248 O O . GLU B 1 190 ? -15.453 -21.25 -19.094 1 93.75 190 GLU B O 1
ATOM 3253 N N . TYR B 1 191 ? -16.125 -19.172 -19.531 1 93.69 191 TYR B N 1
ATOM 3254 C CA . TYR B 1 191 ? -15.945 -18.797 -18.125 1 93.69 191 TYR B CA 1
ATOM 3255 C C . TYR B 1 191 ? -16.859 -19.609 -17.219 1 93.69 191 TYR B C 1
ATOM 3257 O O . TYR B 1 191 ? -16.406 -20.141 -16.203 1 93.69 191 TYR B O 1
ATOM 3265 N N . ASN B 1 192 ? -18.078 -19.734 -17.609 1 94 192 ASN B N 1
ATOM 3266 C CA . ASN B 1 192 ? -19.047 -20.5 -16.812 1 94 192 ASN B CA 1
ATOM 3267 C C . ASN B 1 192 ? -18.656 -21.969 -16.734 1 94 192 ASN B C 1
ATOM 3269 O O . ASN B 1 192 ? -18.812 -22.609 -15.688 1 94 192 ASN B O 1
ATOM 3273 N N . GLN B 1 193 ? -18.172 -22.469 -17.781 1 95.62 193 GLN B N 1
ATOM 3274 C CA . GLN B 1 193 ? -17.719 -23.844 -17.797 1 95.62 193 GLN B CA 1
ATOM 3275 C C . GLN B 1 193 ? -16.531 -24.047 -16.844 1 95.62 193 GLN B C 1
ATOM 3277 O O . GLN B 1 193 ? -16.453 -25.047 -16.141 1 95.62 193 GLN B O 1
ATOM 3282 N N . LEU B 1 194 ? -15.641 -23.094 -16.891 1 95.88 194 LEU B N 1
ATOM 3283 C CA . LEU B 1 194 ? -14.484 -23.141 -16 1 95.88 194 LEU B CA 1
ATOM 3284 C C . LEU B 1 194 ? -14.922 -23.172 -14.547 1 95.88 194 LEU B C 1
ATOM 3286 O O . LEU B 1 194 ? -14.469 -24.031 -13.781 1 95.88 194 LEU B O 1
ATOM 3290 N N . VAL B 1 195 ? -15.852 -22.312 -14.211 1 94.75 195 VAL B N 1
ATOM 3291 C CA . VAL B 1 195 ? -16.328 -22.219 -12.836 1 94.75 195 VAL B CA 1
ATOM 3292 C C . VAL B 1 195 ? -17 -23.531 -12.43 1 94.75 195 VAL B C 1
ATOM 3294 O O . VAL B 1 195 ? -16.734 -24.062 -11.344 1 94.75 195 VAL B O 1
ATOM 3297 N N . LYS B 1 196 ? -17.766 -24.047 -13.297 1 95.31 196 LYS B N 1
ATOM 3298 C CA . LYS B 1 196 ? -18.469 -25.297 -13.023 1 95.31 196 LYS B CA 1
ATOM 3299 C C . LYS B 1 196 ? -17.469 -26.453 -12.82 1 95.31 196 LYS B C 1
ATOM 3301 O O . LYS B 1 196 ? -17.656 -27.281 -11.93 1 95.31 196 LYS B O 1
ATOM 3306 N N . GLN B 1 197 ? -16.469 -26.5 -13.617 1 95.62 197 GLN B N 1
ATOM 3307 C CA . GLN B 1 197 ? -15.469 -27.562 -13.5 1 95.62 197 GLN B CA 1
ATOM 3308 C C . GLN B 1 197 ? -14.727 -27.469 -12.164 1 95.62 197 GLN B C 1
ATOM 3310 O O . GLN B 1 197 ? -14.469 -28.484 -11.523 1 95.62 197 GLN B O 1
ATOM 3315 N N . LEU B 1 198 ? -14.383 -26.266 -11.758 1 94.69 198 LEU B N 1
ATOM 3316 C CA . LEU B 1 198 ? -13.703 -26.062 -10.484 1 94.69 198 LEU B CA 1
ATOM 3317 C C . LEU B 1 198 ? -14.602 -26.469 -9.32 1 94.69 198 LEU B C 1
ATOM 3319 O O . LEU B 1 198 ? -14.156 -27.141 -8.391 1 94.69 198 LEU B O 1
ATOM 3323 N N . GLU B 1 199 ? -15.875 -26.125 -9.43 1 94.5 199 GLU B N 1
ATOM 3324 C CA . GLU B 1 199 ? -16.828 -26.469 -8.375 1 94.5 199 GLU B CA 1
ATOM 3325 C C . GLU B 1 199 ? -17.047 -27.969 -8.297 1 94.5 199 GLU B C 1
ATOM 3327 O O . GLU B 1 199 ? -17.188 -28.531 -7.207 1 94.5 199 GLU B O 1
ATOM 3332 N N . ARG B 1 200 ? -17.062 -28.594 -9.383 1 94.44 200 ARG B N 1
ATOM 3333 C CA . ARG B 1 200 ? -17.234 -30.031 -9.43 1 94.44 200 ARG B CA 1
ATOM 3334 C C . ARG B 1 200 ? -16.062 -30.734 -8.742 1 94.44 200 ARG B C 1
ATOM 3336 O O . ARG B 1 200 ? -16.234 -31.828 -8.18 1 94.44 200 ARG B O 1
ATOM 3343 N N . ARG B 1 201 ? -14.961 -30.156 -8.781 1 91.75 201 ARG B N 1
ATOM 3344 C CA . ARG B 1 201 ? -13.766 -30.734 -8.164 1 91.75 201 ARG B CA 1
ATOM 3345 C C . ARG B 1 201 ? -13.703 -30.391 -6.676 1 91.75 201 ARG B C 1
ATOM 3347 O O . ARG B 1 201 ? -12.727 -30.734 -6 1 91.75 201 ARG B O 1
ATOM 3354 N N . GLY B 1 202 ? -14.719 -29.609 -6.199 1 90.94 202 GLY B N 1
ATOM 3355 C CA . GLY B 1 202 ? -14.836 -29.391 -4.77 1 90.94 202 GLY B CA 1
ATOM 3356 C C . GLY B 1 202 ? -14.305 -28.031 -4.336 1 90.94 202 GLY B C 1
ATOM 3357 O O . GLY B 1 202 ? -14.25 -27.734 -3.139 1 90.94 202 GLY B O 1
ATOM 3358 N N . TYR B 1 203 ? -13.945 -27.172 -5.289 1 92.56 203 TYR B N 1
ATOM 3359 C CA . TYR B 1 203 ? -13.438 -25.859 -4.918 1 92.56 203 TYR B CA 1
ATOM 3360 C C . TYR B 1 203 ? -14.578 -24.875 -4.715 1 92.56 203 TYR B C 1
ATOM 3362 O O . TYR B 1 203 ? -15.562 -24.875 -5.457 1 92.56 203 TYR B O 1
ATOM 3370 N N . ARG B 1 204 ? -14.484 -24.094 -3.652 1 92.19 204 ARG B N 1
ATOM 3371 C CA . ARG B 1 204 ? -15.375 -22.938 -3.482 1 92.19 204 ARG B CA 1
ATOM 3372 C C . ARG B 1 204 ? -14.867 -21.734 -4.27 1 92.19 204 ARG B C 1
ATOM 3374 O O . ARG B 1 204 ? -13.719 -21.328 -4.113 1 92.19 204 ARG B O 1
ATOM 3381 N N . ILE B 1 205 ? -15.828 -21.203 -5.102 1 92.25 205 ILE B N 1
ATOM 3382 C CA . ILE B 1 205 ? -15.414 -20.172 -6.059 1 92.25 205 ILE B CA 1
ATOM 3383 C C . ILE B 1 205 ? -16.234 -18.906 -5.848 1 92.25 205 ILE B C 1
ATOM 3385 O O . ILE B 1 205 ? -17.453 -18.984 -5.637 1 92.25 205 ILE B O 1
ATOM 3389 N N . ARG B 1 206 ? -15.492 -17.797 -5.836 1 88.69 206 ARG B N 1
ATOM 3390 C CA . ARG B 1 206 ? -16.141 -16.484 -5.945 1 88.69 206 ARG B CA 1
ATOM 3391 C C . ARG B 1 206 ? -15.664 -15.75 -7.195 1 88.69 206 ARG B C 1
ATOM 3393 O O . ARG B 1 206 ? -14.477 -15.758 -7.512 1 88.69 206 ARG B O 1
ATOM 3400 N N . SER B 1 207 ? -16.625 -15.211 -7.895 1 86.31 207 SER B N 1
ATOM 3401 C CA . SER B 1 207 ? -16.312 -14.555 -9.164 1 86.31 207 SER B CA 1
ATOM 3402 C C . SER B 1 207 ? -16.75 -13.094 -9.141 1 86.31 207 SER B C 1
ATOM 3404 O O . SER B 1 207 ? -17.797 -12.758 -8.586 1 86.31 207 SER B O 1
ATOM 3406 N N . TYR B 1 208 ? -15.875 -12.289 -9.75 1 82.19 208 TYR B N 1
ATOM 3407 C CA . TYR B 1 208 ? -16.125 -10.859 -9.82 1 82.19 208 TYR B CA 1
ATOM 3408 C C . TYR B 1 208 ? -15.82 -10.32 -11.219 1 82.19 208 TYR B C 1
ATOM 3410 O O . TYR B 1 208 ? -14.898 -10.789 -11.883 1 82.19 208 TYR B O 1
ATOM 3418 N N . ARG B 1 209 ? -16.719 -9.391 -11.633 1 80.62 209 ARG B N 1
ATOM 3419 C CA . ARG B 1 209 ? -16.375 -8.672 -12.859 1 80.62 209 ARG B CA 1
ATOM 3420 C C . ARG B 1 209 ? -15.516 -7.449 -12.547 1 80.62 209 ARG B C 1
ATOM 3422 O O . ARG B 1 209 ? -15.82 -6.684 -11.633 1 80.62 209 ARG B O 1
ATOM 3429 N N . LEU B 1 210 ? -14.242 -7.254 -13.156 1 75.5 210 LEU B N 1
ATOM 3430 C CA . LEU B 1 210 ? -13.32 -6.156 -12.891 1 75.5 210 LEU B CA 1
ATOM 3431 C C . LEU B 1 210 ? -13.656 -4.945 -13.75 1 75.5 210 LEU B C 1
ATOM 3433 O O . LEU B 1 210 ? -13.312 -3.812 -13.406 1 75.5 210 LEU B O 1
ATOM 3437 N N . HIS B 1 211 ? -14.219 -5.047 -14.859 1 65.88 211 HIS B N 1
ATOM 3438 C CA . HIS B 1 211 ? -14.695 -3.979 -15.727 1 65.88 211 HIS B CA 1
ATOM 3439 C C . HIS B 1 211 ? -16.094 -4.285 -16.25 1 65.88 211 HIS B C 1
ATOM 3441 O O . HIS B 1 211 ? -16.469 -5.453 -16.406 1 65.88 211 HIS B O 1
#

Solvent-accessible surface area (backbone atoms only — not comparable to full-atom values): 22373 Å² total; per-residue (Å²): 123,53,59,71,57,47,45,43,49,90,79,52,77,66,46,35,56,84,38,26,40,41,62,48,48,50,51,29,60,75,69,68,40,64,56,36,45,27,20,36,89,84,64,38,41,68,58,20,31,38,43,52,55,61,52,31,50,48,42,67,79,36,76,85,61,61,42,72,74,35,48,41,68,79,55,52,37,69,59,79,53,63,43,46,59,82,46,48,68,66,56,46,57,62,63,29,65,85,38,70,47,27,42,27,20,42,96,84,61,32,54,44,28,32,35,43,38,59,57,54,51,49,49,49,45,40,12,36,51,38,97,51,39,23,32,36,39,39,36,49,48,90,81,58,87,57,47,68,22,53,53,44,46,57,47,48,76,70,39,66,73,56,14,40,35,40,34,36,56,41,97,67,75,43,66,28,29,36,40,33,22,26,42,54,82,59,49,69,67,51,49,51,49,50,53,51,55,44,42,72,74,68,38,52,75,47,78,40,75,72,108,122,52,58,71,56,47,46,45,49,91,78,50,78,67,46,37,56,83,38,24,40,42,62,47,47,51,51,29,59,74,70,69,40,64,56,37,45,27,19,34,88,84,64,39,40,66,58,20,30,38,43,50,54,59,52,31,50,47,44,68,79,35,75,83,62,61,42,72,76,34,49,41,69,80,54,53,36,67,60,80,53,64,42,45,57,81,47,48,69,66,55,48,56,62,63,29,64,86,39,73,49,27,44,27,22,42,98,85,61,32,54,44,26,32,35,43,38,60,57,52,51,50,49,49,44,41,12,35,51,38,95,51,38,22,32,35,38,38,36,49,48,92,80,55,87,57,46,69,22,53,54,44,47,58,45,48,76,70,39,65,73,55,14,40,36,40,32,36,55,41,97,68,77,43,66,28,28,38,40,34,22,26,42,53,82,59,49,69,68,52,50,51,51,48,52,50,53,44,41,72,74,69,38,53,75,46,79,40,76,72,108